Protein AF-A0A813JP33-F1 (afdb_monomer_lite)

Organism: Polarella glacialis (NCBI:txid89957)

Foldseek 3Di:
DVVVVVVVVVVCVVPVPPPDDDDDDDDDDDDDDDDDDDDDDDPPPVVPPPPPDPDDDFPPDPVNVVVLVVQLVPQPDDPVQPLQRSCCVSPVDDSPVCPDPRNVVVVVVSVVSVVVVVCVVVVPDVLCVPVVSVCVVLPPPDDDPDDQPPPPAEEEEEDEAPDDCVLVVVLCVVNVYRYDYCYPVNLVVQADPQAHDRQQSSLVVVLVVLVVCLVPGFKYWQDGNQFDDPPDDSPLSVVVSVVVSVVSVVCNPDPAQQKEAEWAFEQDPNDTDTDFFAWAWDDFALEIETDRDDPDPDDDDPQWHFFLAGASGMMGGSQLSVQQADAHTLCSRVSSSVSSCVPPNGRRYIYHHPDYGHGDGSLVSDARDPRNCVRSVHQWYHSDYPPDGTHGDDPAQELVVQCCCCQVVLFFRHPVLQVQQLVVCQVVLVLLCVVDPQWAKAWAQQLLVCQVFPLGGDRSDSETEIETAGLDDDAVVVCVVVVQVSLVVQQKHKAFDDQPVVVQWTWIWIWHADPSNRIGIYIYIYRHDPCNVVVSVVSVDPQWDWGHHSNHTHTYRVVSSVCCLVPPVSQVVCCVSNVNDRSQDPPDPPPSRHDPPCPPPVVSVPDPPPGGDSVPPVD

Secondary structure (DSSP, 8-state):
-HHHHHHHHHHHHHHTTS------------------PPPP--SSSSSSSSSS------TT-HHHHHHHHHHHHH----TTS-HHHHHHHHH---GGGTSSGGGHHHHHHHHHHHHHHHHHHHTT-HHHHSHHHHHHHHHSS-------------EEEEEESSS-SHHHHHHHHHHT-EEEEE-HHHHHTT--SSS-SHHHHHHHHHHHHHHHTTTS-SEEEE--TTB---TT-HHHHHHHHHHHHHHHHHHHTSSS-SEEE--EEEEETTEEEEE---EEEEEETEEEEEEEPPEEEE-EETTEEEESB--SSEEEEHHHHHHPPP--GGGHHHHHHHHHHHHHGGG-EEE-TT--BSB--SGGG----HHHHHHHTEEEEE-S-TTPPPEE--S--SHHHHHHHHHHH-PPPPHHHHHHHHHHHHHHHHHHHHHSTTEEEEE-HHHHHHHHHHSS--TT-SSEEEEEEESS---HHHHHHHHHHHHHHTTEEEEEEEEETTTTEEEEEEEEE-TT--EEEEEEEEE-GGGHHHHHHHHHSTTEEEEEETTEEEEEEHHHHHHHHH-HHHHHHHHHHTTT--TT--SSTT-TTS---TTS-GGG--SS-----GGGS--

Radius of gyration: 32.67 Å; chains: 1; bounding box: 71×72×101 Å

Sequence (619 aa):
ELASFLLQDWVSLAFGNITSATSAHFLAPESWIPRFRTPPGGLEEALAAEQGLSRSGGCSNATWNARFEFAAADVKLPFAAGPILGLTASWKLPPPRLLTPSCLGLWALACLTWSEKLADELLPSPLLQEPSARDALLLEATPFRHHPVDDGVRVLALICGPVSHEPLLVASERYSWKFRSVSRKEAEAFEDQEDPGMFATCMRAYEAVTRAELSNFDVALLMSPLTSMWDPFPALLEDTFYNIHMRAMQLAMADAPGMTGFPSLASYDGKNKWVWPVRQVRWQYWKLRYGEGPTGYAGTSNGCYLGESTSGTRLVSAAIVAAARPAGGSAFLSALDLAAISVNGRRSVQTCPEHYLFEVDWLPHVRLGSLFAISHQIEAATWLPAPAKPQVRCLVLSPELARRLVAVQGLVTPWCFRRALHAAIEAISGWWQAQMPGNIVVPVAGTLLGVIRGQRPMPWDHDADLVLASQHEFNFRMHIPWISSSLSDLGCKMRKGTYAADLGLFSAEISCRDSEGVEASVDVFFPCGKNEPVMREWAQHQAVFEATFLGATVHVDAMAALSLINGQGYFKKLIRAQGGLSPLQCFEPGHNACLPDCRSNPEICDFDDNFVHVDSWLH

pLDDT: mean 72.62, std 22.39, range [23.81, 97.69]

Structure (mmCIF, N/CA/C/O backbone):
data_AF-A0A813JP33-F1
#
_entry.id   AF-A0A813JP33-F1
#
loop_
_atom_site.group_PDB
_atom_site.id
_atom_site.type_symbol
_atom_site.label_atom_id
_atom_site.label_alt_id
_atom_site.label_comp_id
_atom_site.label_asym_id
_atom_site.label_entity_id
_atom_site.label_seq_id
_atom_site.pdbx_PDB_ins_code
_atom_site.Cartn_x
_atom_site.Cartn_y
_atom_site.Cartn_z
_atom_site.occupancy
_atom_site.B_iso_or_equiv
_atom_site.auth_seq_id
_atom_site.auth_comp_id
_atom_site.auth_asym_id
_atom_site.auth_atom_id
_atom_site.pdbx_PDB_model_num
ATOM 1 N N . GLU A 1 1 ? 1.397 -7.834 -54.436 1.00 34.97 1 GLU A N 1
ATOM 2 C CA . GLU A 1 1 ? 1.612 -6.486 -55.018 1.00 34.97 1 GLU A CA 1
ATOM 3 C C . GLU A 1 1 ? 0.321 -5.703 -55.287 1.00 34.97 1 GLU A C 1
ATOM 5 O O . GLU A 1 1 ? 0.149 -4.665 -54.661 1.00 34.97 1 GLU A O 1
ATOM 10 N N . LEU A 1 2 ? -0.644 -6.193 -56.085 1.00 26.27 2 LEU A N 1
ATOM 11 C CA . LEU A 1 2 ? -1.909 -5.467 -56.355 1.00 26.27 2 LEU A CA 1
ATOM 12 C C . LEU A 1 2 ? -2.752 -5.156 -55.089 1.00 26.27 2 LEU A C 1
ATOM 14 O O . LEU A 1 2 ? -3.422 -4.133 -55.021 1.00 26.27 2 LEU A O 1
ATOM 18 N N . ALA A 1 3 ? -2.688 -6.013 -54.063 1.00 29.95 3 ALA A N 1
ATOM 19 C CA . ALA A 1 3 ? -3.395 -5.822 -52.789 1.00 29.95 3 ALA A CA 1
ATOM 20 C C . ALA A 1 3 ? -2.720 -4.807 -51.843 1.00 29.95 3 ALA A C 1
ATOM 22 O O . ALA A 1 3 ? -3.405 -4.171 -51.050 1.00 29.95 3 ALA A O 1
ATOM 23 N N . SER A 1 4 ? -1.399 -4.623 -51.952 1.00 32.91 4 SER A N 1
ATOM 24 C CA . SER A 1 4 ? -0.654 -3.634 -51.155 1.00 32.91 4 SER A CA 1
ATOM 25 C C . SER A 1 4 ? -0.864 -2.221 -51.714 1.00 32.91 4 SER A C 1
ATOM 27 O O . SER A 1 4 ? -1.109 -1.276 -50.968 1.00 32.91 4 SER A O 1
ATOM 29 N N . PHE A 1 5 ? -0.919 -2.110 -53.048 1.00 32.22 5 PHE A N 1
ATOM 30 C CA . PHE A 1 5 ? -1.206 -0.857 -53.751 1.00 32.22 5 PHE A CA 1
ATOM 31 C C . PHE A 1 5 ? -2.628 -0.332 -53.467 1.00 32.22 5 PHE A C 1
ATOM 33 O O . PHE A 1 5 ? -2.831 0.864 -53.292 1.00 32.22 5 PHE A O 1
ATOM 40 N N . LEU A 1 6 ? -3.618 -1.225 -53.335 1.00 33.75 6 LEU A N 1
ATOM 41 C CA . LEU A 1 6 ? -5.002 -0.841 -53.027 1.00 33.75 6 LEU A CA 1
ATOM 42 C C . LEU A 1 6 ? -5.227 -0.442 -51.557 1.00 33.75 6 LEU A C 1
ATOM 44 O O . LEU A 1 6 ? -6.183 0.280 -51.284 1.00 33.75 6 LEU A O 1
ATOM 48 N N . LEU A 1 7 ? -4.373 -0.874 -50.618 1.00 35.16 7 LEU A N 1
ATOM 49 C CA . LEU A 1 7 ? -4.489 -0.514 -49.197 1.00 35.16 7 LEU A CA 1
ATOM 50 C C . LEU A 1 7 ? -3.836 0.840 -48.867 1.00 35.16 7 LEU A C 1
ATOM 52 O O . LEU A 1 7 ? -4.386 1.588 -48.058 1.00 35.16 7 LEU A O 1
ATOM 56 N N . GLN A 1 8 ? -2.711 1.186 -49.501 1.00 35.69 8 GLN A N 1
ATOM 57 C CA . GLN A 1 8 ? -2.014 2.460 -49.256 1.00 35.69 8 GLN A CA 1
ATOM 58 C C . GLN A 1 8 ? -2.770 3.686 -49.799 1.00 35.69 8 GLN A C 1
ATOM 60 O O . GLN A 1 8 ? -2.832 4.716 -49.120 1.00 35.69 8 GLN A O 1
ATOM 65 N N . ASP A 1 9 ? -3.427 3.567 -50.957 1.00 35.41 9 ASP A N 1
ATOM 66 C CA . ASP A 1 9 ? -4.253 4.655 -51.506 1.00 35.41 9 ASP A CA 1
ATOM 67 C C . ASP A 1 9 ? -5.563 4.850 -50.720 1.00 35.41 9 ASP A C 1
ATOM 69 O O . ASP A 1 9 ? -6.063 5.970 -50.592 1.00 35.41 9 ASP A O 1
ATOM 73 N N . TRP A 1 10 ? -6.103 3.785 -50.116 1.00 36.03 10 TRP A N 1
ATOM 74 C CA . TRP A 1 10 ? -7.354 3.846 -49.350 1.00 36.03 10 TRP A CA 1
ATOM 75 C C . TRP A 1 10 ? -7.206 4.516 -47.980 1.00 36.03 10 TRP A C 1
ATOM 77 O O . TRP A 1 10 ? -8.083 5.284 -47.577 1.00 36.03 10 TRP A O 1
ATOM 87 N N . VAL A 1 11 ? -6.094 4.281 -47.275 1.00 39.31 11 VAL A N 1
ATOM 88 C CA . VAL A 1 11 ? -5.812 4.937 -45.983 1.00 39.31 11 VAL A CA 1
ATOM 89 C C . VAL A 1 11 ? -5.574 6.441 -46.175 1.00 39.31 11 VAL A C 1
ATOM 91 O O . VAL A 1 11 ? -6.034 7.245 -45.366 1.00 39.31 11 VAL A O 1
ATOM 94 N N . SER A 1 12 ? -4.971 6.846 -47.295 1.00 37.19 12 SER A N 1
ATOM 95 C CA . SER A 1 12 ? -4.752 8.263 -47.618 1.00 37.19 12 SER A CA 1
ATOM 96 C C . SER A 1 12 ? -6.054 9.005 -47.978 1.00 37.19 12 SER A C 1
ATOM 98 O O . SER A 1 12 ? -6.231 10.165 -47.606 1.00 37.19 12 SER A O 1
ATOM 100 N N . LEU A 1 13 ? -7.013 8.331 -48.628 1.00 33.28 13 LEU A N 1
ATOM 101 C CA . LEU A 1 13 ? -8.325 8.897 -48.983 1.00 33.28 13 LEU A CA 1
ATOM 102 C C . LEU A 1 13 ? -9.312 8.971 -47.804 1.00 33.28 13 LEU A C 1
ATOM 104 O O . LEU A 1 13 ? -10.137 9.884 -47.759 1.00 33.28 13 LEU A O 1
ATOM 108 N N . ALA A 1 14 ? -9.227 8.048 -46.840 1.00 34.47 14 ALA A N 1
ATOM 109 C CA . ALA A 1 14 ? -10.115 8.025 -45.674 1.00 34.47 14 ALA A CA 1
ATOM 110 C C . ALA A 1 14 ? -9.763 9.088 -44.613 1.00 34.47 14 ALA A C 1
ATOM 112 O O . ALA A 1 14 ? -10.656 9.573 -43.920 1.00 34.47 14 ALA A O 1
ATOM 113 N N . PHE A 1 15 ? -8.489 9.485 -44.510 1.00 39.69 15 PHE A N 1
ATOM 114 C CA . PHE A 1 15 ? -8.018 10.447 -43.503 1.00 39.69 15 PHE A CA 1
ATOM 115 C C . PHE A 1 15 ? -7.718 11.854 -44.054 1.00 39.69 15 PHE A C 1
ATOM 117 O O . PHE A 1 15 ? -7.639 12.803 -43.277 1.00 39.69 15 PHE A O 1
ATOM 124 N N . GLY A 1 16 ? -7.625 12.030 -45.378 1.00 30.77 16 GLY A N 1
ATOM 125 C CA . GLY A 1 16 ? -7.307 13.320 -46.011 1.00 30.77 16 GLY A CA 1
ATOM 126 C C . GLY A 1 16 ? -8.430 14.370 -46.034 1.00 30.77 16 GLY A C 1
ATOM 127 O O . GLY A 1 16 ? -8.165 15.523 -46.355 1.00 30.77 16 GLY A O 1
ATOM 128 N N . ASN A 1 17 ? -9.672 14.017 -45.679 1.00 30.33 17 ASN A N 1
ATOM 129 C CA . ASN A 1 17 ? -10.838 14.913 -45.798 1.00 30.33 17 ASN A CA 1
ATOM 130 C C . ASN A 1 17 ? -11.354 15.506 -44.469 1.00 30.33 17 ASN A C 1
ATOM 132 O O . ASN A 1 17 ? -12.447 16.068 -44.443 1.00 30.33 17 ASN A O 1
ATOM 136 N N . ILE A 1 18 ? -10.594 15.420 -43.368 1.00 33.47 18 ILE A N 1
ATOM 137 C CA . ILE A 1 18 ? -11.004 15.970 -42.052 1.00 33.47 18 ILE A CA 1
ATOM 138 C C . ILE A 1 18 ? -10.214 17.241 -41.662 1.00 33.47 18 ILE A C 1
ATOM 140 O O . ILE A 1 18 ? -10.379 17.787 -40.576 1.00 33.47 18 ILE A O 1
ATOM 144 N N . THR A 1 19 ? -9.409 17.807 -42.563 1.00 31.33 19 THR A N 1
ATOM 145 C CA . THR A 1 19 ? -8.603 19.009 -42.278 1.00 31.33 19 THR A CA 1
ATOM 146 C C . THR A 1 19 ? -8.829 20.138 -43.289 1.00 31.33 19 THR A C 1
ATOM 148 O O . THR A 1 19 ? -7.903 20.577 -43.961 1.00 31.33 19 THR A O 1
ATOM 151 N N . SER A 1 20 ? -10.055 20.671 -43.394 1.00 29.83 20 SER A N 1
ATOM 152 C CA . SER A 1 20 ? -10.271 22.006 -43.995 1.00 29.83 20 SER A CA 1
ATOM 153 C C . SER A 1 20 ? -11.570 22.706 -43.553 1.00 29.83 20 SER A C 1
ATOM 155 O O . SER A 1 20 ? -12.557 22.775 -44.273 1.00 29.83 20 SER A O 1
ATOM 157 N N . ALA A 1 21 ? -11.554 23.275 -42.348 1.00 26.02 21 ALA A N 1
ATOM 158 C CA . ALA A 1 21 ? -12.396 24.391 -41.886 1.00 26.02 21 ALA A CA 1
ATOM 159 C C . ALA A 1 21 ? -11.892 24.698 -40.464 1.00 26.02 21 ALA A C 1
ATOM 161 O O . ALA A 1 21 ? -11.893 23.806 -39.630 1.00 26.02 21 ALA A O 1
ATOM 162 N N . THR A 1 22 ? -11.339 25.840 -40.077 1.00 26.08 22 THR A N 1
ATOM 163 C CA . THR A 1 22 ? -11.530 27.239 -40.466 1.00 26.08 22 THR A CA 1
ATOM 164 C C . THR A 1 22 ? -10.389 28.024 -39.814 1.00 26.08 22 THR A C 1
ATOM 166 O O . THR A 1 22 ? -10.073 27.789 -38.649 1.00 26.08 22 THR A O 1
ATOM 169 N N . SER A 1 23 ? -9.810 28.986 -40.523 1.00 25.11 23 SER A N 1
ATOM 170 C CA . SER A 1 23 ? -8.943 30.022 -39.956 1.00 25.11 23 SER A CA 1
ATOM 171 C C . SER A 1 23 ? -9.463 31.408 -40.354 1.00 25.11 23 SER A C 1
ATOM 173 O O . SER A 1 23 ? -10.119 31.534 -41.387 1.00 25.11 23 SER A O 1
ATOM 175 N N . ALA A 1 24 ? -9.117 32.407 -39.522 1.00 24.66 24 ALA A N 1
ATOM 176 C CA . ALA A 1 24 ? -9.387 33.859 -39.593 1.00 24.66 24 ALA A CA 1
ATOM 177 C C . ALA A 1 24 ? -10.672 34.334 -38.859 1.00 24.66 24 ALA A C 1
ATOM 179 O O . ALA A 1 24 ? -11.735 33.774 -39.075 1.00 24.66 24 ALA A O 1
ATOM 180 N N . HIS A 1 25 ? -10.696 35.370 -37.999 1.00 25.16 25 HIS A N 1
ATOM 181 C CA . HIS A 1 25 ? -9.770 36.494 -37.786 1.00 25.16 25 HIS A CA 1
ATOM 182 C C . HIS A 1 25 ? -10.143 37.339 -36.521 1.00 25.16 25 HIS A C 1
ATOM 184 O O . HIS A 1 25 ? -11.317 37.444 -36.185 1.00 25.16 25 HIS A O 1
ATOM 190 N N . PHE A 1 26 ? -9.141 38.052 -35.971 1.00 23.84 26 PHE A N 1
ATOM 191 C CA . PHE A 1 26 ? -9.153 39.379 -35.297 1.00 23.84 26 PHE A CA 1
ATOM 192 C C . PHE A 1 26 ? -9.461 39.602 -33.789 1.00 23.84 26 PHE A C 1
ATOM 194 O O . PHE A 1 26 ? -10.110 38.829 -33.099 1.00 23.84 26 PHE A O 1
ATOM 201 N N . LEU A 1 27 ? -8.848 40.702 -33.320 1.00 24.59 27 LEU A N 1
ATOM 202 C CA . LEU A 1 27 ? -8.370 41.115 -31.992 1.00 24.59 27 LEU A CA 1
ATOM 203 C C . LEU A 1 27 ? -9.354 41.961 -31.141 1.00 24.59 27 LEU A C 1
ATOM 205 O O . LEU A 1 27 ? -10.005 42.846 -31.684 1.00 24.59 27 LEU A O 1
ATOM 209 N N . ALA A 1 28 ? -9.223 41.805 -29.808 1.00 24.16 28 ALA A N 1
ATOM 210 C CA . ALA A 1 28 ? -9.375 42.790 -28.703 1.00 24.16 28 ALA A CA 1
ATOM 211 C C . ALA A 1 28 ? -10.784 43.375 -28.363 1.00 24.16 28 ALA A C 1
ATOM 213 O O . ALA A 1 28 ? -11.734 43.155 -29.102 1.00 24.16 28 ALA A O 1
ATOM 214 N N . PRO A 1 29 ? -10.939 44.172 -27.274 1.00 31.56 29 PRO A N 1
ATOM 215 C CA . PRO A 1 29 ? -10.873 43.799 -25.850 1.00 31.56 29 PRO A CA 1
ATOM 216 C C . PRO A 1 29 ? -12.120 44.259 -25.035 1.00 31.56 29 PRO A C 1
ATOM 218 O O . PRO A 1 29 ? -12.972 44.976 -25.538 1.00 31.56 29 PRO A O 1
ATOM 221 N N . GLU A 1 30 ? -12.152 43.884 -23.748 1.00 25.95 30 GLU A N 1
ATOM 222 C CA . GLU A 1 30 ? -12.929 44.454 -22.623 1.00 25.95 30 GLU A CA 1
ATOM 223 C C . GLU A 1 30 ? -14.468 44.588 -22.671 1.00 25.95 30 GLU A C 1
ATOM 225 O O . GLU A 1 30 ? -15.068 45.276 -23.487 1.00 25.95 30 GLU A O 1
ATOM 230 N N . SER A 1 31 ? -15.057 44.115 -21.563 1.00 26.30 31 SER A N 1
ATOM 231 C CA . SER A 1 31 ? -16.348 44.502 -20.982 1.00 26.30 31 SER A CA 1
ATOM 232 C C . SER A 1 31 ? -17.612 44.065 -21.736 1.00 26.30 31 SER A C 1
ATOM 234 O O . SER A 1 31 ? -17.839 44.425 -22.880 1.00 26.30 31 SER A O 1
ATOM 236 N N . TRP A 1 32 ? -18.475 43.316 -21.043 1.00 23.81 32 TRP A N 1
ATOM 237 C CA . TRP A 1 32 ? -19.900 43.621 -20.843 1.00 23.81 32 TRP A CA 1
ATOM 238 C C . TRP A 1 32 ? -20.565 42.468 -20.081 1.00 23.81 32 TRP A C 1
ATOM 240 O O . TRP A 1 32 ? -20.624 41.326 -20.527 1.00 23.81 32 TRP A O 1
ATOM 250 N N . ILE A 1 33 ? -21.069 42.797 -18.896 1.00 31.47 33 ILE A N 1
ATOM 251 C CA . ILE A 1 33 ? -21.998 41.982 -18.115 1.00 31.47 33 ILE A CA 1
ATOM 252 C C . ILE A 1 33 ? -23.381 42.119 -18.763 1.00 31.47 33 ILE A C 1
ATOM 254 O O . ILE A 1 33 ? -23.829 43.252 -18.952 1.00 31.47 33 ILE A O 1
ATOM 258 N N . PRO A 1 34 ? -24.134 41.021 -18.939 1.00 26.56 34 PRO A N 1
ATOM 259 C CA . PRO A 1 34 ? -25.569 41.115 -18.744 1.00 26.56 34 PRO A CA 1
ATOM 260 C C . PRO A 1 34 ? -26.045 40.109 -17.697 1.00 26.56 34 PRO A C 1
ATOM 262 O O . PRO A 1 34 ? -25.953 38.892 -17.842 1.00 26.56 34 PRO A O 1
ATOM 265 N N . ARG A 1 35 ? -26.615 40.670 -16.628 1.00 27.78 35 ARG A N 1
ATOM 266 C CA . ARG A 1 35 ? -27.528 39.983 -15.719 1.00 27.78 35 ARG A CA 1
ATOM 267 C C . ARG A 1 35 ? -28.729 39.494 -16.529 1.00 27.78 35 ARG A C 1
ATOM 269 O O . ARG A 1 35 ? -29.445 40.327 -17.079 1.00 27.78 35 ARG A O 1
ATOM 276 N N . PHE A 1 36 ? -29.014 38.197 -16.504 1.00 24.31 36 PHE A N 1
ATOM 277 C CA . PHE A 1 36 ? -30.344 37.695 -16.838 1.00 24.31 36 PHE A CA 1
ATOM 278 C C . PHE A 1 36 ? -31.014 37.129 -15.589 1.00 24.31 36 PHE A C 1
ATOM 280 O O . PHE A 1 36 ? -30.534 36.192 -14.957 1.00 24.31 36 PHE A O 1
ATOM 287 N N . ARG A 1 37 ? -32.124 37.779 -15.221 1.00 26.73 37 ARG A N 1
ATOM 288 C CA . ARG A 1 37 ? -33.129 37.275 -14.287 1.00 26.73 37 ARG A CA 1
ATOM 289 C C . ARG A 1 37 ? -33.842 36.097 -14.948 1.00 26.73 37 ARG A C 1
ATOM 291 O O . ARG A 1 37 ? -34.360 36.249 -16.051 1.00 26.73 37 ARG A O 1
ATOM 298 N N . THR A 1 38 ? -33.918 34.975 -14.254 1.00 29.80 38 THR A N 1
ATOM 299 C CA . THR A 1 38 ? -34.851 33.884 -14.545 1.00 29.80 38 THR A CA 1
ATOM 300 C C . THR A 1 38 ? -36.258 34.255 -14.053 1.00 29.80 38 THR A C 1
ATOM 302 O O . THR A 1 38 ? -36.397 34.694 -12.908 1.00 29.80 38 THR A O 1
ATOM 305 N N . PRO A 1 39 ? -37.318 34.102 -14.868 1.00 28.89 39 PRO A N 1
ATOM 306 C CA . PRO A 1 39 ? -38.679 33.971 -14.368 1.00 28.89 39 PRO A CA 1
ATOM 307 C C . PRO A 1 39 ? -39.029 32.485 -14.130 1.00 28.89 39 PRO A C 1
ATOM 309 O O . PRO A 1 39 ? -38.407 31.604 -14.728 1.00 28.89 39 PRO A O 1
ATOM 312 N N . PRO A 1 40 ? -39.995 32.189 -13.243 1.00 33.28 40 PRO A N 1
ATOM 313 C CA . PRO A 1 40 ? -40.314 30.830 -12.824 1.00 33.28 40 PRO A CA 1
ATOM 314 C C . PRO A 1 40 ? -41.324 30.175 -13.775 1.00 33.28 40 PRO A C 1
ATOM 316 O O . PRO A 1 40 ? -42.325 30.794 -14.130 1.00 33.28 40 PRO A O 1
ATOM 319 N N . GLY A 1 41 ? -41.107 28.905 -14.125 1.00 29.25 41 GLY A N 1
ATOM 320 C CA . GLY A 1 41 ? -42.152 28.060 -14.709 1.00 29.25 41 GLY A CA 1
ATOM 321 C C . GLY A 1 41 ? -41.649 26.939 -15.621 1.00 29.25 41 GLY A C 1
ATOM 322 O O . GLY A 1 41 ? -41.065 27.215 -16.660 1.00 29.25 41 GLY A O 1
ATOM 323 N N . GLY A 1 42 ? -41.960 25.693 -15.245 1.00 30.27 42 GLY A N 1
ATOM 324 C CA . GLY A 1 42 ? -42.269 24.604 -16.183 1.00 30.27 42 GLY A CA 1
ATOM 325 C C . GLY A 1 42 ? -41.121 23.708 -16.655 1.00 30.27 42 GLY A C 1
ATOM 326 O O . GLY A 1 42 ? -40.669 23.836 -17.784 1.00 30.27 42 GLY A O 1
ATOM 327 N N . LEU A 1 43 ? -40.723 22.729 -15.832 1.00 31.94 43 LEU A N 1
ATOM 328 C CA . LEU A 1 43 ? -39.807 21.633 -16.198 1.00 31.94 43 LEU A CA 1
ATOM 329 C C . LEU A 1 43 ? -40.533 20.407 -16.810 1.00 31.94 43 LEU A C 1
ATOM 331 O O . LEU A 1 43 ? -39.924 19.357 -16.981 1.00 31.94 43 LEU A O 1
ATOM 335 N N . GLU A 1 44 ? -41.827 20.504 -17.131 1.00 32.09 44 GLU A N 1
ATOM 336 C CA . GLU A 1 44 ? -42.638 19.343 -17.554 1.00 32.09 44 GLU A CA 1
ATOM 337 C C . GLU A 1 44 ? -42.922 19.263 -19.065 1.00 32.09 44 GLU A C 1
ATOM 339 O O . GLU A 1 44 ? -43.306 18.202 -19.546 1.00 32.09 44 GLU A O 1
ATOM 344 N N . GLU A 1 45 ? -42.637 20.302 -19.858 1.00 31.91 45 GLU A N 1
ATOM 345 C CA . GLU A 1 45 ? -42.807 20.246 -21.327 1.00 31.91 45 GLU A CA 1
ATOM 346 C C . GLU A 1 45 ? -41.516 19.905 -22.096 1.00 31.91 45 GLU A C 1
ATOM 348 O O . GLU A 1 45 ? -41.571 19.562 -23.275 1.00 31.91 45 GLU A O 1
ATOM 353 N N . ALA A 1 46 ? -40.354 19.899 -21.433 1.00 29.77 46 ALA A N 1
ATOM 354 C CA . ALA A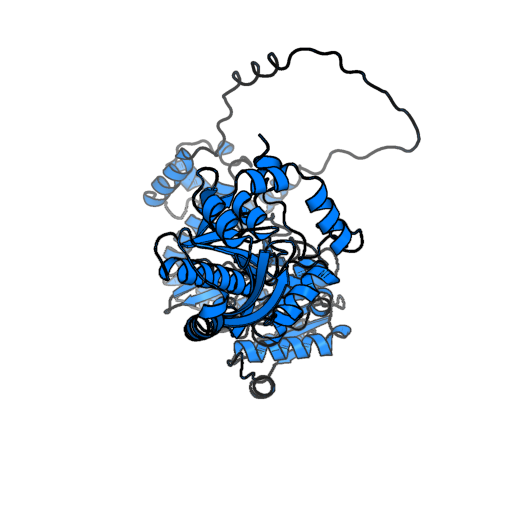 1 46 ? -39.083 19.507 -22.056 1.00 29.77 46 ALA A CA 1
ATOM 355 C C . ALA A 1 46 ? -38.865 17.979 -22.109 1.00 29.77 46 ALA A C 1
ATOM 357 O O . ALA A 1 46 ? -38.030 17.507 -22.874 1.00 29.77 46 ALA A O 1
ATOM 358 N N . LEU A 1 47 ? -39.634 17.197 -21.341 1.00 29.84 47 LEU A N 1
ATOM 359 C CA . LEU A 1 47 ? -39.493 15.734 -21.249 1.00 29.84 47 LEU A CA 1
ATOM 360 C C . LEU A 1 47 ? -40.423 14.949 -22.194 1.00 29.84 47 LEU A C 1
ATOM 362 O O . LEU A 1 47 ? -40.280 13.736 -22.323 1.00 29.84 47 LEU A O 1
ATOM 366 N N . ALA A 1 48 ? -41.334 15.617 -22.909 1.00 29.11 48 ALA A N 1
ATOM 367 C CA . ALA A 1 48 ? -42.264 14.964 -23.838 1.00 29.11 48 ALA A CA 1
ATOM 368 C C . ALA A 1 48 ? -41.788 14.940 -25.309 1.00 29.11 48 ALA A C 1
ATOM 370 O O . ALA A 1 48 ? -42.414 14.289 -26.144 1.00 29.11 48 ALA A O 1
ATOM 371 N N . ALA A 1 49 ? -40.670 15.598 -25.646 1.00 30.81 49 ALA A N 1
ATOM 372 C CA . ALA A 1 49 ? -40.153 15.664 -27.020 1.00 30.81 49 ALA A CA 1
ATOM 373 C C . ALA A 1 49 ? -39.103 14.584 -27.371 1.00 30.81 49 ALA A C 1
ATOM 375 O O . ALA A 1 49 ? -38.704 14.480 -28.529 1.00 30.81 49 ALA A O 1
ATOM 376 N N . GLU A 1 50 ? -38.685 13.739 -26.419 1.00 31.27 50 GLU A N 1
ATOM 377 C CA . GLU A 1 50 ? -37.651 12.708 -26.646 1.00 31.27 50 GLU A CA 1
ATOM 378 C C . GLU A 1 50 ? -38.183 11.306 -27.003 1.00 31.27 50 GLU A C 1
ATOM 380 O O . GLU A 1 50 ? -37.408 10.432 -27.383 1.00 31.27 50 GLU A O 1
ATOM 385 N N . GLN A 1 51 ? -39.498 11.066 -26.977 1.00 30.09 51 GLN A N 1
ATOM 386 C CA . GLN A 1 51 ? -40.063 9.731 -27.262 1.00 30.09 51 GLN A CA 1
ATOM 387 C C . GLN A 1 51 ? -40.497 9.514 -28.724 1.00 30.09 51 GLN A C 1
ATOM 389 O O . GLN A 1 51 ? -41.221 8.569 -29.034 1.00 30.09 51 GLN A O 1
ATOM 394 N N . GLY A 1 52 ? -40.034 10.359 -29.649 1.00 31.72 52 GLY A N 1
ATOM 395 C CA . GLY A 1 52 ? -40.556 10.421 -31.016 1.00 31.72 52 GLY A CA 1
ATOM 396 C C . GLY A 1 52 ? -39.562 10.251 -32.165 1.00 31.72 52 GLY A C 1
ATOM 397 O O . GLY A 1 52 ? -39.920 10.643 -33.265 1.00 31.72 52 GLY A O 1
ATOM 398 N N . LEU A 1 53 ? -38.348 9.710 -31.985 1.00 28.12 53 LEU A N 1
ATOM 399 C CA . LEU A 1 53 ? -37.392 9.505 -33.096 1.00 28.12 53 LEU A CA 1
ATOM 400 C C . LEU A 1 53 ? -36.543 8.224 -32.930 1.00 28.12 53 LEU A C 1
ATOM 402 O O . LEU A 1 53 ? -35.329 8.265 -32.763 1.00 28.12 53 LEU A O 1
ATOM 406 N N . SER A 1 54 ? -37.166 7.044 -33.045 1.00 42.38 54 SER A N 1
ATOM 407 C CA . SER A 1 54 ? -36.438 5.785 -33.281 1.00 42.38 54 SER A CA 1
ATOM 408 C C . SER A 1 54 ? -36.337 5.501 -34.786 1.00 42.38 54 SER A C 1
ATOM 410 O O . SER A 1 54 ? -37.330 5.082 -35.387 1.00 42.38 54 SER A O 1
ATOM 412 N N . ARG A 1 55 ? -35.159 5.694 -35.407 1.00 40.69 55 ARG A N 1
ATOM 413 C CA . ARG A 1 55 ? -34.775 5.002 -36.666 1.00 40.69 55 ARG A CA 1
ATOM 414 C C . ARG A 1 55 ? -33.294 5.090 -37.081 1.00 40.69 55 ARG A C 1
ATOM 416 O O . ARG A 1 55 ? -32.989 4.957 -38.263 1.00 40.69 55 ARG A O 1
ATOM 423 N N . SER A 1 56 ? -32.353 5.200 -36.144 1.00 38.03 56 SER A N 1
ATOM 424 C CA . SER A 1 56 ? -30.928 4.935 -36.412 1.00 38.03 56 SER A CA 1
ATOM 425 C C . SER A 1 56 ? -30.465 3.725 -35.598 1.00 38.03 56 SER A C 1
ATOM 427 O O . SER A 1 56 ? -30.089 3.848 -34.436 1.00 38.03 56 SER A O 1
ATOM 429 N N . GLY A 1 57 ? -30.544 2.530 -36.190 1.00 45.06 57 GLY A N 1
ATOM 430 C CA . GLY A 1 57 ? -30.024 1.305 -35.580 1.00 45.06 57 GLY A CA 1
ATOM 431 C C . GLY A 1 57 ? -28.498 1.349 -35.498 1.00 45.06 57 GLY A C 1
ATOM 432 O O . GLY A 1 57 ? -27.829 1.109 -36.499 1.00 45.06 57 GLY A O 1
ATOM 433 N N . GLY A 1 58 ? -27.968 1.682 -34.321 1.00 46.62 58 GLY A N 1
ATOM 434 C CA . GLY A 1 58 ? -26.546 1.587 -33.995 1.00 46.62 58 GLY A CA 1
ATOM 435 C C . GLY A 1 58 ? -26.132 0.162 -33.611 1.00 46.62 58 GLY A C 1
ATOM 436 O O . GLY A 1 58 ? -26.944 -0.627 -33.127 1.00 46.62 58 GLY A O 1
ATOM 437 N N . CYS A 1 59 ? -24.852 -0.159 -33.808 1.00 52.59 59 CYS A N 1
ATOM 438 C CA . CYS A 1 59 ? -24.212 -1.447 -33.502 1.00 52.59 59 CYS A CA 1
ATOM 439 C C . CYS A 1 59 ? -24.128 -1.791 -31.989 1.00 52.59 59 CYS A C 1
ATOM 441 O O . CYS A 1 59 ? -23.399 -2.702 -31.617 1.00 52.59 59 CYS A O 1
ATOM 443 N N . SER A 1 60 ? -24.854 -1.103 -31.100 1.00 49.34 60 SER A N 1
ATOM 444 C CA . SER A 1 60 ? -24.718 -1.231 -29.636 1.00 49.34 60 SER A CA 1
ATOM 445 C C . SER A 1 60 ? -25.651 -2.256 -28.979 1.00 49.34 60 SER A C 1
ATOM 447 O O . SER A 1 60 ? -25.710 -2.329 -27.754 1.00 49.34 60 SER A O 1
ATOM 449 N N . ASN A 1 61 ? -26.409 -3.041 -29.749 1.00 49.78 61 ASN A N 1
ATOM 450 C CA . ASN A 1 61 ? -27.367 -3.980 -29.167 1.00 49.78 61 ASN A CA 1
ATOM 451 C C . ASN A 1 61 ? -26.700 -5.331 -28.855 1.00 49.78 61 ASN A C 1
ATOM 453 O O . ASN A 1 61 ? -26.071 -5.916 -29.737 1.00 49.78 61 ASN A O 1
ATOM 457 N N . ALA A 1 62 ? -26.897 -5.865 -27.642 1.00 46.53 62 ALA A N 1
ATOM 458 C CA . ALA A 1 62 ? -26.348 -7.150 -27.167 1.00 46.53 62 ALA A CA 1
ATOM 459 C C . ALA A 1 62 ? -26.654 -8.348 -28.097 1.00 46.53 62 ALA A C 1
ATOM 461 O O . ALA A 1 62 ? -25.951 -9.356 -28.109 1.00 46.53 62 ALA A O 1
ATOM 462 N N . THR A 1 63 ? -27.674 -8.210 -28.946 1.00 51.50 63 THR A N 1
ATOM 463 C CA . THR A 1 63 ? -28.048 -9.156 -30.002 1.00 51.50 63 THR A CA 1
ATOM 464 C C . THR A 1 63 ? -26.994 -9.303 -31.109 1.00 51.50 63 THR A C 1
ATOM 466 O O . THR A 1 63 ? -26.970 -10.337 -31.772 1.00 51.50 63 THR A O 1
ATOM 469 N N . TRP A 1 64 ? -26.131 -8.303 -31.332 1.00 54.34 64 TRP A N 1
ATOM 470 C CA . TRP A 1 64 ? -25.085 -8.352 -32.364 1.00 54.34 64 TRP A CA 1
ATOM 471 C C . TRP A 1 64 ? -23.849 -9.129 -31.920 1.00 54.34 64 TRP A C 1
ATOM 473 O O . TRP A 1 64 ? -23.359 -9.931 -32.708 1.00 54.34 64 TRP A O 1
ATOM 483 N N . ASN A 1 65 ? -23.411 -8.987 -30.666 1.00 49.59 65 ASN A N 1
ATOM 484 C CA . ASN A 1 65 ? -22.300 -9.781 -30.125 1.00 49.59 65 ASN A CA 1
ATOM 485 C C . ASN A 1 65 ? -22.651 -11.278 -30.101 1.00 49.59 65 ASN A C 1
ATOM 487 O O . ASN A 1 65 ? -21.882 -12.092 -30.600 1.00 49.59 65 ASN A O 1
ATOM 491 N N . ALA A 1 66 ? -23.868 -11.632 -29.666 1.00 45.53 66 ALA A N 1
ATOM 492 C CA . ALA A 1 66 ? -24.341 -13.020 -29.672 1.00 45.53 66 ALA A CA 1
ATOM 493 C C . ALA A 1 66 ? -24.478 -13.612 -31.093 1.00 45.53 66 ALA A C 1
ATOM 495 O O . ALA A 1 66 ? -24.225 -14.794 -31.308 1.00 45.53 66 ALA A O 1
ATOM 496 N N . ARG A 1 67 ? -24.851 -12.799 -32.095 1.00 51.41 67 ARG A N 1
ATOM 497 C CA . ARG A 1 67 ? -24.871 -13.228 -33.508 1.00 51.41 67 ARG A CA 1
ATOM 498 C C . ARG A 1 67 ? -23.473 -13.324 -34.117 1.00 51.41 67 ARG A C 1
ATOM 500 O O . ARG A 1 67 ? -23.281 -14.122 -35.031 1.00 51.41 67 ARG A O 1
ATOM 507 N N . PHE A 1 68 ? -22.518 -12.536 -33.628 1.00 53.12 68 PHE A N 1
ATOM 508 C CA . PHE A 1 68 ? -21.130 -12.568 -34.074 1.00 53.12 68 PHE A CA 1
ATOM 509 C C . PHE A 1 68 ? -20.417 -13.832 -33.585 1.00 53.12 68 PHE A C 1
ATOM 511 O O . PHE A 1 68 ? -19.835 -14.539 -34.401 1.00 53.12 68 PHE A O 1
ATOM 518 N N . GLU A 1 69 ? -20.554 -14.179 -32.303 1.00 48.19 69 GLU A N 1
ATOM 519 C CA . GLU A 1 69 ? -20.024 -15.435 -31.749 1.00 48.19 69 GLU A CA 1
ATOM 520 C C . GLU A 1 69 ? -20.627 -16.666 -32.444 1.00 48.19 69 GLU A C 1
ATOM 522 O O . GLU A 1 69 ? -19.902 -17.585 -32.823 1.00 48.19 69 GLU A O 1
ATOM 527 N N . PHE A 1 70 ? -21.940 -16.650 -32.711 1.00 43.50 70 PHE A N 1
ATOM 528 C CA . PHE A 1 70 ? -22.624 -17.745 -33.407 1.00 43.50 70 PHE A CA 1
ATOM 529 C C . PHE A 1 70 ? -22.195 -17.877 -34.881 1.00 43.50 70 PHE A C 1
ATOM 531 O O . PHE A 1 70 ? -22.032 -18.984 -35.384 1.00 43.50 70 PHE A O 1
ATOM 538 N N . ALA A 1 71 ? -21.969 -16.762 -35.587 1.00 48.56 71 ALA A N 1
ATOM 539 C CA . ALA A 1 71 ? -21.514 -16.785 -36.978 1.00 48.56 71 ALA A CA 1
ATOM 540 C C . ALA A 1 71 ? -20.016 -17.115 -37.111 1.00 48.56 71 ALA A C 1
ATOM 542 O O . ALA A 1 71 ? -19.624 -17.803 -38.047 1.00 48.56 71 ALA A O 1
ATOM 543 N N . ALA A 1 72 ? -19.165 -16.673 -36.182 1.00 50.72 72 ALA A N 1
ATOM 544 C CA . ALA A 1 72 ? -17.735 -16.988 -36.203 1.00 50.72 72 ALA A CA 1
ATOM 545 C C . ALA A 1 72 ? -17.459 -18.492 -35.999 1.00 50.72 72 ALA A C 1
ATOM 547 O O . ALA A 1 72 ? -16.458 -19.006 -36.511 1.00 50.72 72 ALA A O 1
ATOM 548 N N . ALA A 1 73 ? -18.356 -19.200 -35.306 1.00 48.72 73 ALA A N 1
ATOM 549 C CA . ALA A 1 73 ? -18.265 -20.638 -35.070 1.00 48.72 73 ALA A CA 1
ATOM 550 C C . ALA A 1 73 ? -18.607 -21.501 -36.304 1.00 48.72 73 ALA A C 1
ATOM 552 O O . ALA A 1 73 ? -18.040 -22.579 -36.450 1.00 48.72 73 ALA A O 1
ATOM 553 N N . ASP A 1 74 ? -19.479 -21.031 -37.206 1.00 40.75 74 ASP A N 1
ATOM 554 C CA . ASP A 1 74 ? -20.119 -21.887 -38.231 1.00 40.75 74 ASP A CA 1
ATOM 555 C C . ASP A 1 74 ? -19.692 -21.582 -39.685 1.00 40.75 74 ASP A C 1
ATOM 557 O O . ASP A 1 74 ? -20.162 -22.179 -40.657 1.00 40.75 74 ASP A O 1
ATOM 561 N N . VAL A 1 75 ? -18.787 -20.624 -39.869 1.00 46.50 75 VAL A N 1
ATOM 562 C CA . VAL A 1 75 ? -18.429 -20.103 -41.189 1.00 46.50 75 VAL A CA 1
ATOM 563 C C . VAL A 1 75 ? -17.219 -20.848 -41.780 1.00 46.50 75 VAL A C 1
ATOM 565 O O . VAL A 1 75 ? -16.071 -20.627 -41.393 1.00 46.50 75 VAL A O 1
ATOM 568 N N . LYS A 1 76 ? -17.479 -21.713 -42.775 1.00 45.00 76 LYS A N 1
ATOM 569 C CA . LYS A 1 76 ? -16.468 -22.271 -43.697 1.00 45.00 76 LYS A CA 1
ATOM 570 C C . LYS A 1 76 ? -16.158 -21.249 -44.794 1.00 45.00 76 LYS A C 1
ATOM 572 O O . LYS A 1 76 ? -16.799 -21.258 -45.846 1.00 45.00 76 LYS A O 1
ATOM 577 N N . LEU A 1 77 ? -15.216 -20.342 -44.550 1.00 46.25 77 LEU A N 1
ATOM 578 C CA . LEU A 1 77 ? -14.800 -19.364 -45.559 1.00 46.25 77 LEU A CA 1
ATOM 579 C C . LEU A 1 77 ? -13.692 -19.919 -46.458 1.00 46.25 77 LEU A C 1
ATOM 581 O O . LEU A 1 77 ? -12.684 -20.394 -45.944 1.00 46.25 77 LEU A O 1
ATOM 585 N N . PRO A 1 78 ? -13.820 -19.824 -47.791 1.00 46.19 78 PRO A N 1
ATOM 586 C CA . PRO A 1 78 ? -12.687 -20.039 -48.676 1.00 46.19 78 PRO A CA 1
ATOM 587 C C . PRO A 1 78 ? -11.685 -18.882 -48.527 1.00 46.19 78 PRO A C 1
ATOM 589 O O . PRO A 1 78 ? -12.045 -17.718 -48.703 1.00 46.19 78 PRO A O 1
ATOM 592 N N . PHE A 1 79 ? -10.421 -19.221 -48.258 1.00 46.47 79 PHE A N 1
ATOM 593 C CA . PHE A 1 79 ? -9.278 -18.319 -48.019 1.00 46.47 79 PHE A CA 1
ATOM 594 C C . PHE A 1 79 ? -9.120 -17.143 -48.999 1.00 46.47 79 PHE A C 1
ATOM 596 O O . PHE A 1 79 ? -8.547 -16.118 -48.646 1.00 46.47 79 PHE A O 1
ATOM 603 N N . ALA A 1 80 ? -9.622 -17.270 -50.230 1.00 44.41 80 ALA A N 1
ATOM 604 C CA . ALA A 1 80 ? -9.493 -16.243 -51.263 1.00 44.41 80 ALA A CA 1
ATOM 605 C C . ALA A 1 80 ? -10.403 -15.017 -51.047 1.00 44.41 80 ALA A C 1
ATOM 607 O O . ALA A 1 80 ? -10.188 -13.973 -51.662 1.00 44.41 80 ALA A O 1
ATOM 608 N N . ALA A 1 81 ? -11.425 -15.120 -50.195 1.00 47.44 81 ALA A N 1
ATOM 609 C CA . ALA A 1 81 ? -12.327 -14.018 -49.891 1.00 47.44 81 ALA A CA 1
ATOM 610 C C . ALA A 1 81 ? -11.886 -13.349 -48.583 1.00 47.44 81 ALA A C 1
ATOM 612 O O . ALA A 1 81 ? -12.155 -13.860 -47.500 1.00 47.44 81 ALA A O 1
ATOM 613 N N . GLY A 1 82 ? -11.210 -12.200 -48.674 1.00 51.66 82 GLY A N 1
ATOM 614 C CA . GLY A 1 82 ? -10.836 -11.399 -47.50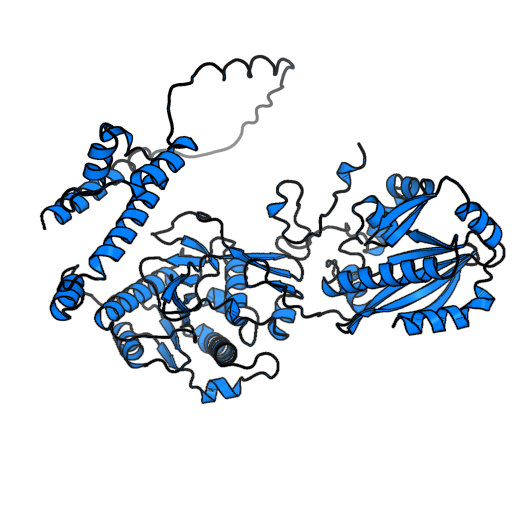2 1.00 51.66 82 GLY A CA 1
ATOM 615 C C . GLY A 1 82 ? -12.028 -11.071 -46.575 1.00 51.66 82 GLY A C 1
ATOM 616 O O . GLY A 1 82 ? -13.191 -11.248 -46.958 1.00 51.66 82 GLY A O 1
ATOM 617 N N . PRO A 1 83 ? -11.773 -10.542 -45.364 1.00 47.81 83 PRO A N 1
ATOM 618 C CA . PRO A 1 83 ? -12.757 -10.457 -44.275 1.00 47.81 83 PRO A CA 1
ATOM 619 C C . PRO A 1 83 ? -14.059 -9.733 -44.660 1.00 47.81 83 PRO A C 1
ATOM 621 O O . PRO A 1 83 ? -15.146 -10.148 -44.260 1.00 47.81 83 PRO A O 1
ATOM 624 N N . ILE A 1 84 ? -13.981 -8.713 -45.523 1.00 50.88 84 ILE A N 1
ATOM 625 C CA . ILE A 1 84 ? -15.146 -7.976 -46.042 1.00 50.88 84 ILE A CA 1
ATOM 626 C C . ILE A 1 84 ? -16.054 -8.871 -46.901 1.00 50.88 84 ILE A C 1
ATOM 628 O O . ILE A 1 84 ? -17.276 -8.860 -46.737 1.00 50.88 84 ILE A O 1
ATOM 632 N N . LEU A 1 85 ? -15.477 -9.653 -47.815 1.00 52.69 85 LEU A N 1
ATOM 633 C CA . LEU A 1 85 ? -16.225 -10.543 -48.709 1.00 52.69 85 LEU A CA 1
ATOM 634 C C . LEU A 1 85 ? -16.805 -11.733 -47.943 1.00 52.69 85 LEU A C 1
ATOM 636 O O . LEU A 1 85 ? -17.932 -12.146 -48.208 1.00 52.69 85 LEU A O 1
ATOM 640 N N . GLY A 1 86 ? -16.076 -12.231 -46.943 1.00 60.19 86 GLY A N 1
ATOM 641 C CA . GLY A 1 86 ? -16.555 -13.321 -46.104 1.00 60.19 86 GLY A CA 1
ATOM 642 C C . GLY A 1 86 ? -17.739 -12.943 -45.213 1.00 60.19 86 GLY A C 1
ATOM 643 O O . GLY A 1 86 ? -18.721 -13.687 -45.118 1.00 60.19 86 GLY A O 1
ATOM 644 N N . LEU A 1 87 ? -17.692 -11.750 -44.615 1.00 55.66 87 LEU A N 1
ATOM 645 C CA . LEU A 1 87 ? -18.774 -11.226 -43.780 1.00 55.66 87 LEU A CA 1
ATOM 646 C C . LEU A 1 87 ? -20.000 -10.821 -44.612 1.00 55.66 87 LEU A C 1
ATOM 648 O O . LEU A 1 87 ? -21.130 -11.128 -44.233 1.00 55.66 87 LEU A O 1
ATOM 652 N N . THR A 1 88 ? -19.806 -10.197 -45.779 1.00 55.09 88 THR A N 1
ATOM 653 C CA . THR A 1 88 ? -20.924 -9.816 -46.668 1.00 55.09 88 THR A CA 1
ATOM 654 C C . THR A 1 88 ? -21.636 -11.028 -47.271 1.00 55.09 88 THR A C 1
ATOM 656 O O . THR A 1 88 ? -22.869 -11.032 -47.335 1.00 55.09 88 THR A O 1
ATOM 659 N N . ALA A 1 89 ? -20.898 -12.084 -47.633 1.00 54.19 89 ALA A N 1
ATOM 660 C CA . ALA A 1 89 ? -21.473 -13.337 -48.120 1.00 54.19 89 ALA A CA 1
ATOM 661 C C . ALA A 1 89 ? -22.297 -14.061 -47.041 1.00 54.19 89 ALA A C 1
ATOM 663 O O . ALA A 1 89 ? -23.381 -14.571 -47.327 1.00 54.19 89 ALA A O 1
ATOM 664 N N . SER A 1 90 ? -21.816 -14.057 -45.796 1.00 53.47 90 SER A N 1
ATOM 665 C CA . SER A 1 90 ? -22.465 -14.767 -44.691 1.00 53.47 90 SER A CA 1
ATOM 666 C C . SER A 1 90 ? -23.700 -14.028 -44.160 1.00 53.47 90 SER A C 1
ATOM 668 O O . SER A 1 90 ? -24.652 -14.661 -43.709 1.00 53.47 90 SER A O 1
ATOM 670 N N . TRP A 1 91 ? -23.703 -12.689 -44.186 1.00 55.53 91 TRP A N 1
ATOM 671 C CA . TRP A 1 91 ? -24.720 -11.882 -43.493 1.00 55.53 91 TRP A CA 1
ATOM 672 C C . TRP A 1 91 ? -25.762 -11.235 -44.419 1.00 55.53 91 TRP A C 1
ATOM 674 O O . TRP A 1 91 ? -26.698 -10.610 -43.923 1.00 55.53 91 TRP A O 1
ATOM 684 N N . LYS A 1 92 ? -25.645 -11.380 -45.752 1.00 50.44 92 LYS A N 1
ATOM 685 C CA . LYS A 1 92 ? -26.544 -10.756 -46.754 1.00 50.44 92 LYS A CA 1
ATOM 686 C C . LYS A 1 92 ? -26.781 -9.252 -46.513 1.00 50.44 92 LYS A C 1
ATOM 688 O O . LYS A 1 92 ? -27.867 -8.736 -46.781 1.00 50.44 92 LYS A O 1
ATOM 693 N N . LEU A 1 93 ? -25.781 -8.537 -45.998 1.00 48.66 93 LEU A N 1
ATOM 694 C CA . LEU A 1 93 ? -25.854 -7.095 -45.745 1.00 48.66 93 LEU A CA 1
ATOM 695 C C . LEU A 1 93 ? -25.044 -6.321 -46.793 1.00 48.66 93 LEU A C 1
ATOM 697 O O . LEU A 1 93 ? -23.946 -6.753 -47.149 1.00 48.66 93 LEU A O 1
ATOM 701 N N . PRO A 1 94 ? -25.545 -5.171 -47.284 1.00 48.12 94 PRO A N 1
ATOM 702 C CA . PRO A 1 94 ? -24.808 -4.364 -48.244 1.00 48.12 94 PRO A CA 1
ATOM 703 C C . PRO A 1 94 ? -23.575 -3.707 -47.577 1.00 48.12 94 PRO A C 1
ATOM 705 O O . PRO A 1 94 ? -23.701 -3.168 -46.471 1.00 48.12 94 PRO A O 1
ATOM 708 N N . PRO A 1 95 ? -22.408 -3.679 -48.256 1.00 48.31 95 PRO A N 1
ATOM 709 C CA . PRO A 1 95 ? -21.131 -3.174 -47.730 1.00 48.31 95 PRO A CA 1
ATOM 710 C C . PRO A 1 95 ? -21.137 -1.792 -47.038 1.00 48.31 95 PRO A C 1
ATOM 712 O O . PRO A 1 95 ? -20.407 -1.635 -46.059 1.00 48.31 95 PRO A O 1
ATOM 715 N N . PRO A 1 96 ? -21.936 -0.781 -47.452 1.00 47.03 96 PRO A N 1
ATOM 716 C CA . PRO A 1 96 ? -21.763 0.581 -46.936 1.00 47.03 96 PRO A CA 1
ATOM 717 C C . PRO A 1 96 ? -22.163 0.771 -45.467 1.00 47.03 96 PRO A C 1
ATOM 719 O O . PRO A 1 96 ? -21.805 1.781 -44.873 1.00 47.03 96 PRO A O 1
ATOM 722 N N . ARG A 1 97 ? -22.920 -0.159 -44.865 1.00 52.44 97 ARG A N 1
ATOM 723 C CA . ARG A 1 97 ? -23.403 -0.008 -43.477 1.00 52.44 97 ARG A CA 1
ATOM 724 C C . ARG A 1 97 ? -22.433 -0.522 -42.415 1.00 52.44 97 ARG A C 1
ATOM 726 O O . ARG A 1 97 ? -22.594 -0.170 -41.256 1.00 52.44 97 ARG A O 1
ATOM 733 N N . LEU A 1 98 ? -21.444 -1.333 -42.794 1.00 52.31 98 LEU A N 1
ATOM 734 C CA . LEU A 1 98 ? -20.465 -1.899 -41.858 1.00 52.31 98 LEU A CA 1
ATOM 735 C C . LEU A 1 98 ? -19.246 -0.990 -41.648 1.00 52.31 98 LEU A C 1
ATOM 737 O O . LEU A 1 98 ? -18.513 -1.185 -40.689 1.00 52.31 98 LEU A O 1
ATOM 741 N N . LEU A 1 99 ? -19.033 0.004 -42.513 1.00 51.69 99 LEU A N 1
ATOM 742 C CA . LEU A 1 99 ? -17.868 0.899 -42.481 1.00 51.69 99 LEU A CA 1
ATOM 743 C C . LEU A 1 99 ? -18.120 2.207 -41.710 1.00 51.69 99 LEU A C 1
ATOM 745 O O . LEU A 1 99 ? -17.329 3.142 -41.798 1.00 51.69 99 LEU A O 1
ATOM 749 N N . THR A 1 100 ? -19.223 2.312 -40.964 1.00 59.47 100 THR A N 1
ATOM 750 C CA . THR A 1 100 ? -19.493 3.503 -40.152 1.00 59.47 100 THR A CA 1
ATOM 751 C C . THR A 1 100 ? -18.634 3.509 -38.878 1.00 59.47 100 THR A C 1
ATOM 753 O O . THR A 1 100 ? -18.459 2.450 -38.267 1.00 59.47 100 THR A O 1
ATOM 756 N N . PRO A 1 101 ? -18.167 4.682 -38.399 1.00 52.44 101 PRO A N 1
ATOM 757 C CA . PRO A 1 101 ? -17.332 4.801 -37.192 1.00 52.44 101 PRO A CA 1
ATOM 758 C C . PRO A 1 101 ? -17.926 4.123 -35.945 1.00 52.44 101 PRO A C 1
ATOM 760 O O . PRO A 1 101 ? -17.208 3.633 -35.080 1.00 52.44 101 PRO A O 1
ATOM 763 N N . SER A 1 102 ? -19.253 4.032 -35.880 1.00 51.28 102 SER A N 1
ATOM 764 C CA . SER A 1 102 ? -20.021 3.390 -34.811 1.00 51.28 102 SER A CA 1
ATOM 765 C C . SER A 1 102 ? -19.860 1.864 -34.700 1.00 51.28 102 SER A C 1
ATOM 767 O O . SER A 1 102 ? -20.401 1.285 -33.761 1.00 51.28 102 SER A O 1
ATOM 769 N N . CYS A 1 103 ? -19.138 1.201 -35.614 1.00 52.66 103 CYS A N 1
ATOM 770 C CA . CYS A 1 103 ? -18.930 -0.256 -35.598 1.00 52.66 103 CYS A CA 1
ATOM 771 C C . CYS A 1 103 ? -17.433 -0.660 -35.588 1.00 52.66 103 CYS A C 1
ATOM 773 O O . CYS A 1 103 ? -17.110 -1.826 -35.810 1.00 52.66 103 CYS A O 1
ATOM 775 N N . LEU A 1 104 ? -16.517 0.274 -35.281 1.00 58.88 104 LEU A N 1
ATOM 776 C CA . LEU A 1 104 ? -15.060 0.043 -35.195 1.00 58.88 104 LEU A CA 1
ATOM 777 C C . LEU A 1 104 ? -14.663 -1.075 -34.209 1.00 58.88 104 LEU A C 1
ATOM 779 O O . LEU A 1 104 ? -13.756 -1.850 -34.498 1.00 58.88 104 LEU A O 1
ATOM 783 N N . GLY A 1 105 ? -15.367 -1.208 -33.078 1.00 61.31 105 GLY A N 1
ATOM 784 C CA . GLY A 1 105 ? -15.099 -2.270 -32.096 1.00 61.31 105 GLY A CA 1
ATOM 785 C C . GLY A 1 105 ? -15.382 -3.683 -32.624 1.00 61.31 105 GLY A C 1
ATOM 786 O O . GLY A 1 105 ? -14.605 -4.600 -32.377 1.00 61.31 105 GLY A O 1
ATOM 787 N N . LEU A 1 106 ? -16.446 -3.849 -33.420 1.00 58.38 106 LEU A N 1
ATOM 788 C CA . LEU A 1 106 ? -16.765 -5.118 -34.090 1.00 58.38 106 LEU A CA 1
ATOM 789 C C . LEU A 1 106 ? -15.735 -5.459 -35.175 1.00 58.38 106 LEU A C 1
ATOM 791 O O . LEU A 1 106 ? -15.426 -6.630 -35.368 1.00 58.38 106 LEU A O 1
ATOM 795 N N . TRP A 1 107 ? -15.164 -4.453 -35.845 1.00 64.56 107 TRP A N 1
ATOM 796 C CA . TRP A 1 107 ? -14.063 -4.650 -36.792 1.00 64.56 107 TRP A CA 1
ATOM 797 C C . TRP A 1 107 ? -12.774 -5.096 -36.114 1.00 64.56 107 TRP A C 1
ATOM 799 O O . TRP A 1 107 ? -12.134 -6.024 -36.600 1.00 64.56 107 TRP A O 1
ATOM 809 N N . ALA A 1 108 ? -12.411 -4.479 -34.988 1.00 57.25 108 ALA A N 1
ATOM 810 C CA . ALA A 1 108 ? -11.244 -4.896 -34.218 1.00 57.25 108 ALA A CA 1
ATOM 811 C C . ALA A 1 108 ? -11.377 -6.359 -33.766 1.00 57.25 108 ALA A C 1
ATOM 813 O O . ALA A 1 108 ? -10.445 -7.137 -33.959 1.00 57.25 108 ALA A O 1
ATOM 814 N N . LEU A 1 109 ? -12.557 -6.754 -33.266 1.00 54.12 109 LEU A N 1
ATOM 815 C CA . LEU A 1 109 ? -12.839 -8.144 -32.900 1.00 54.12 109 LEU A CA 1
ATOM 816 C C . LEU A 1 109 ? -12.789 -9.088 -34.111 1.00 54.12 109 LEU A C 1
ATOM 818 O O . LEU A 1 109 ? -12.152 -10.130 -34.037 1.00 54.12 109 LEU A O 1
ATOM 822 N N . ALA A 1 110 ? -13.410 -8.720 -35.237 1.00 60.03 110 ALA A N 1
ATOM 823 C CA . ALA A 1 110 ? -13.405 -9.534 -36.452 1.00 60.03 110 ALA A CA 1
ATOM 824 C C . ALA A 1 110 ? -11.989 -9.768 -36.993 1.00 60.03 110 ALA A C 1
ATOM 826 O O . ALA A 1 110 ? -11.656 -10.886 -37.381 1.00 60.03 110 ALA A O 1
ATOM 827 N N . CYS A 1 111 ? -11.157 -8.725 -37.003 1.00 58.84 111 CYS A N 1
ATOM 828 C CA . CYS A 1 111 ? -9.763 -8.818 -37.417 1.00 58.84 111 CYS A CA 1
ATOM 829 C C . CYS A 1 111 ? -8.942 -9.669 -36.442 1.00 58.84 111 CYS A C 1
ATOM 831 O O . CYS A 1 111 ? -8.171 -10.499 -36.911 1.00 58.84 111 CYS A O 1
ATOM 833 N N . LEU A 1 112 ? -9.151 -9.526 -35.126 1.00 53.16 112 LEU A N 1
ATOM 834 C CA . LEU A 1 112 ? -8.505 -10.355 -34.100 1.00 53.16 112 LEU A CA 1
ATOM 835 C C . LEU A 1 112 ? -8.862 -11.837 -34.265 1.00 53.16 112 LEU A C 1
ATOM 837 O O . LEU A 1 112 ? -7.967 -12.662 -34.432 1.00 53.16 112 LEU A O 1
ATOM 841 N N . THR A 1 113 ? -10.150 -12.180 -34.338 1.00 59.41 113 THR A N 1
ATOM 842 C CA . THR A 1 113 ? -10.599 -13.571 -34.519 1.00 59.41 113 THR A CA 1
ATOM 843 C C . THR A 1 113 ? -10.144 -14.153 -35.861 1.00 59.41 113 THR A C 1
ATOM 845 O O . THR A 1 113 ? -9.818 -15.336 -35.951 1.00 59.41 113 THR A O 1
ATOM 848 N N . TRP A 1 114 ? -10.098 -13.339 -36.922 1.00 62.81 114 TRP A N 1
ATOM 849 C CA . TRP A 1 114 ? -9.565 -13.770 -38.215 1.00 62.81 114 TRP A CA 1
ATOM 850 C C . TRP A 1 114 ? -8.052 -13.995 -38.152 1.00 62.81 114 TRP A C 1
ATOM 852 O O . TRP A 1 114 ? -7.583 -14.994 -38.682 1.00 62.81 114 TRP A O 1
ATOM 862 N N . SER A 1 115 ? -7.300 -13.132 -37.462 1.00 53.34 115 SER A N 1
ATOM 863 C CA . SER A 1 115 ? -5.858 -13.307 -37.258 1.00 53.34 115 SER A CA 1
ATOM 864 C C . SER A 1 115 ? -5.518 -14.509 -36.376 1.00 53.34 115 SER A C 1
ATOM 866 O O . SER A 1 115 ? -4.550 -15.199 -36.671 1.00 53.34 115 SER A O 1
ATOM 868 N N . GLU A 1 116 ? -6.336 -14.819 -35.364 1.00 52.19 116 GLU A N 1
ATOM 869 C CA . GLU A 1 116 ? -6.191 -16.026 -34.540 1.00 52.19 116 GLU A CA 1
ATOM 870 C C . GLU A 1 116 ? -6.444 -17.292 -35.365 1.00 52.19 116 GLU A C 1
ATOM 872 O O . GLU A 1 116 ? -5.607 -18.187 -35.369 1.00 52.19 116 GLU A O 1
ATOM 877 N N . LYS A 1 117 ? -7.526 -17.342 -36.159 1.00 58.81 117 LYS A N 1
ATOM 878 C CA . LYS A 1 117 ? -7.772 -18.471 -37.077 1.00 58.81 117 LYS A CA 1
ATOM 879 C C . LYS A 1 117 ? -6.692 -18.606 -38.148 1.00 58.81 117 LYS A C 1
ATOM 881 O O . LYS A 1 117 ? -6.294 -19.717 -38.484 1.00 58.81 117 LYS A O 1
ATOM 886 N N . LEU A 1 118 ? -6.222 -17.485 -38.694 1.00 55.88 118 LEU A N 1
ATOM 887 C CA . LEU A 1 118 ? -5.139 -17.480 -39.672 1.00 55.88 118 LEU A CA 1
ATOM 888 C C . LEU A 1 118 ? -3.847 -18.011 -39.040 1.00 55.88 118 LEU A C 1
ATOM 890 O O . LEU A 1 118 ? -3.149 -18.792 -39.674 1.00 55.88 118 LEU A O 1
ATOM 894 N N . ALA A 1 119 ? -3.551 -17.637 -37.794 1.00 53.62 119 ALA A N 1
ATOM 895 C CA . ALA A 1 119 ? -2.425 -18.179 -37.047 1.00 53.62 119 ALA A CA 1
ATOM 896 C C . ALA A 1 119 ? -2.599 -19.685 -36.796 1.00 53.62 119 ALA A C 1
ATOM 898 O O . ALA A 1 119 ? -1.687 -20.442 -37.108 1.00 53.62 119 ALA A O 1
ATOM 899 N N . ASP A 1 120 ? -3.764 -20.140 -36.335 1.00 53.34 120 ASP A N 1
ATOM 900 C CA . ASP A 1 120 ? -4.039 -21.559 -36.065 1.00 53.34 120 ASP A CA 1
ATOM 901 C C . ASP A 1 120 ? -3.960 -22.447 -37.319 1.00 53.34 120 ASP A C 1
ATOM 903 O O . ASP A 1 120 ? -3.576 -23.612 -37.216 1.00 53.34 120 ASP A O 1
ATOM 907 N N . GLU A 1 121 ? -4.286 -21.921 -38.505 1.00 57.47 121 GLU A N 1
ATOM 908 C CA . GLU A 1 121 ? -4.170 -22.658 -39.772 1.00 57.47 121 GLU A CA 1
ATOM 909 C C . GLU A 1 121 ? -2.790 -22.529 -40.436 1.00 57.47 121 GLU A C 1
ATOM 911 O O . GLU A 1 121 ? -2.308 -23.486 -41.048 1.00 57.47 121 GLU A O 1
ATOM 916 N N . LEU A 1 122 ? -2.115 -21.381 -40.306 1.00 50.53 122 LEU A N 1
ATOM 917 C CA . LEU A 1 122 ? -0.779 -21.180 -40.872 1.00 50.53 122 LEU A CA 1
ATOM 918 C C . LEU A 1 122 ? 0.322 -21.818 -40.019 1.00 50.53 122 LEU A C 1
ATOM 920 O O . LEU A 1 122 ? 1.256 -22.374 -40.589 1.00 50.53 122 LEU A O 1
ATOM 924 N N . LEU A 1 123 ? 0.228 -21.792 -38.687 1.00 51.47 123 LEU A N 1
ATOM 925 C CA . LEU A 1 123 ? 1.239 -22.351 -37.776 1.00 51.47 123 LEU A CA 1
ATOM 926 C C . LEU A 1 123 ? 1.532 -23.852 -37.994 1.00 51.47 123 LEU A C 1
ATOM 928 O O . LEU A 1 123 ? 2.702 -24.230 -37.908 1.00 51.47 123 LEU A O 1
ATOM 932 N N . PRO A 1 124 ? 0.552 -24.720 -38.314 1.00 46.91 124 PRO A N 1
ATOM 933 C CA . PRO A 1 124 ? 0.820 -26.106 -38.702 1.00 46.91 124 PRO A CA 1
ATOM 934 C C . PRO A 1 124 ? 1.173 -26.296 -40.192 1.00 46.91 124 PRO A C 1
ATOM 936 O O . PRO A 1 124 ? 1.432 -27.427 -40.607 1.00 46.91 124 PRO A O 1
ATOM 939 N N . SER A 1 125 ? 1.202 -25.235 -41.010 1.00 52.47 125 SER A N 1
ATOM 940 C CA . SER A 1 125 ? 1.512 -25.326 -42.442 1.00 52.47 125 SER A CA 1
ATOM 941 C C . SER A 1 125 ? 2.964 -25.771 -42.692 1.00 52.47 125 SER A C 1
ATOM 943 O O . SER A 1 125 ? 3.890 -25.166 -42.143 1.00 52.47 125 SER A O 1
ATOM 945 N N . PRO A 1 126 ? 3.209 -26.748 -43.590 1.00 50.41 126 PRO A N 1
ATOM 946 C CA . PRO A 1 126 ? 4.558 -27.151 -44.004 1.00 50.41 126 PRO A CA 1
ATOM 947 C C . PRO A 1 126 ? 5.406 -25.992 -44.552 1.00 50.41 126 PRO A C 1
ATOM 949 O O . PRO A 1 126 ? 6.626 -26.026 -44.442 1.00 50.41 126 PRO A O 1
ATOM 952 N N . LEU A 1 127 ? 4.763 -24.944 -45.087 1.00 43.47 127 LEU A N 1
ATOM 953 C CA . LEU A 1 127 ? 5.426 -23.736 -45.595 1.00 43.47 127 LEU A CA 1
ATOM 954 C C . LEU A 1 127 ? 6.063 -22.880 -44.489 1.00 43.47 127 LEU A C 1
ATOM 956 O O . LEU A 1 127 ? 7.029 -22.181 -44.761 1.00 43.47 127 LEU A O 1
ATOM 960 N N . LEU A 1 128 ? 5.561 -22.933 -43.248 1.00 45.53 128 LEU A N 1
ATOM 961 C CA . LEU A 1 128 ? 6.201 -22.272 -42.100 1.00 45.53 128 LEU A CA 1
ATOM 962 C C . LEU A 1 128 ? 7.226 -23.170 -41.389 1.00 45.53 128 LEU A C 1
ATOM 964 O O . LEU A 1 128 ? 7.982 -22.682 -40.549 1.00 45.53 128 LEU A O 1
ATOM 968 N N . GLN A 1 129 ? 7.267 -24.465 -41.727 1.00 49.84 129 GLN A N 1
ATOM 969 C CA . GLN A 1 129 ? 8.309 -25.389 -41.268 1.00 49.84 129 GLN A CA 1
ATOM 970 C C . GLN A 1 129 ? 9.564 -25.354 -42.149 1.00 49.84 129 GLN A C 1
ATOM 972 O O . GLN A 1 129 ? 10.615 -25.815 -41.709 1.00 49.84 129 GLN A O 1
ATOM 977 N N . GLU A 1 130 ? 9.476 -24.804 -43.363 1.00 54.03 130 GLU A N 1
ATOM 978 C CA . GLU A 1 130 ? 10.625 -24.588 -44.239 1.00 54.03 130 GLU A CA 1
ATOM 979 C C . GLU A 1 130 ? 11.302 -23.242 -43.891 1.00 54.03 130 GLU A C 1
ATOM 981 O O . GLU A 1 130 ? 10.705 -22.183 -44.113 1.00 54.03 130 GLU A O 1
ATOM 986 N N . PRO A 1 131 ? 12.534 -23.237 -43.336 1.00 51.16 131 PRO A N 1
ATOM 987 C CA . PRO A 1 131 ? 13.174 -22.014 -42.836 1.00 51.16 131 PRO A CA 1
ATOM 988 C C . PRO A 1 131 ? 13.300 -20.919 -43.902 1.00 51.16 131 PRO A C 1
ATOM 990 O O . PRO A 1 131 ? 13.031 -19.755 -43.633 1.00 51.16 131 PRO A O 1
ATOM 993 N N . SER A 1 132 ? 13.600 -21.306 -45.143 1.00 48.38 132 SER A N 1
ATOM 994 C CA . SER A 1 132 ? 13.745 -20.411 -46.296 1.00 48.38 132 SER A CA 1
ATOM 995 C C . SER A 1 132 ? 12.450 -19.692 -46.686 1.00 48.38 132 SER A C 1
ATOM 997 O O . SER A 1 132 ? 12.491 -18.519 -47.050 1.00 48.38 132 SER A O 1
ATOM 999 N N . ALA A 1 133 ? 11.298 -20.363 -46.608 1.00 49.62 133 ALA A N 1
ATOM 1000 C CA . ALA A 1 133 ? 10.002 -19.762 -46.921 1.00 49.62 133 ALA A CA 1
ATOM 1001 C C . ALA A 1 133 ? 9.530 -18.827 -45.798 1.00 49.62 133 ALA A C 1
ATOM 1003 O O . ALA A 1 133 ? 8.954 -17.774 -46.074 1.00 49.62 133 ALA A O 1
ATOM 1004 N N . ARG A 1 134 ? 9.840 -19.172 -44.540 1.00 52.91 134 ARG A N 1
ATOM 1005 C CA . ARG A 1 134 ? 9.615 -18.309 -43.372 1.00 52.91 134 ARG A CA 1
ATOM 1006 C C . ARG A 1 134 ? 10.448 -17.030 -43.455 1.00 52.91 134 ARG A C 1
ATOM 1008 O O . ARG A 1 134 ? 9.921 -15.945 -43.224 1.00 52.91 134 ARG A O 1
ATOM 1015 N N . ASP A 1 135 ? 11.715 -17.163 -43.831 1.00 46.72 135 ASP A N 1
ATOM 1016 C CA . ASP A 1 135 ? 12.634 -16.037 -43.971 1.00 46.72 135 ASP A CA 1
ATOM 1017 C C . ASP A 1 135 ? 12.239 -15.144 -45.161 1.00 46.72 135 ASP A C 1
ATOM 1019 O O . ASP A 1 135 ? 12.227 -13.925 -45.024 1.00 46.72 135 ASP A O 1
ATOM 1023 N N . ALA A 1 136 ? 11.804 -15.715 -46.292 1.00 44.56 136 ALA A N 1
ATOM 1024 C CA . ALA A 1 136 ? 11.328 -14.949 -47.451 1.00 44.56 136 ALA A CA 1
ATOM 1025 C C . ALA A 1 136 ? 10.034 -14.153 -47.173 1.00 44.56 136 ALA A C 1
ATOM 1027 O O . ALA A 1 136 ? 9.903 -13.013 -47.615 1.00 44.56 136 ALA A O 1
ATOM 1028 N N . LEU A 1 137 ? 9.098 -14.716 -46.399 1.00 46.34 137 LEU A N 1
ATOM 1029 C CA . LEU A 1 137 ? 7.863 -14.030 -45.987 1.00 46.34 137 LEU A CA 1
ATOM 1030 C C . LEU A 1 137 ? 8.110 -12.872 -45.007 1.00 46.34 137 LEU A C 1
ATOM 1032 O O . LEU A 1 137 ? 7.328 -11.923 -44.989 1.00 46.34 137 LEU A O 1
ATOM 1036 N N . LEU A 1 138 ? 9.177 -12.947 -44.204 1.00 45.56 138 LEU A N 1
ATOM 1037 C CA . LEU A 1 138 ? 9.565 -11.905 -43.249 1.00 45.56 138 LEU A CA 1
ATOM 1038 C C . LEU A 1 138 ? 10.471 -10.831 -43.878 1.00 45.56 138 LEU A C 1
ATOM 1040 O O . LEU A 1 138 ? 10.400 -9.677 -43.472 1.00 45.56 138 LEU A O 1
ATOM 1044 N N . LEU A 1 139 ? 11.286 -11.183 -44.879 1.00 42.28 139 LEU A N 1
ATOM 1045 C CA . LEU A 1 139 ? 12.273 -10.282 -45.495 1.00 42.28 139 LEU A CA 1
ATOM 1046 C C . LEU A 1 139 ? 11.724 -9.395 -46.628 1.00 42.28 139 LEU A C 1
ATOM 1048 O O . LEU A 1 139 ? 12.317 -8.357 -46.914 1.00 42.28 139 LEU A O 1
ATOM 1052 N N . GLU A 1 140 ? 10.614 -9.752 -47.288 1.00 40.78 140 GLU A N 1
ATOM 1053 C CA . GLU 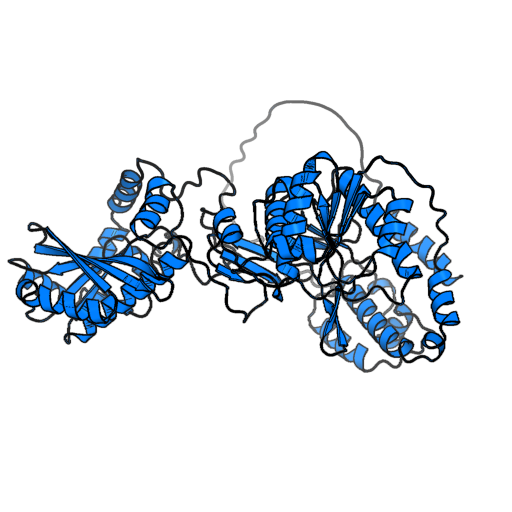A 1 140 ? 10.077 -8.946 -48.407 1.00 40.78 140 GLU A CA 1
ATOM 1054 C C . GLU A 1 140 ? 9.160 -7.779 -47.981 1.00 40.78 140 GLU A C 1
ATOM 1056 O O . GLU A 1 140 ? 8.732 -6.975 -48.815 1.00 40.78 140 GLU A O 1
ATOM 1061 N N . ALA A 1 141 ? 8.903 -7.608 -46.682 1.00 38.41 141 ALA A N 1
ATOM 1062 C CA . ALA A 1 141 ? 8.215 -6.436 -46.150 1.00 38.41 141 ALA A CA 1
ATOM 1063 C C . ALA A 1 141 ? 9.216 -5.294 -45.870 1.00 38.41 141 ALA A C 1
ATOM 1065 O O . ALA A 1 141 ? 9.736 -5.147 -44.773 1.00 38.41 141 ALA A O 1
ATOM 1066 N N . THR A 1 142 ? 9.426 -4.444 -46.882 1.00 38.88 142 THR A N 1
ATOM 1067 C CA . THR A 1 142 ? 10.106 -3.123 -46.870 1.00 38.88 142 THR A CA 1
ATOM 1068 C C . THR A 1 142 ? 11.630 -3.053 -46.642 1.00 38.88 142 THR A C 1
ATOM 1070 O O . THR A 1 142 ? 12.100 -3.163 -45.517 1.00 38.88 142 THR A O 1
ATOM 1073 N N . PRO A 1 143 ? 12.417 -2.646 -47.662 1.00 38.62 143 PRO A N 1
ATOM 1074 C CA . PRO A 1 143 ? 13.763 -2.127 -47.457 1.00 38.62 143 PRO A CA 1
ATOM 1075 C C . PRO A 1 143 ? 13.692 -0.618 -47.165 1.00 38.62 143 PRO A C 1
ATOM 1077 O O . PRO A 1 143 ? 13.771 0.211 -48.077 1.00 38.62 143 PRO A O 1
ATOM 1080 N N . PHE A 1 144 ? 13.550 -0.229 -45.896 1.00 43.38 144 PHE A N 1
ATOM 1081 C CA . PHE A 1 144 ? 13.851 1.148 -45.496 1.00 43.38 144 PHE A CA 1
ATOM 1082 C C . PHE A 1 144 ? 15.373 1.328 -45.486 1.00 43.38 144 PHE A C 1
ATOM 1084 O O . PHE A 1 144 ? 16.089 0.724 -44.693 1.00 43.38 144 PHE A O 1
ATOM 1091 N N . ARG A 1 145 ? 15.904 2.165 -46.386 1.00 44.25 145 ARG A N 1
ATOM 1092 C CA . ARG A 1 145 ? 17.304 2.604 -46.300 1.00 44.25 145 ARG A CA 1
ATOM 1093 C C . ARG A 1 145 ? 17.463 3.475 -45.056 1.00 44.25 145 ARG A C 1
ATOM 1095 O O . ARG A 1 145 ? 17.082 4.642 -45.062 1.00 44.25 145 ARG A O 1
ATOM 1102 N N . HIS A 1 146 ? 18.026 2.890 -44.005 1.00 48.69 146 HIS A N 1
ATOM 1103 C CA . HIS A 1 146 ? 18.390 3.575 -42.773 1.00 48.69 146 HIS A CA 1
ATOM 1104 C C . HIS A 1 146 ? 19.495 4.600 -43.050 1.00 48.69 146 HIS A C 1
ATOM 1106 O O . HIS A 1 146 ? 20.660 4.247 -43.233 1.00 48.69 146 HIS A O 1
ATOM 1112 N N . HIS A 1 147 ? 19.137 5.881 -43.083 1.00 48.12 147 HIS A N 1
ATOM 1113 C CA . HIS A 1 147 ? 20.112 6.933 -42.837 1.00 48.12 147 HIS A CA 1
ATOM 1114 C C . HIS A 1 147 ? 20.245 7.084 -41.316 1.00 48.12 147 HIS A C 1
ATOM 1116 O O . HIS A 1 147 ? 19.222 7.300 -40.666 1.00 48.12 147 HIS A O 1
ATOM 1122 N N . PRO A 1 148 ? 21.449 6.938 -40.731 1.00 52.41 148 PRO A N 1
ATOM 1123 C CA . PRO A 1 148 ? 21.655 7.241 -39.323 1.00 52.41 148 PRO A CA 1
ATOM 1124 C C . PRO A 1 148 ? 21.401 8.736 -39.134 1.00 52.41 148 PRO A C 1
ATOM 1126 O O . PRO A 1 148 ? 22.157 9.570 -39.636 1.00 52.41 148 PRO A O 1
ATOM 1129 N N . VAL A 1 149 ? 20.289 9.071 -38.488 1.00 56.38 149 VAL A N 1
ATOM 1130 C CA . VAL A 1 149 ? 20.025 10.437 -38.052 1.00 56.38 149 VAL A CA 1
ATOM 1131 C C . VAL A 1 149 ? 20.689 10.570 -36.686 1.00 56.38 149 VAL A C 1
ATOM 1133 O O . VAL A 1 149 ? 20.238 9.984 -35.706 1.00 56.38 149 VAL A O 1
ATOM 1136 N N . ASP A 1 150 ? 21.831 11.252 -36.648 1.00 58.09 150 ASP A N 1
ATOM 1137 C CA . ASP A 1 150 ? 22.577 11.520 -35.419 1.00 58.09 150 ASP A CA 1
ATOM 1138 C C . ASP A 1 150 ? 21.910 12.688 -34.672 1.00 58.09 150 ASP A C 1
ATOM 1140 O O . ASP A 1 150 ? 22.364 13.829 -34.722 1.00 58.09 150 ASP A O 1
ATOM 1144 N N . ASP A 1 151 ? 20.764 12.416 -34.044 1.00 65.06 151 ASP A N 1
ATOM 1145 C CA . ASP A 1 151 ? 19.951 13.430 -33.350 1.00 65.06 151 ASP A CA 1
ATOM 1146 C C . ASP A 1 151 ? 20.412 13.694 -31.901 1.00 65.06 151 ASP A C 1
ATOM 1148 O O . ASP A 1 151 ? 19.738 14.386 -31.138 1.00 65.06 151 ASP A O 1
ATOM 1152 N N . GLY A 1 152 ? 21.565 13.152 -31.486 1.00 84.62 152 GLY A N 1
ATOM 1153 C CA . GLY A 1 152 ? 22.183 13.452 -30.187 1.00 84.62 152 GLY A CA 1
ATOM 1154 C C . GLY A 1 152 ? 21.492 12.852 -28.954 1.00 84.62 152 GLY A C 1
ATOM 1155 O O . GLY A 1 152 ? 21.874 13.185 -27.832 1.00 84.62 152 GLY A O 1
ATOM 1156 N N . VAL A 1 153 ? 20.506 11.964 -29.125 1.00 90.50 153 VAL A N 1
ATOM 1157 C CA . VAL A 1 153 ? 19.809 11.293 -28.012 1.00 90.50 153 VAL A CA 1
ATOM 1158 C C . VAL A 1 153 ? 20.710 10.241 -27.368 1.00 90.50 153 VAL A C 1
ATOM 1160 O O . VAL A 1 153 ? 21.123 9.273 -28.005 1.00 90.50 153 VAL A O 1
ATOM 1163 N N . ARG A 1 154 ? 20.974 10.386 -26.069 1.00 93.88 154 ARG A N 1
ATOM 1164 C CA . ARG A 1 154 ? 21.824 9.467 -25.306 1.00 93.88 154 ARG A CA 1
ATOM 1165 C C . ARG A 1 154 ? 20.973 8.373 -24.674 1.00 93.88 154 ARG A C 1
ATOM 1167 O O . ARG A 1 154 ? 20.226 8.624 -23.725 1.00 93.88 154 ARG A O 1
ATOM 1174 N N . VAL A 1 155 ? 21.110 7.148 -25.175 1.00 94.44 155 VAL A N 1
ATOM 1175 C CA . VAL A 1 155 ? 20.402 5.975 -24.641 1.00 94.44 155 VAL A CA 1
ATOM 1176 C C . VAL A 1 155 ? 21.323 5.161 -23.735 1.00 94.44 155 VAL A C 1
ATOM 1178 O O . VAL A 1 155 ? 22.404 4.756 -24.161 1.00 94.44 155 VAL A O 1
ATOM 1181 N N . LEU A 1 156 ? 20.887 4.882 -22.504 1.00 95.75 156 LEU A N 1
ATOM 1182 C CA . LEU A 1 156 ? 21.536 3.932 -21.594 1.00 95.75 156 LEU A CA 1
ATOM 1183 C C . LEU A 1 156 ? 20.790 2.594 -21.624 1.00 95.75 156 LEU A C 1
ATOM 1185 O O . LEU A 1 156 ? 19.704 2.481 -21.061 1.00 95.75 156 LEU A O 1
ATOM 1189 N N . ALA A 1 157 ? 21.367 1.575 -22.254 1.00 94.50 157 ALA A N 1
ATOM 1190 C CA . ALA A 1 157 ? 20.791 0.235 -22.312 1.00 94.50 157 ALA A CA 1
ATOM 1191 C C . ALA A 1 157 ? 21.354 -0.650 -21.195 1.00 94.50 157 ALA A C 1
ATOM 1193 O O . ALA A 1 157 ? 22.560 -0.909 -21.148 1.00 94.50 157 ALA A O 1
ATOM 1194 N N . LEU A 1 158 ? 20.477 -1.113 -20.302 1.00 94.06 158 LEU A N 1
ATOM 1195 C CA . LEU A 1 158 ? 20.818 -1.964 -19.167 1.00 94.06 158 LEU A CA 1
ATOM 1196 C C . LEU A 1 158 ? 20.256 -3.366 -19.346 1.00 94.06 158 LEU A C 1
ATOM 1198 O O . LEU A 1 158 ? 19.056 -3.539 -19.566 1.00 94.06 158 LEU A O 1
ATOM 1202 N N . ILE A 1 159 ? 21.130 -4.357 -19.180 1.00 92.19 159 ILE A N 1
ATOM 1203 C CA . ILE A 1 159 ? 20.756 -5.767 -19.152 1.00 92.19 159 ILE A CA 1
ATOM 1204 C C . ILE A 1 159 ? 21.347 -6.476 -17.940 1.00 92.19 159 ILE A C 1
ATOM 1206 O O . ILE A 1 159 ? 22.445 -6.157 -17.488 1.00 92.19 159 ILE A O 1
ATOM 1210 N N . CYS A 1 160 ? 20.615 -7.451 -17.420 1.00 88.69 160 CYS A N 1
ATOM 1211 C CA . CYS A 1 160 ? 21.026 -8.314 -16.334 1.00 88.69 160 CYS A CA 1
ATOM 1212 C C . CYS A 1 160 ? 20.414 -9.697 -16.554 1.00 88.69 160 CYS A C 1
ATOM 1214 O O . CYS A 1 160 ? 19.206 -9.806 -16.757 1.00 88.69 160 CYS A O 1
ATOM 1216 N N . GLY A 1 161 ? 21.235 -10.746 -16.526 1.00 80.44 161 GLY A N 1
ATOM 1217 C CA . GLY A 1 161 ? 20.781 -12.125 -16.710 1.00 80.44 161 GLY A CA 1
ATOM 1218 C C . GLY A 1 161 ? 21.631 -12.925 -17.704 1.00 80.44 161 GLY A C 1
ATOM 1219 O O . GLY A 1 161 ? 22.673 -12.450 -18.146 1.00 80.44 161 GLY A O 1
ATOM 1220 N N . PRO A 1 162 ? 21.214 -14.160 -18.036 1.00 71.12 162 PRO A N 1
ATOM 1221 C CA . PRO A 1 162 ? 21.977 -15.102 -18.868 1.00 71.12 162 PRO A CA 1
ATOM 1222 C C . PRO A 1 162 ? 21.822 -14.880 -20.383 1.00 71.12 162 PRO A C 1
ATOM 1224 O O . PRO A 1 162 ? 22.253 -15.704 -21.184 1.00 71.12 162 PRO A O 1
ATOM 1227 N N . VAL A 1 163 ? 21.155 -13.803 -20.778 1.00 73.25 163 VAL A N 1
ATOM 1228 C CA . VAL A 1 163 ? 20.892 -13.452 -22.171 1.00 73.25 163 VAL A CA 1
ATOM 1229 C C . VAL A 1 163 ? 22.197 -13.180 -22.936 1.00 73.25 163 VAL A C 1
ATOM 1231 O O . VAL A 1 163 ? 23.099 -12.539 -22.405 1.00 73.25 163 VAL A O 1
ATOM 1234 N N . SER A 1 164 ? 22.274 -13.590 -24.210 1.00 79.25 164 SER A N 1
ATOM 1235 C CA . SER A 1 164 ? 23.372 -13.177 -25.097 1.00 79.25 164 SER A CA 1
ATOM 1236 C C . SER A 1 164 ? 23.406 -11.654 -25.268 1.00 79.25 164 SER A C 1
ATOM 1238 O O . SER A 1 164 ? 22.410 -11.035 -25.635 1.00 79.25 164 SER A O 1
ATOM 1240 N N . HIS A 1 165 ? 24.570 -11.048 -25.031 1.00 82.00 165 HIS A N 1
ATOM 1241 C CA . HIS A 1 165 ? 24.766 -9.603 -25.178 1.00 82.00 165 HIS A CA 1
ATOM 1242 C C . HIS A 1 165 ? 25.048 -9.177 -26.624 1.00 82.00 165 HIS A C 1
ATOM 1244 O O . HIS A 1 165 ? 25.003 -7.988 -26.921 1.00 82.00 165 HIS A O 1
ATOM 1250 N N . GLU A 1 166 ? 25.349 -10.119 -27.519 1.00 84.00 166 GLU A N 1
ATOM 1251 C CA . GLU A 1 166 ? 25.796 -9.827 -28.885 1.00 84.00 166 GLU A CA 1
ATOM 1252 C C . GLU A 1 166 ? 24.797 -8.968 -29.686 1.00 84.00 166 GLU A C 1
ATOM 1254 O O . GLU A 1 166 ? 25.223 -7.937 -30.210 1.00 84.00 166 GLU A O 1
ATOM 1259 N N . PRO A 1 167 ? 23.475 -9.251 -29.700 1.00 81.44 167 PRO A N 1
ATOM 1260 C CA . PRO A 1 167 ? 22.518 -8.398 -30.412 1.00 81.44 167 PRO A CA 1
ATOM 1261 C C . PRO A 1 167 ? 22.471 -6.961 -29.871 1.00 81.44 167 PRO A C 1
ATOM 1263 O O . PRO A 1 167 ? 22.301 -6.008 -30.629 1.00 81.44 167 PRO A O 1
ATOM 1266 N N . LEU A 1 168 ? 22.662 -6.790 -28.559 1.00 78.88 168 LEU A N 1
ATOM 1267 C CA . LEU A 1 168 ? 22.674 -5.476 -27.912 1.00 78.88 168 LEU A CA 1
ATOM 1268 C C . LEU A 1 168 ? 23.957 -4.703 -28.191 1.00 78.88 168 LEU A C 1
ATOM 1270 O O . LEU A 1 168 ? 23.899 -3.483 -28.298 1.00 78.88 168 LEU A O 1
ATOM 1274 N N . LEU A 1 169 ? 25.094 -5.387 -28.323 1.00 83.25 169 LEU A N 1
ATOM 1275 C CA . LEU A 1 169 ? 26.348 -4.763 -28.743 1.00 83.25 169 LEU A CA 1
ATOM 1276 C C . LEU A 1 169 ? 26.235 -4.250 -30.180 1.00 83.25 169 LEU A C 1
ATOM 1278 O O . LEU A 1 169 ? 26.575 -3.099 -30.434 1.00 83.25 169 LEU A O 1
ATOM 1282 N N . VAL A 1 170 ? 25.650 -5.042 -31.085 1.00 85.88 170 VAL A N 1
ATOM 1283 C CA . VAL A 1 170 ? 25.383 -4.610 -32.467 1.00 85.88 170 VAL A CA 1
ATOM 1284 C C . VAL A 1 170 ? 24.442 -3.402 -32.498 1.00 85.88 170 VAL A C 1
ATOM 1286 O O . VAL A 1 170 ? 24.715 -2.425 -33.194 1.00 85.88 170 VAL A O 1
ATOM 1289 N N . ALA A 1 171 ? 23.356 -3.423 -31.718 1.00 83.38 171 ALA A N 1
ATOM 1290 C CA . ALA A 1 171 ? 22.451 -2.279 -31.602 1.00 83.38 171 ALA A CA 1
ATOM 1291 C C . ALA A 1 171 ? 23.149 -1.050 -30.989 1.00 83.38 171 ALA A C 1
ATOM 1293 O O . ALA A 1 171 ? 22.959 0.072 -31.452 1.00 83.38 171 ALA A O 1
ATOM 1294 N N . SER A 1 172 ? 23.991 -1.257 -29.976 1.00 84.75 172 SER A N 1
ATOM 1295 C CA . SER A 1 172 ? 24.765 -0.207 -29.313 1.00 84.75 172 SER A CA 1
ATOM 1296 C C . SER A 1 172 ? 25.741 0.473 -30.264 1.00 84.75 172 SER A C 1
ATOM 1298 O O . SER A 1 172 ? 25.794 1.699 -30.282 1.00 84.75 172 SER A O 1
ATOM 1300 N N . GLU A 1 173 ? 26.439 -0.290 -31.103 1.00 88.00 173 GLU A N 1
ATOM 1301 C CA . GLU A 1 173 ? 27.311 0.250 -32.147 1.00 88.00 173 GLU A CA 1
ATOM 1302 C C . GLU A 1 173 ? 26.513 0.960 -33.247 1.00 88.00 173 GLU A C 1
ATOM 1304 O O . GLU A 1 173 ? 26.892 2.047 -33.680 1.00 88.00 173 GLU A O 1
ATOM 1309 N N . ARG A 1 174 ? 25.387 0.379 -33.680 1.00 89.19 174 ARG A N 1
ATOM 1310 C CA . ARG A 1 174 ? 24.559 0.923 -34.768 1.00 89.19 174 ARG A CA 1
ATOM 1311 C C . ARG A 1 174 ? 23.860 2.231 -34.394 1.00 89.19 174 ARG A C 1
ATOM 1313 O O . ARG A 1 174 ? 23.749 3.113 -35.241 1.00 89.19 174 ARG A O 1
ATOM 1320 N N . TYR A 1 175 ? 23.369 2.341 -33.162 1.00 87.81 175 TYR A N 1
ATOM 1321 C CA . TYR A 1 175 ? 22.555 3.467 -32.692 1.00 87.81 175 TYR A CA 1
ATOM 1322 C C . TYR A 1 175 ? 23.274 4.343 -31.657 1.00 87.81 175 TYR A C 1
ATOM 1324 O O . TYR A 1 175 ? 22.637 5.172 -31.006 1.00 87.81 175 TYR A O 1
ATOM 1332 N N . SER A 1 176 ? 24.582 4.144 -31.465 1.00 90.38 176 SER A N 1
ATOM 1333 C CA . SER A 1 176 ? 25.404 4.873 -30.489 1.00 90.38 176 SER A CA 1
ATOM 1334 C C . SER A 1 176 ? 24.868 4.804 -29.048 1.00 90.38 176 SER A C 1
ATOM 1336 O O . SER A 1 176 ? 25.007 5.752 -28.272 1.00 90.38 176 SER A O 1
ATOM 1338 N N . TRP A 1 177 ? 24.235 3.691 -28.657 1.00 92.00 177 TRP A N 1
ATOM 1339 C CA . TRP A 1 177 ? 23.749 3.519 -27.282 1.00 92.00 177 TRP A CA 1
ATOM 1340 C C . TRP A 1 177 ? 24.907 3.226 -26.336 1.00 92.00 177 TRP A C 1
ATOM 1342 O O . TRP A 1 177 ? 25.819 2.470 -26.667 1.00 92.00 177 TRP A O 1
ATOM 1352 N N . LYS A 1 178 ? 24.834 3.726 -25.102 1.00 92.81 178 LYS A N 1
ATOM 1353 C CA . LYS A 1 178 ? 25.705 3.276 -24.017 1.00 92.81 178 LYS A CA 1
ATOM 1354 C C . LYS A 1 178 ? 25.150 1.972 -23.456 1.00 92.81 178 LYS A C 1
ATOM 1356 O O . LYS A 1 178 ? 24.152 1.972 -22.738 1.00 92.81 178 LYS A O 1
ATOM 1361 N N . PHE A 1 179 ? 25.805 0.861 -23.767 1.00 90.56 179 PHE A N 1
ATOM 1362 C CA . PHE A 1 179 ? 25.443 -0.446 -23.231 1.00 90.56 179 PHE A CA 1
ATOM 1363 C C . PHE A 1 179 ? 26.156 -0.733 -21.907 1.00 90.56 179 PHE A C 1
ATOM 1365 O O . PHE A 1 179 ? 27.365 -0.531 -21.775 1.00 90.56 179 PHE A O 1
ATOM 1372 N N . ARG A 1 180 ? 25.413 -1.245 -20.922 1.00 91.62 180 ARG A N 1
ATOM 1373 C CA . ARG A 1 180 ? 25.976 -1.764 -19.676 1.00 91.62 180 ARG A CA 1
ATOM 1374 C C . ARG A 1 180 ? 25.285 -3.060 -19.268 1.00 91.62 180 ARG A C 1
ATOM 1376 O O . ARG A 1 180 ? 24.125 -3.075 -18.864 1.00 91.62 180 ARG A O 1
ATOM 1383 N N . SER A 1 181 ? 26.056 -4.140 -19.308 1.00 88.69 181 SER A N 1
ATOM 1384 C CA . SER A 1 181 ? 25.692 -5.405 -18.679 1.00 88.69 181 SER A CA 1
ATOM 1385 C C . SER A 1 181 ? 25.954 -5.331 -17.179 1.00 88.69 181 SER A C 1
ATOM 1387 O O . SER A 1 181 ? 27.060 -5.000 -16.758 1.00 88.69 181 SER A O 1
ATOM 1389 N N . VAL A 1 182 ? 24.966 -5.712 -16.381 1.00 84.69 182 VAL A N 1
ATOM 1390 C CA . VAL A 1 182 ? 25.125 -6.018 -14.962 1.00 84.69 182 VAL A CA 1
ATOM 1391 C C . VAL A 1 182 ? 25.489 -7.491 -14.855 1.00 84.69 182 VAL A C 1
ATOM 1393 O O . VAL A 1 182 ? 24.671 -8.372 -15.124 1.00 84.69 182 VAL A O 1
ATOM 1396 N N . SER A 1 183 ? 26.734 -7.776 -14.483 1.00 81.81 183 SER A N 1
ATOM 1397 C CA . SER A 1 183 ? 27.162 -9.156 -14.274 1.00 81.81 183 SER A CA 1
ATOM 1398 C C . SER A 1 183 ? 26.442 -9.775 -13.075 1.00 81.81 183 SER A C 1
ATOM 1400 O O . SER A 1 183 ? 26.100 -9.092 -12.111 1.00 81.81 183 SER A O 1
ATOM 1402 N N . ARG A 1 184 ? 26.283 -11.104 -13.081 1.00 77.81 184 ARG A N 1
ATOM 1403 C CA . ARG A 1 184 ? 25.732 -11.837 -11.932 1.00 77.81 184 ARG A CA 1
ATOM 1404 C C . ARG A 1 184 ? 26.479 -11.529 -10.627 1.00 77.81 184 ARG A C 1
ATOM 1406 O O . ARG A 1 184 ? 25.844 -11.412 -9.592 1.00 77.81 184 ARG A O 1
ATOM 1413 N N . LYS A 1 185 ? 27.801 -11.348 -10.681 1.00 82.00 185 LYS A N 1
ATOM 1414 C CA . LYS A 1 185 ? 28.627 -11.026 -9.508 1.00 82.00 185 LYS A CA 1
ATOM 1415 C C . LYS A 1 185 ? 28.370 -9.612 -8.977 1.00 82.00 185 LYS A C 1
ATOM 1417 O O . LYS A 1 185 ? 28.334 -9.412 -7.769 1.00 82.00 185 LYS A O 1
ATOM 1422 N N . GLU A 1 186 ? 28.218 -8.630 -9.867 1.00 77.19 186 GLU A N 1
ATOM 1423 C CA . GLU A 1 186 ? 27.834 -7.269 -9.467 1.00 77.19 186 GLU A CA 1
ATOM 1424 C C . GLU A 1 186 ? 26.428 -7.255 -8.896 1.00 77.19 186 GLU A C 1
ATOM 1426 O O . GLU A 1 186 ? 26.209 -6.618 -7.877 1.00 77.19 186 GLU A O 1
ATOM 1431 N N . ALA A 1 187 ? 25.510 -7.992 -9.522 1.00 75.81 187 ALA A N 1
ATOM 1432 C CA . ALA A 1 187 ? 24.187 -8.228 -8.988 1.00 75.81 187 ALA A CA 1
ATOM 1433 C C . ALA A 1 187 ? 24.305 -8.812 -7.566 1.00 75.81 187 ALA A C 1
ATOM 1435 O O . ALA A 1 187 ? 23.850 -8.166 -6.633 1.00 75.81 187 ALA A O 1
ATOM 1436 N N . GLU A 1 188 ? 24.963 -9.954 -7.354 1.00 80.19 188 GLU A N 1
ATOM 1437 C CA . GLU A 1 188 ? 25.099 -10.612 -6.038 1.00 80.19 188 GLU A CA 1
ATOM 1438 C C . GLU A 1 188 ? 25.641 -9.686 -4.928 1.00 80.19 188 GLU A C 1
ATOM 1440 O O . GLU A 1 188 ? 25.275 -9.848 -3.768 1.00 80.19 188 GLU A O 1
ATOM 1445 N N . ALA A 1 189 ? 26.424 -8.650 -5.257 1.00 79.69 189 ALA A N 1
ATOM 1446 C CA . ALA A 1 189 ? 26.853 -7.636 -4.286 1.00 79.69 189 ALA A CA 1
ATOM 1447 C C . ALA A 1 189 ? 25.700 -6.785 -3.705 1.00 79.69 189 ALA A C 1
ATOM 1449 O O . ALA A 1 189 ? 25.871 -6.133 -2.676 1.00 79.69 189 ALA A O 1
ATOM 1450 N N . PHE A 1 190 ? 24.538 -6.787 -4.357 1.00 74.81 190 PHE A N 1
ATOM 1451 C CA . PHE A 1 190 ? 23.308 -6.111 -3.947 1.00 74.81 190 PHE A CA 1
ATOM 1452 C C . PHE A 1 190 ? 22.254 -7.063 -3.368 1.00 74.81 190 PHE A C 1
ATOM 1454 O O . PHE A 1 190 ? 21.141 -6.608 -3.090 1.00 74.81 190 PHE A O 1
ATOM 1461 N N . GLU A 1 191 ? 22.556 -8.356 -3.214 1.00 75.75 191 GLU A N 1
ATOM 1462 C CA . GLU A 1 191 ? 21.601 -9.326 -2.678 1.00 75.75 191 GLU A CA 1
ATOM 1463 C C . GLU A 1 191 ? 21.122 -8.902 -1.281 1.00 75.75 191 GLU A C 1
ATOM 1465 O O . GLU A 1 191 ? 21.913 -8.569 -0.397 1.00 75.75 191 GLU A O 1
ATOM 1470 N N . ASP A 1 192 ? 19.802 -8.872 -1.103 1.00 74.12 192 ASP A N 1
ATOM 1471 C CA . ASP A 1 192 ? 19.169 -8.561 0.173 1.00 74.12 192 ASP A CA 1
ATOM 1472 C C . ASP A 1 192 ? 18.683 -9.834 0.831 1.00 74.12 192 ASP A C 1
ATOM 1474 O O . ASP A 1 192 ? 18.158 -10.730 0.170 1.00 74.12 192 ASP A O 1
ATOM 1478 N N . GLN A 1 193 ? 18.762 -9.856 2.153 1.00 79.50 193 GLN A N 1
ATOM 1479 C CA . GLN A 1 193 ? 18.113 -10.884 2.944 1.00 79.50 193 GLN A CA 1
ATOM 1480 C C . GLN A 1 193 ? 16.584 -10.803 2.826 1.00 79.50 193 GLN A C 1
ATOM 1482 O O . GLN A 1 193 ? 15.920 -11.832 2.915 1.00 79.50 193 GLN A O 1
ATOM 1487 N N . GLU A 1 194 ? 16.017 -9.608 2.614 1.00 81.81 194 GLU A N 1
ATOM 1488 C CA . GLU A 1 194 ? 14.561 -9.420 2.539 1.00 81.81 194 GLU A CA 1
ATOM 1489 C C . GLU A 1 194 ? 13.941 -9.828 1.196 1.00 81.81 194 GLU A C 1
ATOM 1491 O O . GLU A 1 194 ? 12.759 -10.170 1.148 1.00 81.81 194 GLU A O 1
ATOM 1496 N N . ASP A 1 195 ? 14.709 -9.779 0.108 1.00 81.56 195 ASP A N 1
ATOM 1497 C CA . ASP A 1 195 ? 14.214 -10.014 -1.253 1.00 81.56 195 ASP A CA 1
ATOM 1498 C C . ASP A 1 195 ? 15.267 -10.763 -2.085 1.00 81.56 195 ASP A C 1
ATOM 1500 O O . ASP A 1 195 ? 15.918 -10.171 -2.955 1.00 81.56 195 ASP A O 1
ATOM 1504 N N . PRO A 1 196 ? 15.502 -12.053 -1.775 1.00 81.38 196 PRO A N 1
ATOM 1505 C CA . PRO A 1 196 ? 16.490 -12.851 -2.475 1.00 81.38 196 PRO A CA 1
ATOM 1506 C C . PRO A 1 196 ? 15.986 -13.223 -3.871 1.00 81.38 196 PRO A C 1
ATOM 1508 O O . PRO A 1 196 ? 14.820 -13.572 -4.074 1.00 81.38 196 PRO A O 1
ATOM 1511 N N . GLY A 1 197 ? 16.898 -13.230 -4.838 1.00 86.81 197 GLY A N 1
ATOM 1512 C CA . GLY A 1 197 ? 16.631 -13.735 -6.179 1.00 86.81 197 GLY A CA 1
ATOM 1513 C C . GLY A 1 197 ? 17.082 -12.797 -7.287 1.00 86.81 197 GLY A C 1
ATOM 1514 O O . GLY A 1 197 ? 17.131 -11.579 -7.143 1.00 86.81 197 GLY A O 1
ATOM 1515 N N . MET A 1 198 ? 17.372 -13.392 -8.444 1.00 86.19 198 MET A N 1
ATOM 1516 C CA . MET A 1 198 ? 17.983 -12.702 -9.582 1.00 86.19 198 MET A CA 1
ATOM 1517 C C . MET A 1 198 ? 17.217 -11.442 -10.007 1.00 86.19 198 MET A C 1
ATOM 1519 O O . MET A 1 198 ? 17.843 -10.428 -10.296 1.00 86.19 198 MET A O 1
ATOM 1523 N N . PHE A 1 199 ? 15.880 -11.475 -10.001 1.00 89.81 199 PHE A N 1
ATOM 1524 C CA . PHE A 1 199 ? 15.063 -10.320 -10.378 1.00 89.81 199 PHE A CA 1
ATOM 1525 C C . PHE A 1 199 ? 15.307 -9.114 -9.459 1.00 89.81 199 PHE A C 1
ATOM 1527 O O . PHE A 1 199 ? 15.657 -8.039 -9.943 1.00 89.81 199 PHE A O 1
ATOM 1534 N N . ALA A 1 200 ? 15.194 -9.301 -8.142 1.00 89.06 200 ALA A N 1
ATOM 1535 C CA . ALA A 1 200 ? 15.410 -8.247 -7.153 1.00 89.06 200 ALA A CA 1
ATOM 1536 C C . ALA A 1 200 ? 16.829 -7.677 -7.220 1.00 89.06 200 ALA A C 1
ATOM 1538 O O . ALA A 1 200 ? 17.039 -6.463 -7.180 1.00 89.06 200 ALA A O 1
ATOM 1539 N N . THR A 1 201 ? 17.800 -8.566 -7.382 1.00 90.38 201 THR A N 1
ATOM 1540 C CA . THR A 1 201 ? 19.210 -8.226 -7.466 1.00 90.38 201 THR A CA 1
ATOM 1541 C C . THR A 1 201 ? 19.535 -7.402 -8.722 1.00 90.38 201 THR A C 1
ATOM 1543 O O . THR A 1 201 ? 20.202 -6.369 -8.645 1.00 90.38 201 THR A O 1
ATOM 1546 N N . CYS A 1 202 ? 19.004 -7.800 -9.880 1.00 92.19 202 CYS A N 1
ATOM 1547 C CA . CYS A 1 202 ? 19.134 -7.040 -11.120 1.00 92.19 202 CYS A CA 1
ATOM 1548 C C . CYS A 1 202 ? 18.451 -5.669 -11.040 1.00 92.19 202 CYS A C 1
ATOM 1550 O O . CYS A 1 202 ? 19.015 -4.673 -11.490 1.00 92.19 202 CYS A O 1
ATOM 1552 N N . MET A 1 203 ? 17.265 -5.594 -10.429 1.00 94.31 203 MET A N 1
ATOM 1553 C CA . MET A 1 203 ? 16.540 -4.333 -10.255 1.00 94.31 203 MET A CA 1
ATOM 1554 C C . MET A 1 203 ? 17.300 -3.331 -9.379 1.00 94.31 203 MET A C 1
ATOM 1556 O O . MET A 1 203 ? 17.342 -2.147 -9.710 1.00 94.31 203 MET A O 1
ATOM 1560 N N . ARG A 1 204 ? 17.991 -3.790 -8.326 1.00 91.62 204 ARG A N 1
ATOM 1561 C CA . ARG A 1 204 ? 18.897 -2.935 -7.531 1.00 91.62 204 ARG A CA 1
ATOM 1562 C C . ARG A 1 204 ? 20.050 -2.394 -8.349 1.00 91.62 204 ARG A C 1
ATOM 1564 O O . ARG A 1 204 ? 20.384 -1.218 -8.234 1.00 91.62 204 ARG A O 1
ATOM 1571 N N . ALA A 1 205 ? 20.659 -3.246 -9.167 1.00 91.38 205 ALA A N 1
ATOM 1572 C CA . ALA A 1 205 ? 21.740 -2.812 -10.029 1.00 91.38 205 ALA A CA 1
ATOM 1573 C C . ALA A 1 205 ? 21.242 -1.779 -11.048 1.00 91.38 205 ALA A C 1
ATOM 1575 O O . ALA A 1 205 ? 21.896 -0.758 -11.236 1.00 91.38 205 ALA A O 1
ATOM 1576 N N . TYR A 1 206 ? 20.062 -1.975 -11.644 1.00 94.75 206 TYR A N 1
ATOM 1577 C CA . TYR A 1 206 ? 19.457 -0.972 -12.524 1.00 94.75 206 TYR A CA 1
ATOM 1578 C C . TYR A 1 206 ? 19.205 0.345 -11.802 1.00 94.75 206 TYR A C 1
ATOM 1580 O O . TYR A 1 206 ? 19.582 1.396 -12.318 1.00 94.75 206 TYR A O 1
ATOM 1588 N N . GLU A 1 207 ? 18.642 0.304 -10.596 1.00 95.12 207 GLU A N 1
ATOM 1589 C CA . GLU A 1 207 ? 18.435 1.498 -9.780 1.00 95.12 207 GLU A CA 1
ATOM 1590 C C . GLU A 1 207 ? 19.757 2.232 -9.501 1.00 95.12 207 GLU A C 1
ATOM 1592 O O . GLU A 1 207 ? 19.865 3.436 -9.732 1.00 95.12 207 GLU A O 1
ATOM 1597 N N . ALA A 1 208 ? 20.792 1.514 -9.061 1.00 93.75 208 ALA A N 1
ATOM 1598 C CA . ALA A 1 208 ? 22.091 2.101 -8.746 1.00 93.75 208 ALA A CA 1
ATOM 1599 C C . ALA A 1 208 ? 22.765 2.715 -9.982 1.00 93.75 208 ALA A C 1
ATOM 1601 O O . ALA A 1 208 ? 23.286 3.831 -9.929 1.00 93.75 208 ALA A O 1
ATOM 1602 N N . VAL A 1 209 ? 22.740 1.998 -11.107 1.00 94.12 209 VAL A N 1
ATOM 1603 C CA . VAL A 1 209 ? 23.375 2.422 -12.357 1.00 94.12 209 VAL A CA 1
ATOM 1604 C C . VAL A 1 209 ? 22.660 3.617 -12.969 1.00 94.12 209 VAL A C 1
ATOM 1606 O O . VAL A 1 209 ? 23.316 4.597 -13.313 1.00 94.12 209 VAL A O 1
ATOM 1609 N N . THR A 1 210 ? 21.333 3.567 -13.085 1.00 94.50 210 THR A N 1
ATOM 1610 C CA . THR A 1 210 ? 20.560 4.678 -13.659 1.00 94.50 210 THR A CA 1
ATOM 1611 C C . THR A 1 210 ? 20.698 5.948 -12.822 1.00 94.50 210 THR A C 1
ATOM 1613 O O . THR A 1 210 ? 20.861 7.027 -13.382 1.00 94.50 210 THR A O 1
ATOM 1616 N N . ARG A 1 211 ? 20.741 5.849 -11.487 1.00 93.62 211 ARG A N 1
ATOM 1617 C CA . ARG A 1 211 ? 21.003 7.014 -10.626 1.00 93.62 211 ARG A CA 1
ATOM 1618 C C . ARG A 1 211 ? 22.422 7.563 -10.779 1.00 93.62 211 ARG A C 1
ATOM 1620 O O . ARG A 1 211 ? 22.590 8.778 -10.824 1.00 93.62 211 ARG A O 1
ATOM 1627 N N . ALA A 1 212 ? 23.433 6.699 -10.872 1.00 94.12 212 ALA A N 1
ATOM 1628 C CA . ALA A 1 212 ? 24.825 7.126 -11.044 1.00 94.12 212 ALA A CA 1
ATOM 1629 C C . ALA A 1 212 ? 25.083 7.786 -12.411 1.00 94.12 212 ALA A C 1
ATOM 1631 O O . ALA A 1 212 ? 25.979 8.614 -12.543 1.00 94.12 212 ALA A O 1
ATOM 1632 N N . GLU A 1 213 ? 24.296 7.420 -13.421 1.00 95.12 213 GLU A N 1
ATOM 1633 C CA . GLU A 1 213 ? 24.442 7.874 -14.804 1.00 95.12 213 GLU A CA 1
ATOM 1634 C C . GLU A 1 213 ? 23.412 8.940 -15.199 1.00 95.12 213 GLU A C 1
ATOM 1636 O O . GLU A 1 213 ? 23.317 9.274 -16.374 1.00 95.12 213 GLU A O 1
ATOM 1641 N N . LEU A 1 214 ? 22.646 9.490 -14.250 1.00 94.00 214 LEU A N 1
ATOM 1642 C CA . LEU A 1 214 ? 21.491 10.355 -14.527 1.00 94.00 214 LEU A CA 1
ATOM 1643 C C . LEU A 1 214 ? 21.809 11.571 -15.420 1.00 94.00 214 LEU A C 1
ATOM 1645 O O . LEU A 1 214 ? 20.959 12.015 -16.182 1.00 94.00 214 LEU A O 1
ATOM 1649 N N . SER A 1 215 ? 23.032 12.106 -15.358 1.00 94.12 215 SER A N 1
ATOM 1650 C CA . SER A 1 215 ? 23.484 13.220 -16.208 1.00 94.12 215 SER A CA 1
ATOM 1651 C C . SER A 1 215 ? 23.927 12.801 -17.616 1.00 94.12 215 SER A C 1
ATOM 1653 O O . SER A 1 215 ? 24.199 13.660 -18.458 1.00 94.12 215 SER A O 1
ATOM 1655 N N . ASN A 1 216 ? 24.049 11.499 -17.871 1.00 94.25 216 ASN A N 1
ATOM 1656 C CA . ASN A 1 216 ? 24.733 10.925 -19.031 1.00 94.25 216 ASN A CA 1
ATOM 1657 C C . ASN A 1 216 ? 23.788 10.228 -20.016 1.00 94.25 216 ASN A C 1
ATOM 1659 O O . ASN A 1 216 ? 24.257 9.738 -21.042 1.00 94.25 216 ASN A O 1
ATOM 1663 N N . PHE A 1 217 ? 22.486 10.188 -19.733 1.00 95.50 217 PHE A N 1
ATOM 1664 C CA . PHE A 1 217 ? 21.474 9.671 -20.648 1.00 95.50 217 PHE A CA 1
ATOM 1665 C C . PHE A 1 217 ? 20.221 10.543 -20.636 1.00 95.50 217 PHE A C 1
ATOM 1667 O O . PHE A 1 217 ? 19.934 11.221 -19.652 1.00 95.50 217 PHE A O 1
ATOM 1674 N N . ASP A 1 218 ? 19.471 10.482 -21.729 1.00 94.44 218 ASP A N 1
ATOM 1675 C CA . ASP A 1 218 ? 18.158 11.111 -21.864 1.00 94.44 218 ASP A CA 1
ATOM 1676 C C . ASP A 1 218 ? 17.055 10.055 -21.686 1.00 94.44 218 ASP A C 1
ATOM 1678 O O . ASP A 1 218 ? 16.037 10.300 -21.033 1.00 94.44 218 ASP A O 1
ATOM 1682 N N . VAL A 1 219 ? 17.305 8.833 -22.180 1.00 95.62 219 VAL A N 1
ATOM 1683 C CA . VAL A 1 219 ? 16.423 7.667 -22.033 1.00 95.62 219 VAL A CA 1
ATOM 1684 C C . VAL A 1 219 ? 17.220 6.439 -21.588 1.00 95.62 219 VAL A C 1
ATOM 1686 O O . VAL A 1 219 ? 18.295 6.154 -22.110 1.00 95.62 219 VAL A O 1
ATOM 1689 N N . ALA A 1 220 ? 16.685 5.688 -20.631 1.00 96.38 220 ALA A N 1
ATOM 1690 C CA . ALA A 1 220 ? 17.196 4.384 -20.236 1.00 96.38 220 ALA A CA 1
ATOM 1691 C C . ALA A 1 220 ? 16.322 3.272 -20.831 1.00 96.38 220 ALA A C 1
ATOM 1693 O O . ALA A 1 220 ? 15.108 3.269 -20.630 1.00 96.38 220 ALA A O 1
ATOM 1694 N N . LEU A 1 221 ? 16.932 2.313 -21.527 1.00 95.88 221 LEU A N 1
ATOM 1695 C CA . LEU A 1 221 ? 16.310 1.035 -21.869 1.00 95.88 221 LEU A CA 1
ATOM 1696 C C . LEU A 1 221 ? 16.606 0.048 -20.740 1.00 95.88 221 LEU A C 1
ATOM 1698 O O . LEU A 1 221 ? 17.744 -0.384 -20.568 1.00 95.88 221 LEU A O 1
ATOM 1702 N N . LEU A 1 222 ? 15.581 -0.310 -19.975 1.00 95.50 222 LEU A N 1
ATOM 1703 C CA . LEU A 1 222 ? 15.665 -1.312 -18.920 1.00 95.50 222 LEU A CA 1
ATOM 1704 C C . LEU A 1 222 ? 15.179 -2.639 -19.484 1.00 95.50 222 LEU A C 1
ATOM 1706 O O . LEU A 1 222 ? 13.994 -2.768 -19.778 1.00 95.50 222 LEU A O 1
ATOM 1710 N N . MET A 1 223 ? 16.068 -3.617 -19.645 1.00 92.69 223 MET A N 1
ATOM 1711 C CA . MET A 1 223 ? 15.685 -4.956 -20.094 1.00 92.69 223 MET A CA 1
ATOM 1712 C C . MET A 1 223 ? 15.289 -5.832 -18.918 1.00 92.69 223 MET A C 1
ATOM 1714 O O . MET A 1 223 ? 16.041 -5.951 -17.953 1.00 92.69 223 MET A O 1
ATOM 1718 N N . SER A 1 224 ? 14.137 -6.489 -18.980 1.00 92.56 224 SER A N 1
ATOM 1719 C CA . SER A 1 224 ? 13.711 -7.343 -17.876 1.00 92.56 224 SER A CA 1
ATOM 1720 C C . SER A 1 224 ? 14.661 -8.528 -17.674 1.00 92.56 224 SER A C 1
ATOM 1722 O O . SER A 1 224 ? 14.951 -9.242 -18.639 1.00 92.56 224 SER A O 1
ATOM 1724 N N . PRO A 1 225 ? 15.081 -8.824 -16.431 1.00 89.50 225 PRO A N 1
ATOM 1725 C CA . PRO A 1 225 ? 15.824 -10.041 -16.096 1.00 89.50 225 PRO A CA 1
ATOM 1726 C C . PRO A 1 225 ? 15.030 -11.326 -16.351 1.00 89.50 225 PRO A C 1
ATOM 1728 O O . PRO A 1 225 ? 15.581 -12.421 -16.290 1.00 89.50 225 PRO A O 1
ATOM 1731 N N . LEU A 1 226 ? 13.725 -11.193 -16.595 1.00 89.69 226 LEU A N 1
ATOM 1732 C CA . LEU A 1 226 ? 12.799 -12.283 -16.881 1.00 89.69 226 LEU A CA 1
ATOM 1733 C C . LEU A 1 226 ? 12.661 -12.561 -18.388 1.00 89.69 226 LEU A C 1
ATOM 1735 O O . LEU A 1 226 ? 11.839 -13.383 -18.799 1.00 89.69 226 LEU A O 1
ATOM 1739 N N . THR A 1 227 ? 13.453 -11.878 -19.217 1.00 87.25 227 THR A N 1
ATOM 1740 C CA . THR A 1 227 ? 13.520 -12.127 -20.659 1.00 87.25 227 THR A CA 1
ATOM 1741 C C . THR A 1 227 ? 14.192 -13.477 -20.902 1.00 87.25 227 THR A C 1
ATOM 1743 O O . THR A 1 227 ? 15.320 -13.702 -20.464 1.00 87.25 227 THR A O 1
ATOM 1746 N N . SER A 1 228 ? 13.492 -14.390 -21.577 1.00 69.06 228 SER A N 1
ATOM 1747 C CA . SER A 1 228 ? 13.870 -15.813 -21.619 1.00 69.06 228 SER A CA 1
ATOM 1748 C C . SER A 1 228 ? 14.542 -16.262 -22.918 1.00 69.06 228 SER A C 1
ATOM 1750 O O . SER A 1 228 ? 15.295 -17.234 -22.892 1.00 69.06 228 SER A O 1
ATOM 1752 N N . MET A 1 229 ? 14.313 -15.581 -24.046 1.00 61.38 229 MET A N 1
ATOM 1753 C CA . MET A 1 229 ? 14.851 -15.990 -25.349 1.00 61.38 229 MET A CA 1
ATOM 1754 C C . MET A 1 229 ? 15.153 -14.796 -26.259 1.00 61.38 229 MET A C 1
ATOM 1756 O O . MET A 1 229 ? 14.398 -13.828 -26.293 1.00 61.38 229 MET A O 1
ATOM 1760 N N . TRP A 1 230 ? 16.236 -14.931 -27.030 1.00 55.88 230 TRP A N 1
ATOM 1761 C CA . TRP A 1 230 ? 16.582 -14.096 -28.196 1.00 55.88 230 TRP A CA 1
ATOM 1762 C C . TRP A 1 230 ? 16.591 -14.900 -29.499 1.00 55.88 230 TRP A C 1
ATOM 1764 O O . TRP A 1 230 ? 16.662 -14.342 -30.589 1.00 55.88 230 TRP A O 1
ATOM 1774 N N . ASP A 1 231 ? 16.525 -16.222 -29.384 1.00 42.47 231 ASP A N 1
ATOM 1775 C CA . ASP A 1 231 ? 16.856 -17.167 -30.442 1.00 42.47 231 ASP A CA 1
ATOM 1776 C C . ASP A 1 231 ? 15.626 -18.052 -30.716 1.00 42.47 231 ASP A C 1
ATOM 1778 O O . ASP A 1 231 ? 15.000 -18.497 -29.747 1.00 42.47 231 ASP A O 1
ATOM 1782 N N . PRO A 1 232 ? 15.229 -18.311 -31.981 1.00 47.38 232 PRO A N 1
ATOM 1783 C CA . PRO A 1 232 ? 15.898 -17.977 -33.238 1.00 47.38 232 PRO A CA 1
ATOM 1784 C C . PRO A 1 232 ? 15.186 -16.847 -33.997 1.00 47.38 232 PRO A C 1
ATOM 1786 O O . PRO A 1 232 ? 14.297 -17.116 -34.810 1.00 47.38 232 PRO A O 1
ATOM 1789 N N . PHE A 1 233 ? 15.551 -15.582 -33.748 1.00 53.75 233 PHE A N 1
ATOM 1790 C CA . PHE A 1 233 ? 14.926 -14.435 -34.434 1.00 53.75 233 PHE A CA 1
ATOM 1791 C C . PHE A 1 233 ? 15.876 -13.262 -34.791 1.00 53.75 233 PHE A C 1
ATOM 1793 O O . PHE A 1 233 ? 15.521 -12.109 -34.558 1.00 53.75 233 PHE A O 1
ATOM 1800 N N . PRO A 1 234 ? 17.053 -13.479 -35.415 1.00 55.69 234 PRO A N 1
ATOM 1801 C CA . PRO A 1 234 ? 17.984 -12.389 -35.742 1.00 55.69 234 PRO A CA 1
ATOM 1802 C C . PRO A 1 234 ? 17.391 -11.274 -36.630 1.00 55.69 234 PRO A C 1
ATOM 1804 O O . PRO A 1 234 ? 17.678 -10.108 -36.384 1.00 55.69 234 PRO A O 1
ATOM 1807 N N . ALA A 1 235 ? 16.514 -11.589 -37.593 1.00 55.06 235 ALA A N 1
ATOM 1808 C CA . ALA A 1 235 ? 15.883 -10.567 -38.444 1.00 55.06 235 ALA A CA 1
ATOM 1809 C C . ALA A 1 235 ? 14.835 -9.723 -37.689 1.00 55.06 235 ALA A C 1
ATOM 1811 O O . ALA A 1 235 ? 14.819 -8.502 -37.795 1.00 55.06 235 ALA A O 1
ATOM 1812 N N . LEU A 1 236 ? 14.014 -10.360 -36.844 1.00 59.00 236 LEU A N 1
ATOM 1813 C CA . LEU A 1 236 ? 13.015 -9.665 -36.022 1.00 59.00 236 LEU A CA 1
ATOM 1814 C C . LEU A 1 236 ? 13.677 -8.730 -34.994 1.00 59.00 236 LEU A C 1
ATOM 1816 O O . LEU A 1 236 ? 13.082 -7.738 -34.576 1.00 59.00 236 LEU A O 1
ATOM 1820 N N . LEU A 1 237 ? 14.904 -9.051 -34.570 1.00 66.94 237 LEU A N 1
ATOM 1821 C CA . LEU A 1 237 ? 15.667 -8.267 -33.603 1.00 66.94 237 LEU A CA 1
ATOM 1822 C C . LEU A 1 237 ? 16.195 -6.956 -34.183 1.00 66.94 237 LEU A C 1
ATOM 1824 O O . LEU A 1 237 ? 16.170 -5.954 -33.471 1.00 66.94 237 LEU A O 1
ATOM 1828 N N . GLU A 1 238 ? 16.635 -6.929 -35.446 1.00 69.44 238 GLU A N 1
ATOM 1829 C CA . GLU A 1 238 ? 17.092 -5.681 -36.074 1.00 69.44 238 GLU A CA 1
ATOM 1830 C C . GLU A 1 238 ? 15.956 -4.656 -36.156 1.00 69.44 238 GLU A C 1
ATOM 1832 O O . GLU A 1 238 ? 16.124 -3.518 -35.708 1.00 69.44 238 GLU A O 1
ATOM 1837 N N . ASP A 1 239 ? 14.778 -5.084 -36.616 1.00 76.12 239 ASP A N 1
ATOM 1838 C CA . ASP A 1 239 ? 13.586 -4.236 -36.646 1.00 76.12 239 ASP A CA 1
ATOM 1839 C C . ASP A 1 239 ? 13.151 -3.839 -35.235 1.00 76.12 239 ASP A C 1
ATOM 1841 O O . ASP A 1 239 ? 12.794 -2.687 -34.987 1.00 76.12 239 ASP A O 1
ATOM 1845 N N . THR A 1 240 ? 13.222 -4.759 -34.271 1.00 81.56 240 THR A N 1
ATOM 1846 C CA . THR A 1 240 ? 12.872 -4.454 -32.878 1.00 81.56 240 THR A CA 1
ATOM 1847 C C . THR A 1 240 ? 13.782 -3.368 -32.306 1.00 81.56 240 THR A C 1
ATOM 1849 O O . THR A 1 240 ? 13.285 -2.406 -31.723 1.00 81.56 240 THR A O 1
ATOM 1852 N N . PHE A 1 241 ? 15.102 -3.453 -32.498 1.00 86.38 241 PHE A N 1
ATOM 1853 C CA . PHE A 1 241 ? 16.022 -2.431 -31.995 1.00 86.38 241 PHE A CA 1
ATOM 1854 C C . PHE A 1 241 ? 15.899 -1.100 -32.727 1.00 86.38 241 PHE A C 1
ATOM 1856 O O . PHE A 1 241 ? 15.956 -0.060 -32.070 1.00 86.38 241 PHE A O 1
ATOM 1863 N N . TYR A 1 242 ? 15.676 -1.114 -34.044 1.00 87.44 242 TYR A N 1
ATOM 1864 C CA . TYR A 1 242 ? 15.379 0.103 -34.794 1.00 87.44 242 TYR A CA 1
ATOM 1865 C C . TYR A 1 242 ? 14.151 0.811 -34.221 1.00 87.44 242 TYR A C 1
ATOM 1867 O O . TYR A 1 242 ? 14.194 2.002 -33.922 1.00 87.44 242 TYR A O 1
ATOM 1875 N N . ASN A 1 243 ? 13.066 0.081 -33.990 1.00 86.00 243 ASN A N 1
ATOM 1876 C CA . ASN A 1 243 ? 11.851 0.683 -33.465 1.00 86.00 243 ASN A CA 1
ATOM 1877 C C . ASN A 1 243 ? 11.994 1.114 -31.999 1.00 86.00 243 ASN A C 1
ATOM 1879 O O . ASN A 1 243 ? 11.542 2.201 -31.641 1.00 86.00 243 ASN A O 1
ATOM 1883 N N . ILE A 1 244 ? 12.697 0.342 -31.160 1.00 89.31 244 ILE A N 1
ATOM 1884 C CA . ILE A 1 244 ? 13.084 0.779 -29.808 1.00 89.31 244 ILE A CA 1
ATOM 1885 C C . ILE A 1 244 ? 13.882 2.087 -29.884 1.00 89.31 244 ILE A C 1
ATOM 1887 O O . ILE A 1 244 ? 13.626 2.996 -29.095 1.00 89.31 244 ILE A O 1
ATOM 1891 N N . HIS A 1 245 ? 14.802 2.220 -30.844 1.00 91.12 245 HIS A N 1
ATOM 1892 C CA . HIS A 1 245 ? 15.558 3.452 -31.058 1.00 91.12 245 HIS A CA 1
ATOM 1893 C C . HIS A 1 245 ? 14.644 4.620 -31.426 1.00 91.12 245 HIS A C 1
ATOM 1895 O O . HIS A 1 245 ? 14.692 5.656 -30.766 1.00 91.12 245 HIS A O 1
ATOM 1901 N N . MET A 1 246 ? 13.755 4.434 -32.404 1.00 90.12 246 MET A N 1
ATOM 1902 C CA . MET A 1 246 ? 12.796 5.463 -32.812 1.00 90.12 246 MET A CA 1
ATOM 1903 C C . MET A 1 246 ? 11.901 5.897 -31.644 1.00 90.12 246 MET A C 1
ATOM 1905 O O . MET A 1 246 ? 11.633 7.087 -31.473 1.00 90.12 246 MET A O 1
ATOM 1909 N N . ARG A 1 247 ? 11.478 4.961 -30.784 1.00 89.94 247 ARG A N 1
ATOM 1910 C CA . ARG A 1 247 ? 10.717 5.278 -29.567 1.00 89.94 247 ARG A CA 1
ATOM 1911 C C . ARG A 1 247 ? 11.566 6.000 -28.522 1.00 89.94 247 ARG A C 1
ATOM 1913 O O . ARG A 1 247 ? 11.069 6.931 -27.894 1.00 89.94 247 ARG A O 1
ATOM 1920 N N . ALA A 1 248 ? 12.838 5.643 -28.359 1.00 91.88 248 ALA A N 1
ATOM 1921 C CA . ALA A 1 248 ? 13.753 6.370 -27.479 1.00 91.88 248 ALA A CA 1
ATOM 1922 C C . ALA A 1 248 ? 13.954 7.822 -27.947 1.00 91.88 248 ALA A C 1
ATOM 1924 O O . ALA A 1 248 ? 13.926 8.736 -27.127 1.00 91.88 248 ALA A O 1
ATOM 1925 N N . MET A 1 249 ? 14.069 8.053 -29.257 1.00 91.06 249 MET A N 1
ATOM 1926 C CA . MET A 1 249 ? 14.144 9.403 -29.821 1.00 91.06 249 MET A CA 1
ATOM 1927 C C . MET A 1 249 ? 12.863 10.198 -29.550 1.00 91.06 249 MET A C 1
ATOM 1929 O O . MET A 1 249 ? 12.925 11.315 -29.044 1.00 91.06 249 MET A O 1
ATOM 1933 N N . GLN A 1 250 ? 11.692 9.598 -29.790 1.00 88.50 250 GLN A N 1
ATOM 1934 C CA . GLN A 1 250 ? 10.402 10.233 -29.490 1.00 88.50 250 GLN A CA 1
ATOM 1935 C C . GLN A 1 250 ? 10.264 10.609 -28.009 1.00 88.50 250 GLN A C 1
ATOM 1937 O O . GLN A 1 250 ? 9.764 11.686 -27.695 1.00 88.50 250 GLN A O 1
ATOM 1942 N N . LEU A 1 251 ? 10.726 9.742 -27.102 1.00 88.44 251 LEU A N 1
ATOM 1943 C CA . LEU A 1 251 ? 10.739 10.011 -25.664 1.00 88.44 251 LEU A CA 1
ATOM 1944 C C . LEU A 1 251 ? 11.653 11.184 -25.288 1.00 88.44 251 LEU A C 1
ATOM 1946 O O . LEU A 1 251 ? 11.315 11.950 -24.388 1.00 88.44 251 LEU A O 1
ATOM 1950 N N . ALA A 1 252 ? 12.791 11.337 -25.966 1.00 88.88 252 ALA A N 1
ATOM 1951 C CA . ALA A 1 252 ? 13.768 12.382 -25.671 1.00 88.88 252 ALA A CA 1
ATOM 1952 C C . ALA A 1 252 ? 13.359 13.782 -26.177 1.00 88.88 252 ALA A C 1
ATOM 1954 O O . ALA A 1 252 ? 13.756 14.779 -25.581 1.00 88.88 252 ALA A O 1
ATOM 1955 N N . MET A 1 253 ? 12.559 13.880 -27.246 1.00 83.00 253 MET A N 1
ATOM 1956 C CA . MET A 1 253 ? 12.268 15.149 -27.944 1.00 83.00 253 MET A CA 1
ATOM 1957 C C . MET A 1 253 ? 11.103 15.988 -27.364 1.00 83.00 253 MET A C 1
ATOM 1959 O O . MET A 1 253 ? 10.794 17.042 -27.907 1.00 83.00 253 MET A O 1
ATOM 1963 N N . ALA A 1 254 ? 10.510 15.570 -26.240 1.00 60.22 254 ALA A N 1
ATOM 1964 C CA . ALA A 1 254 ? 9.558 16.319 -25.399 1.00 60.22 254 ALA A CA 1
ATOM 1965 C C . ALA A 1 254 ? 8.231 16.801 -26.046 1.00 60.22 254 ALA A C 1
ATOM 1967 O O . ALA A 1 254 ? 8.059 17.964 -26.388 1.00 60.22 254 ALA A O 1
ATOM 1968 N N . ASP A 1 255 ? 7.271 15.873 -26.111 1.00 63.19 255 ASP A N 1
ATOM 1969 C CA . ASP A 1 255 ? 5.844 15.996 -25.703 1.00 63.19 255 ASP A CA 1
ATOM 1970 C C . ASP A 1 255 ? 5.259 14.576 -25.447 1.00 63.19 255 ASP A C 1
ATOM 1972 O O . ASP A 1 255 ? 4.054 14.316 -25.480 1.00 63.19 255 ASP A O 1
ATOM 1976 N N . ALA A 1 256 ? 6.154 13.600 -25.248 1.00 63.88 256 ALA A N 1
ATOM 1977 C CA . ALA A 1 256 ? 5.859 12.176 -25.219 1.00 63.88 256 ALA A CA 1
ATOM 1978 C C . ALA A 1 256 ? 5.639 11.682 -23.776 1.00 63.88 256 ALA A C 1
ATOM 1980 O O . ALA A 1 256 ? 6.171 12.271 -22.830 1.00 63.88 256 ALA A O 1
ATOM 1981 N N . PRO A 1 257 ? 4.876 10.590 -23.578 1.00 71.50 257 PRO A N 1
ATOM 1982 C CA . PRO A 1 257 ? 4.742 9.950 -22.267 1.00 71.50 257 PRO A CA 1
ATOM 1983 C C . PRO A 1 257 ? 6.121 9.637 -21.677 1.00 71.50 257 PRO A C 1
ATOM 1985 O O . PRO A 1 257 ? 7.014 9.234 -22.398 1.00 71.50 257 PRO A O 1
ATOM 1988 N N . GLY A 1 258 ? 6.318 9.795 -20.367 1.00 88.19 258 GLY A N 1
ATOM 1989 C CA . GLY A 1 258 ? 7.641 9.643 -19.739 1.00 88.19 258 GLY A CA 1
ATOM 1990 C C . GLY A 1 258 ? 8.217 8.218 -19.746 1.00 88.19 258 GLY A C 1
ATOM 1991 O O . GLY A 1 258 ? 9.386 8.045 -19.380 1.00 88.19 258 GLY A O 1
ATOM 1992 N N . MET A 1 259 ? 7.415 7.215 -20.127 1.00 94.38 259 MET A N 1
ATOM 1993 C CA . MET A 1 259 ? 7.776 5.797 -20.134 1.00 94.38 259 MET A CA 1
ATOM 1994 C C . MET A 1 259 ? 7.039 5.014 -21.235 1.00 94.38 259 MET A C 1
ATOM 1996 O O . MET A 1 259 ? 5.846 5.218 -21.461 1.00 94.38 259 MET A O 1
ATOM 2000 N N . THR A 1 260 ? 7.737 4.089 -21.900 1.00 94.31 260 THR A N 1
ATOM 2001 C CA . THR A 1 260 ? 7.194 3.206 -22.952 1.00 94.31 260 THR A CA 1
ATOM 2002 C C . THR A 1 260 ? 7.578 1.756 -22.697 1.00 94.31 260 THR A C 1
ATOM 2004 O O . THR A 1 260 ? 8.753 1.474 -22.504 1.00 94.31 260 THR A O 1
ATOM 2007 N N . GLY A 1 261 ? 6.626 0.832 -22.743 1.00 93.81 261 GLY A N 1
ATOM 2008 C CA . GLY A 1 261 ? 6.893 -0.606 -22.755 1.00 93.81 261 GLY A CA 1
ATOM 2009 C C . GLY A 1 261 ? 6.257 -1.309 -23.950 1.00 93.81 261 GLY A C 1
ATOM 2010 O O . GLY A 1 261 ? 5.784 -0.673 -24.898 1.00 93.81 261 GLY A O 1
ATOM 2011 N N . PHE A 1 262 ? 6.260 -2.636 -23.895 1.00 92.12 262 PHE A N 1
ATOM 2012 C CA . PHE A 1 262 ? 6.010 -3.518 -25.031 1.00 92.12 262 PHE A CA 1
ATOM 2013 C C . PHE A 1 262 ? 5.177 -4.720 -24.578 1.00 92.12 262 PHE A C 1
ATOM 2015 O O . PHE A 1 262 ? 5.427 -5.251 -23.495 1.00 92.12 262 PHE A O 1
ATOM 2022 N N . PRO A 1 263 ? 4.199 -5.195 -25.365 1.00 90.06 263 PRO A N 1
ATOM 2023 C CA . PRO A 1 263 ? 3.554 -6.476 -25.108 1.00 90.06 263 PRO A CA 1
ATOM 2024 C C . PRO A 1 263 ? 4.560 -7.597 -24.885 1.00 90.06 263 PRO A C 1
ATOM 2026 O O . PRO A 1 263 ? 5.659 -7.592 -25.440 1.00 90.06 263 PRO A O 1
ATOM 2029 N N . SER A 1 264 ? 4.179 -8.582 -24.081 1.00 88.44 264 SER A N 1
ATOM 2030 C CA . SER A 1 264 ? 5.064 -9.703 -23.788 1.00 88.44 264 SER A CA 1
ATOM 2031 C C . SER A 1 264 ? 4.414 -11.023 -24.181 1.00 88.44 264 SER A C 1
ATOM 2033 O O . SER A 1 264 ? 3.208 -11.209 -24.022 1.00 88.44 264 SER A O 1
ATOM 2035 N N . LEU A 1 265 ? 5.212 -11.942 -24.713 1.00 87.50 265 LEU A N 1
ATOM 2036 C CA . LEU A 1 265 ? 4.827 -13.314 -24.998 1.00 87.50 265 LEU A CA 1
ATOM 2037 C C . LEU A 1 265 ? 5.526 -14.222 -23.986 1.00 87.50 265 LEU A C 1
ATOM 2039 O O . LEU A 1 265 ? 6.719 -14.503 -24.086 1.00 87.50 265 LEU A O 1
ATOM 2043 N N . ALA A 1 266 ? 4.768 -14.658 -22.990 1.00 85.56 266 ALA A N 1
ATOM 2044 C CA . ALA A 1 266 ? 5.269 -15.436 -21.872 1.00 85.56 266 ALA A CA 1
ATOM 2045 C C . ALA A 1 266 ? 5.077 -16.932 -22.133 1.00 85.56 266 ALA A C 1
ATOM 2047 O O . ALA A 1 266 ? 3.970 -17.359 -22.456 1.00 85.56 266 ALA A O 1
ATOM 2048 N N . SER A 1 267 ? 6.116 -17.749 -21.958 1.00 80.62 267 SER A N 1
ATOM 2049 C CA . SER A 1 267 ? 5.970 -19.209 -21.999 1.00 80.62 267 SER A CA 1
ATOM 2050 C C . SER A 1 267 ? 5.613 -19.733 -20.608 1.00 80.62 267 SER A C 1
ATOM 2052 O O . SER A 1 267 ? 6.436 -19.694 -19.694 1.00 80.62 267 SER A O 1
ATOM 2054 N N . TYR A 1 268 ? 4.379 -20.210 -20.442 1.00 76.81 268 TYR A N 1
ATOM 2055 C CA . TYR A 1 268 ? 3.903 -20.883 -19.233 1.00 76.81 268 TYR A CA 1
ATOM 2056 C C . TYR A 1 268 ? 3.588 -22.339 -19.570 1.00 76.81 268 TYR A C 1
ATOM 2058 O O . TYR A 1 268 ? 2.789 -22.606 -20.466 1.00 76.81 268 TYR A O 1
ATOM 2066 N N . ASP A 1 269 ? 4.223 -23.286 -18.876 1.00 79.12 269 ASP A N 1
ATOM 2067 C CA . ASP A 1 269 ? 4.025 -24.731 -19.081 1.00 79.12 269 ASP A CA 1
ATOM 2068 C C . ASP A 1 269 ? 4.191 -25.176 -20.550 1.00 79.12 269 ASP A C 1
ATOM 2070 O O . ASP A 1 269 ? 3.452 -26.017 -21.064 1.00 79.12 269 ASP A O 1
ATOM 2074 N N . GLY A 1 270 ? 5.148 -24.565 -21.258 1.00 78.00 270 GLY A N 1
ATOM 2075 C CA . GLY A 1 270 ? 5.403 -24.828 -22.678 1.00 78.00 270 GLY A CA 1
ATOM 2076 C C . GLY A 1 270 ? 4.376 -24.217 -23.639 1.00 78.00 270 GLY A C 1
ATOM 2077 O O . GLY A 1 270 ? 4.440 -24.486 -24.837 1.00 78.00 270 GLY A O 1
ATOM 2078 N N . LYS A 1 271 ? 3.437 -23.396 -23.150 1.00 81.56 271 LYS A N 1
ATOM 2079 C CA . LYS A 1 271 ? 2.482 -22.641 -23.968 1.00 81.56 271 LYS A CA 1
ATOM 2080 C C . LYS A 1 271 ? 2.811 -21.156 -23.941 1.00 81.56 271 LYS A C 1
ATOM 2082 O O . LYS A 1 271 ? 2.901 -20.547 -22.877 1.00 81.56 271 LYS A O 1
ATOM 2087 N N . ASN A 1 272 ? 2.916 -20.563 -25.124 1.00 82.56 272 ASN A N 1
ATOM 2088 C CA . ASN A 1 272 ? 3.067 -19.122 -25.266 1.00 82.56 272 ASN A CA 1
ATOM 2089 C C . ASN A 1 272 ? 1.723 -18.437 -24.986 1.00 82.56 272 ASN A C 1
ATOM 2091 O O . ASN A 1 272 ? 0.723 -18.722 -25.643 1.00 82.56 272 ASN A O 1
ATOM 2095 N N . LYS A 1 273 ? 1.702 -17.536 -24.006 1.00 86.62 273 LYS A N 1
ATOM 2096 C CA . LYS A 1 273 ? 0.550 -16.727 -23.621 1.00 86.62 273 LYS A CA 1
ATOM 2097 C C . LYS A 1 273 ? 0.900 -15.254 -23.772 1.00 86.62 273 LYS A C 1
ATOM 2099 O O . LYS A 1 273 ? 1.896 -14.783 -23.225 1.00 86.62 273 LYS A O 1
ATOM 2104 N N . TRP A 1 274 ? 0.045 -14.525 -24.476 1.00 84.69 274 TRP A N 1
ATOM 2105 C CA . TRP A 1 274 ? 0.129 -13.074 -24.537 1.00 84.69 274 TRP A CA 1
ATOM 2106 C C . TRP A 1 274 ? -0.138 -12.467 -23.161 1.00 84.69 274 TRP A C 1
ATOM 2108 O O . TRP A 1 274 ? -1.145 -12.759 -22.511 1.00 84.69 274 TRP A O 1
ATOM 2118 N N . VAL A 1 275 ? 0.780 -11.615 -22.726 1.00 85.69 275 VAL A N 1
ATOM 2119 C CA . VAL A 1 275 ? 0.657 -10.786 -21.536 1.00 85.69 275 VAL A CA 1
ATOM 2120 C C . VAL A 1 275 ? 0.486 -9.358 -22.015 1.00 85.69 275 VAL A C 1
ATOM 2122 O O . VAL A 1 275 ? 1.389 -8.769 -22.609 1.00 85.69 275 VAL A O 1
ATOM 2125 N N . TRP A 1 276 ? -0.699 -8.809 -21.757 1.00 87.25 276 TRP A N 1
ATOM 2126 C CA . TRP A 1 276 ? -0.974 -7.400 -21.975 1.00 87.25 276 TRP A CA 1
ATOM 2127 C C . TRP A 1 276 ? -0.542 -6.609 -20.736 1.00 87.25 276 TRP A C 1
ATOM 2129 O O . TRP A 1 276 ? -1.163 -6.760 -19.680 1.00 87.25 276 TRP A O 1
ATOM 2139 N N . PRO A 1 277 ? 0.521 -5.791 -20.813 1.00 85.31 277 PRO A N 1
ATOM 2140 C CA . PRO A 1 277 ? 1.134 -5.240 -19.616 1.00 85.31 277 PRO A CA 1
ATOM 2141 C C . PRO A 1 277 ? 0.557 -3.879 -19.216 1.00 85.31 277 PRO A C 1
ATOM 2143 O O . PRO A 1 277 ? 1.019 -3.293 -18.243 1.00 85.31 277 PRO A O 1
ATOM 2146 N N . VAL A 1 278 ? -0.439 -3.355 -19.939 1.00 90.31 278 VAL A N 1
ATOM 2147 C CA . VAL A 1 278 ? -1.111 -2.108 -19.552 1.00 90.31 278 VAL A CA 1
ATOM 2148 C C . VAL A 1 278 ? -1.905 -2.362 -18.276 1.00 90.31 278 VAL A C 1
ATOM 2150 O O . VAL A 1 278 ? -2.921 -3.064 -18.290 1.00 90.31 278 VAL A O 1
ATOM 2153 N N . ARG A 1 279 ? -1.445 -1.786 -17.163 1.00 88.56 279 ARG A N 1
ATOM 2154 C CA . ARG A 1 279 ? -2.120 -1.894 -15.864 1.00 88.56 279 ARG A CA 1
ATOM 2155 C C . ARG A 1 279 ? -2.622 -0.547 -15.372 1.00 88.56 279 ARG A C 1
ATOM 2157 O O . ARG A 1 279 ? -2.072 0.506 -15.709 1.00 88.56 279 ARG A O 1
ATOM 2164 N N . GLN A 1 280 ? -3.646 -0.620 -14.528 1.00 87.19 280 GLN A N 1
ATOM 2165 C CA . GLN A 1 280 ? -4.032 0.478 -13.654 1.00 87.19 280 GLN A CA 1
ATOM 2166 C C . GLN A 1 280 ? -3.251 0.353 -12.341 1.00 87.19 280 GLN A C 1
ATOM 2168 O O . GLN A 1 280 ? -3.252 -0.712 -11.723 1.00 87.19 280 GLN A O 1
ATOM 2173 N N . VAL A 1 281 ? -2.602 1.430 -11.911 1.00 88.75 281 VAL A N 1
ATOM 2174 C CA . VAL A 1 281 ? -1.876 1.532 -10.647 1.00 88.75 281 VAL A CA 1
ATOM 2175 C C . VAL A 1 281 ? -2.636 2.471 -9.729 1.00 88.75 281 VAL A C 1
ATOM 2177 O O . VAL A 1 281 ? -2.637 3.693 -9.867 1.00 88.75 281 VAL A O 1
ATOM 2180 N N . ARG A 1 282 ? -3.269 1.883 -8.723 1.00 84.81 282 ARG A N 1
ATOM 2181 C CA . ARG A 1 282 ? -3.986 2.618 -7.693 1.00 84.81 282 ARG A CA 1
ATOM 2182 C C . ARG A 1 282 ? -3.111 2.713 -6.461 1.00 84.81 282 ARG A C 1
ATOM 2184 O O . ARG A 1 282 ? -2.897 1.736 -5.746 1.00 84.81 282 ARG A O 1
ATOM 2191 N N . TRP A 1 283 ? -2.612 3.915 -6.224 1.00 84.75 283 TRP A N 1
ATOM 2192 C CA . TRP A 1 283 ? -1.890 4.266 -5.013 1.00 84.75 283 TRP A CA 1
ATOM 2193 C C . TRP A 1 283 ? -2.760 5.195 -4.173 1.00 84.75 283 TRP A C 1
ATOM 2195 O O . TRP A 1 283 ? -3.055 6.324 -4.564 1.00 84.75 283 TRP A O 1
ATOM 2205 N N . GLN A 1 284 ? -3.225 4.681 -3.040 1.00 75.31 284 GLN A N 1
ATOM 2206 C CA . GLN A 1 284 ? -4.058 5.403 -2.086 1.00 75.31 284 GLN A CA 1
ATOM 2207 C C . GLN A 1 284 ? -3.621 4.981 -0.691 1.00 75.31 284 GLN A C 1
ATOM 2209 O O . GLN A 1 284 ? -3.745 3.810 -0.358 1.00 75.31 284 GLN A O 1
ATOM 2214 N N . TYR A 1 285 ? -3.142 5.926 0.120 1.00 72.19 285 TYR A N 1
ATOM 2215 C CA . TYR A 1 285 ? -2.967 5.766 1.567 1.00 72.19 285 TYR A CA 1
ATOM 2216 C C . TYR A 1 285 ? -2.411 4.445 2.072 1.00 72.19 285 TYR A C 1
ATOM 2218 O O . TYR A 1 285 ? -3.177 3.522 2.358 1.00 72.19 285 TYR A O 1
ATOM 2226 N N . TRP A 1 286 ? -1.101 4.353 2.279 1.00 82.69 286 TRP A N 1
ATOM 2227 C CA . TRP A 1 286 ? -0.490 3.135 2.820 1.00 82.69 286 TRP A CA 1
ATOM 2228 C C . TRP A 1 286 ? -0.760 1.885 1.966 1.00 82.69 286 TRP A C 1
ATOM 2230 O O . TRP A 1 286 ? -0.364 0.794 2.364 1.00 82.69 286 TRP A O 1
ATOM 2240 N N . LYS A 1 287 ? -1.411 2.007 0.800 1.00 86.88 287 LYS A N 1
ATOM 2241 C CA . LYS A 1 287 ? -1.813 0.886 -0.037 1.00 86.88 287 LYS A CA 1
ATOM 2242 C C . LYS A 1 287 ? -1.480 1.117 -1.504 1.00 86.88 287 LYS A C 1
ATOM 2244 O O . LYS A 1 287 ? -1.665 2.210 -2.041 1.00 86.88 287 LYS A O 1
ATOM 2249 N N . LEU A 1 288 ? -1.034 0.053 -2.157 1.00 90.38 288 LEU A N 1
ATOM 2250 C CA . LEU A 1 288 ? -0.748 -0.003 -3.585 1.00 90.38 288 LEU A CA 1
ATOM 2251 C C . LEU A 1 288 ? -1.487 -1.184 -4.204 1.00 90.38 288 LEU A C 1
ATOM 2253 O O . LEU A 1 288 ? -1.447 -2.294 -3.673 1.00 90.38 288 LEU A O 1
ATOM 2257 N N . ARG A 1 289 ? -2.144 -0.972 -5.338 1.00 90.69 289 ARG A N 1
ATOM 2258 C CA . ARG A 1 289 ? -2.797 -2.041 -6.086 1.00 90.69 289 ARG A CA 1
ATOM 2259 C C . ARG A 1 289 ? -2.554 -1.889 -7.576 1.00 90.69 289 ARG A C 1
ATOM 2261 O O . ARG A 1 289 ? -2.782 -0.824 -8.140 1.00 90.69 289 ARG A O 1
ATOM 2268 N N . TYR A 1 290 ? -2.136 -2.981 -8.196 1.00 91.62 290 TYR A N 1
ATOM 2269 C CA . TYR A 1 290 ? -2.127 -3.156 -9.636 1.00 91.62 290 TYR A CA 1
ATOM 2270 C C . TYR A 1 290 ? -3.403 -3.899 -10.010 1.00 91.62 290 TYR A C 1
ATOM 2272 O O . TYR A 1 290 ? -3.731 -4.942 -9.443 1.00 91.62 290 TYR A O 1
ATOM 2280 N N . GLY A 1 291 ? -4.153 -3.318 -10.933 1.00 86.88 291 GLY A N 1
ATOM 2281 C CA . GLY A 1 291 ? -5.344 -3.913 -11.512 1.00 86.88 291 GLY A CA 1
ATOM 2282 C C . GLY A 1 291 ? -5.154 -4.153 -12.998 1.00 86.88 291 GLY A C 1
ATOM 2283 O O . GLY A 1 291 ? -4.339 -3.500 -13.660 1.00 86.88 291 GLY A O 1
ATOM 2284 N N . GLU A 1 292 ? -5.947 -5.072 -13.540 1.00 81.88 292 GLU A N 1
ATOM 2285 C CA . GLU A 1 292 ? -6.196 -5.068 -14.975 1.00 81.88 292 GLU A CA 1
ATOM 2286 C C . GLU A 1 292 ? -6.805 -3.712 -15.333 1.00 81.88 292 GLU A C 1
ATOM 2288 O O . GLU A 1 292 ? -7.779 -3.275 -14.717 1.00 81.88 292 GLU A O 1
ATOM 2293 N N . GLY A 1 293 ? -6.184 -2.999 -16.273 1.00 65.44 293 GLY A N 1
ATOM 2294 C CA . GLY A 1 293 ? -6.815 -1.806 -16.813 1.00 65.44 293 GLY A CA 1
ATOM 2295 C C . GLY A 1 293 ? -8.075 -2.230 -17.573 1.00 65.44 293 GLY A C 1
ATOM 2296 O O . GLY A 1 293 ? -8.026 -3.251 -18.265 1.00 65.44 293 GLY A O 1
ATOM 2297 N N . PRO A 1 294 ? -9.197 -1.492 -17.493 1.00 60.81 294 PRO A N 1
ATOM 2298 C CA . PRO A 1 294 ? -10.298 -1.717 -18.420 1.00 60.81 294 PRO A CA 1
ATOM 2299 C C . PRO A 1 294 ? -9.736 -1.635 -19.841 1.00 60.81 294 PRO A C 1
ATOM 2301 O O . PRO A 1 294 ? -9.073 -0.655 -20.192 1.00 60.81 294 PRO A O 1
ATOM 2304 N N . THR A 1 295 ? -9.961 -2.676 -20.644 1.00 50.19 295 THR A N 1
ATOM 2305 C CA . THR A 1 295 ? -9.540 -2.739 -22.046 1.00 50.19 295 THR A CA 1
ATOM 2306 C C . THR A 1 295 ? -10.104 -1.516 -22.784 1.00 50.19 295 THR A C 1
ATOM 2308 O O . THR A 1 295 ? -11.279 -1.508 -23.140 1.00 50.19 295 THR A O 1
ATOM 2311 N N . GLY A 1 296 ? -9.316 -0.445 -22.947 1.00 49.94 296 GLY A N 1
ATOM 2312 C CA . GLY A 1 296 ? -9.744 0.789 -23.627 1.00 49.94 296 GLY A CA 1
ATOM 2313 C C . GLY A 1 296 ? -9.538 2.127 -22.894 1.00 49.94 296 GLY A C 1
ATOM 2314 O O . GLY A 1 296 ? -9.646 3.165 -23.548 1.00 49.94 296 GLY A O 1
ATOM 2315 N N . TYR A 1 297 ? -9.189 2.173 -21.601 1.00 49.75 297 TYR A N 1
ATOM 2316 C CA . TYR A 1 297 ? -8.580 3.398 -21.037 1.00 49.75 297 TYR A CA 1
ATOM 2317 C C . TYR A 1 297 ? -7.153 3.493 -21.620 1.00 49.75 297 TYR A C 1
ATOM 2319 O O . TYR A 1 297 ? -6.437 2.508 -21.569 1.00 49.75 297 TYR A O 1
ATOM 2327 N N . ALA A 1 298 ? -6.650 4.561 -22.242 1.00 49.38 298 ALA A N 1
ATOM 2328 C CA . ALA A 1 298 ? -7.063 5.958 -22.272 1.00 49.38 298 ALA A CA 1
ATOM 2329 C C . ALA A 1 298 ? -6.862 6.589 -23.671 1.00 49.38 298 ALA A C 1
ATOM 2331 O O . ALA A 1 298 ? -6.311 7.683 -23.800 1.00 49.38 298 ALA A O 1
ATOM 2332 N N . GLY A 1 299 ? -7.323 5.900 -24.717 1.00 56.44 299 GLY A N 1
ATOM 2333 C CA . GLY A 1 299 ? -7.097 6.297 -26.107 1.00 56.44 299 GLY A CA 1
ATOM 2334 C C . GLY A 1 299 ? -5.776 5.768 -26.663 1.00 56.44 299 GLY A C 1
ATOM 2335 O O . GLY A 1 299 ? -4.869 5.386 -25.924 1.00 56.44 299 GLY A O 1
ATOM 2336 N N . THR A 1 300 ? -5.697 5.711 -27.988 1.00 60.66 300 THR A N 1
ATOM 2337 C CA . THR A 1 300 ? -4.460 5.403 -28.701 1.00 60.66 300 THR A CA 1
ATOM 2338 C C . THR A 1 300 ? -3.721 6.705 -28.975 1.00 60.66 300 THR A C 1
ATOM 2340 O O . THR A 1 300 ? -4.280 7.589 -29.625 1.00 60.66 300 THR A O 1
ATOM 2343 N N . SER A 1 301 ? -2.478 6.825 -28.522 1.00 68.38 301 SER A N 1
ATOM 2344 C CA . SER A 1 301 ? -1.577 7.885 -28.984 1.00 68.38 301 SER A CA 1
ATOM 2345 C C . SER A 1 301 ? -0.542 7.242 -29.888 1.00 68.38 301 SER A C 1
ATOM 2347 O O . SER A 1 301 ? 0.172 6.346 -29.446 1.00 68.38 301 SER A O 1
ATOM 2349 N N . ASN A 1 302 ? -0.496 7.636 -31.163 1.00 77.81 302 ASN A N 1
ATOM 2350 C CA . ASN A 1 302 ? 0.485 7.126 -32.129 1.00 77.81 302 ASN A CA 1
ATOM 2351 C C . ASN A 1 302 ? 0.569 5.584 -32.174 1.00 77.81 302 ASN A C 1
ATOM 2353 O O . ASN A 1 302 ? 1.661 5.016 -32.189 1.00 77.81 302 ASN A O 1
ATOM 2357 N N . GLY A 1 303 ? -0.590 4.913 -32.125 1.00 83.06 303 GLY A N 1
ATOM 2358 C CA . GLY A 1 303 ? -0.689 3.448 -32.139 1.00 83.06 303 GLY A CA 1
ATOM 2359 C C . GLY A 1 303 ? -0.384 2.751 -30.806 1.00 83.06 303 GLY A C 1
ATOM 2360 O O . GLY A 1 303 ? -0.525 1.536 -30.728 1.00 83.06 303 GLY A O 1
ATOM 2361 N N . CYS A 1 304 ? -0.021 3.484 -29.751 1.00 87.25 304 CYS A N 1
ATOM 2362 C CA . CYS A 1 304 ? 0.269 2.936 -28.427 1.00 87.25 304 CYS A CA 1
ATOM 2363 C C . CYS A 1 304 ? -0.913 3.087 -27.466 1.00 87.25 304 CYS A C 1
ATOM 2365 O O . CYS A 1 304 ? -1.717 4.016 -27.574 1.00 87.25 304 CYS A O 1
ATOM 2367 N N . TYR A 1 305 ? -0.986 2.191 -26.487 1.00 88.19 305 TYR A N 1
ATOM 2368 C CA . TYR A 1 305 ? -2.017 2.174 -25.456 1.00 88.19 305 TYR A CA 1
ATOM 2369 C C . TYR A 1 305 ? -1.507 2.823 -24.179 1.00 88.19 305 TYR A C 1
ATOM 2371 O O . TYR A 1 305 ? -0.433 2.480 -23.692 1.00 88.19 305 TYR A O 1
ATOM 2379 N N . LEU A 1 306 ? -2.290 3.743 -23.627 1.00 87.62 306 LEU A N 1
ATOM 2380 C CA . LEU A 1 306 ? -1.934 4.474 -22.416 1.00 87.62 306 LEU A CA 1
ATOM 2381 C C . LEU A 1 306 ? -2.360 3.720 -21.151 1.00 87.62 306 LEU A C 1
ATOM 2383 O O . LEU A 1 306 ? -3.449 3.154 -21.099 1.00 87.62 306 LEU A O 1
ATOM 2387 N N . GLY A 1 307 ? -1.526 3.771 -20.117 1.00 88.81 307 GLY A N 1
ATOM 2388 C CA . GLY A 1 307 ? -1.798 3.212 -18.796 1.00 88.81 307 GLY A CA 1
ATOM 2389 C C . GLY A 1 307 ? -0.983 3.890 -17.699 1.00 88.81 307 GLY A C 1
ATOM 2390 O O . GLY A 1 307 ? -0.453 4.987 -17.879 1.00 88.81 307 GLY A O 1
ATOM 2391 N N . GLU A 1 308 ? -0.889 3.214 -16.556 1.00 90.81 308 GLU A N 1
ATOM 2392 C CA . GLU A 1 308 ? -0.137 3.673 -15.378 1.00 90.81 308 GLU A CA 1
ATOM 2393 C C . GLU A 1 308 ? 1.064 2.760 -15.067 1.00 90.81 308 GLU A C 1
ATOM 2395 O O . GLU A 1 308 ? 1.922 3.114 -14.266 1.00 90.81 308 GLU A O 1
ATOM 2400 N N . SER A 1 309 ? 1.146 1.600 -15.724 1.00 93.50 309 SER A N 1
ATOM 2401 C CA . SER A 1 309 ? 2.291 0.686 -15.708 1.00 93.50 309 SER A CA 1
ATOM 2402 C C . SER A 1 309 ? 2.349 -0.116 -17.014 1.00 93.50 309 SER A C 1
ATOM 2404 O O . SER A 1 309 ? 1.388 -0.127 -17.793 1.00 93.50 309 SER A O 1
ATOM 2406 N N . THR A 1 310 ? 3.497 -0.742 -17.268 1.00 94.12 310 THR A N 1
ATOM 2407 C CA . THR A 1 310 ? 3.811 -1.503 -18.484 1.00 94.12 310 THR A CA 1
ATOM 2408 C C . THR A 1 310 ? 4.734 -2.699 -18.181 1.00 94.12 310 THR A C 1
ATOM 2410 O O . THR A 1 310 ? 4.913 -3.087 -17.023 1.00 94.12 310 THR A O 1
ATOM 2413 N N . SER A 1 311 ? 5.290 -3.330 -19.218 1.00 94.38 311 SER A N 1
ATOM 2414 C CA . SER A 1 311 ? 6.126 -4.538 -19.166 1.00 94.38 311 SER A CA 1
ATOM 2415 C C . SER A 1 311 ? 7.390 -4.341 -18.339 1.00 94.38 311 SER A C 1
ATOM 2417 O O . SER A 1 311 ? 7.781 -3.210 -18.045 1.00 94.38 311 SER A O 1
ATOM 2419 N N . GLY A 1 312 ? 8.063 -5.424 -17.943 1.00 94.44 312 GLY A N 1
ATOM 2420 C CA . GLY A 1 312 ? 9.326 -5.296 -17.219 1.00 94.44 312 GLY A CA 1
ATOM 2421 C C . GLY A 1 312 ? 10.392 -4.645 -18.094 1.00 94.44 312 GLY A C 1
ATOM 2422 O O . GLY A 1 312 ? 11.088 -3.740 -17.637 1.00 94.44 312 GLY A O 1
ATOM 2423 N N . THR A 1 313 ? 10.437 -5.018 -19.375 1.00 94.62 313 THR A N 1
ATOM 2424 C CA . THR A 1 313 ? 11.253 -4.322 -20.369 1.00 94.62 313 THR A CA 1
ATOM 2425 C C . THR A 1 313 ? 10.597 -3.016 -20.794 1.00 94.62 313 THR A C 1
ATOM 2427 O O . THR A 1 313 ? 9.456 -3.023 -21.258 1.00 94.62 313 THR A O 1
ATOM 2430 N N . ARG A 1 314 ? 11.297 -1.888 -20.647 1.00 95.62 314 ARG A N 1
ATOM 2431 C CA . ARG A 1 314 ? 10.736 -0.558 -20.922 1.00 95.62 314 ARG A CA 1
ATOM 2432 C C . ARG A 1 314 ? 11.804 0.506 -21.166 1.00 95.62 314 ARG A C 1
ATOM 2434 O O . ARG A 1 314 ? 12.912 0.428 -20.642 1.00 95.62 314 ARG A O 1
ATOM 2441 N N . LEU A 1 315 ? 11.437 1.525 -21.930 1.00 96.00 315 LEU A N 1
ATOM 2442 C CA . LEU A 1 315 ? 12.153 2.785 -22.078 1.00 96.00 315 LEU A CA 1
ATOM 2443 C C . LEU A 1 315 ? 11.645 3.790 -21.042 1.00 96.00 315 LEU A C 1
ATOM 2445 O O . LEU A 1 315 ? 10.436 3.981 -20.903 1.00 96.00 315 LEU A O 1
ATOM 2449 N N . VAL A 1 316 ? 12.558 4.451 -20.338 1.00 96.12 316 VAL A N 1
ATOM 2450 C CA . VAL A 1 316 ? 12.250 5.369 -19.235 1.00 96.12 316 VAL A CA 1
ATOM 2451 C C . VAL A 1 316 ? 13.064 6.642 -19.401 1.00 96.12 316 VAL A C 1
ATOM 2453 O O . VAL A 1 316 ? 14.285 6.583 -19.520 1.00 96.12 316 VAL A O 1
ATOM 2456 N N . SER A 1 317 ? 12.413 7.803 -19.401 1.00 95.31 317 SER A N 1
ATOM 2457 C CA . SER A 1 317 ? 13.137 9.079 -19.463 1.00 95.31 317 SER A CA 1
ATOM 2458 C C . SER A 1 317 ? 13.947 9.340 -18.187 1.00 95.31 317 SER A C 1
ATOM 2460 O O . SER A 1 317 ? 13.555 8.944 -17.083 1.00 95.31 317 SER A O 1
ATOM 2462 N N . ALA A 1 318 ? 15.055 10.071 -18.319 1.00 94.56 318 ALA A N 1
ATOM 2463 C CA . ALA A 1 318 ? 15.878 10.488 -17.183 1.00 94.56 318 ALA A CA 1
ATOM 2464 C C . ALA A 1 318 ? 15.073 11.275 -16.134 1.00 94.56 318 ALA A C 1
ATOM 2466 O O . ALA A 1 318 ? 15.307 11.121 -14.938 1.00 94.56 318 ALA A O 1
ATOM 2467 N N . ALA A 1 319 ? 14.065 12.047 -16.554 1.00 93.00 319 ALA A N 1
ATOM 2468 C CA . ALA A 1 319 ? 13.172 12.768 -15.648 1.00 93.00 319 ALA A CA 1
ATOM 2469 C C . ALA A 1 319 ? 12.386 11.827 -14.715 1.00 93.00 319 ALA A C 1
ATOM 2471 O O . ALA A 1 319 ? 12.279 12.097 -13.518 1.00 93.00 319 ALA A O 1
ATOM 2472 N N . ILE A 1 320 ? 11.881 10.698 -15.228 1.00 95.25 320 ILE A N 1
ATOM 2473 C CA . ILE A 1 320 ? 11.180 9.704 -14.402 1.00 95.25 320 ILE A CA 1
ATOM 2474 C C . ILE A 1 320 ? 12.149 8.996 -13.455 1.00 95.25 320 ILE A C 1
ATOM 2476 O O . ILE A 1 320 ? 11.833 8.837 -12.278 1.00 95.25 320 ILE A O 1
ATOM 2480 N N . VAL A 1 321 ? 13.348 8.633 -13.922 1.00 95.44 321 VAL A N 1
ATOM 2481 C CA . VAL A 1 321 ? 14.387 8.050 -13.053 1.00 95.44 321 VAL A CA 1
ATOM 2482 C C . VAL A 1 321 ? 14.771 9.021 -11.928 1.00 95.44 321 VAL A C 1
ATOM 2484 O O . VAL A 1 321 ? 14.898 8.607 -10.777 1.00 95.44 321 VAL A O 1
ATOM 2487 N N . ALA A 1 322 ? 14.921 10.312 -12.240 1.00 94.31 322 ALA A N 1
ATOM 2488 C CA . ALA A 1 322 ? 15.233 11.356 -11.266 1.00 94.31 322 ALA A CA 1
ATOM 2489 C C . ALA A 1 322 ? 14.128 11.513 -10.210 1.00 94.31 322 ALA A C 1
ATOM 2491 O O . ALA A 1 322 ? 14.423 11.685 -9.028 1.00 94.31 322 ALA A O 1
ATOM 2492 N N . ALA A 1 323 ? 12.864 11.444 -10.636 1.00 92.25 323 ALA A N 1
ATOM 2493 C CA . ALA A 1 323 ? 11.702 11.562 -9.761 1.00 92.25 323 ALA A CA 1
ATOM 2494 C C . ALA A 1 323 ? 11.426 10.292 -8.938 1.00 92.25 323 ALA A C 1
ATOM 2496 O O . ALA A 1 323 ? 10.789 10.367 -7.884 1.00 92.25 323 ALA A O 1
ATOM 2497 N N . ALA A 1 324 ? 11.899 9.128 -9.391 1.00 94.75 324 ALA A N 1
ATOM 2498 C CA . ALA A 1 324 ? 11.713 7.873 -8.682 1.00 94.75 324 ALA A CA 1
ATOM 2499 C C . ALA A 1 324 ? 12.442 7.882 -7.341 1.00 94.75 324 ALA A C 1
ATOM 2501 O O . ALA A 1 324 ? 13.659 8.082 -7.253 1.00 94.75 324 ALA A O 1
ATOM 2502 N N . ARG A 1 325 ? 11.691 7.620 -6.270 1.00 91.56 325 ARG A N 1
ATOM 2503 C CA . ARG A 1 325 ? 12.252 7.456 -4.928 1.00 91.56 325 ARG A CA 1
ATOM 2504 C C . ARG A 1 325 ? 12.950 6.101 -4.802 1.00 91.56 325 ARG A C 1
ATOM 2506 O O . ARG A 1 325 ? 12.623 5.188 -5.561 1.00 91.56 325 ARG A O 1
ATOM 2513 N N . PRO A 1 326 ? 13.893 5.958 -3.855 1.00 92.00 326 PRO A N 1
ATOM 2514 C CA . PRO A 1 326 ? 14.548 4.686 -3.606 1.00 92.00 326 PRO A CA 1
ATOM 2515 C C . PRO A 1 326 ? 13.542 3.560 -3.366 1.00 92.00 326 PRO A C 1
ATOM 2517 O O . PRO A 1 326 ? 12.660 3.683 -2.515 1.00 92.00 326 PRO A O 1
ATOM 2520 N N . ALA A 1 327 ? 13.662 2.473 -4.121 1.00 89.12 327 ALA A N 1
ATOM 2521 C CA . ALA A 1 327 ? 12.791 1.312 -3.970 1.00 89.12 327 ALA A CA 1
ATOM 2522 C C . ALA A 1 327 ? 13.517 0.174 -3.262 1.00 89.12 327 ALA A C 1
ATOM 2524 O O . ALA A 1 327 ? 13.004 -0.395 -2.299 1.00 89.12 327 ALA A O 1
ATOM 2525 N N . GLY A 1 328 ? 14.728 -0.136 -3.726 1.00 84.19 328 GLY A N 1
ATOM 2526 C CA . GLY A 1 328 ? 15.409 -1.365 -3.360 1.00 84.19 328 GLY A CA 1
ATOM 2527 C C . GLY A 1 328 ? 14.697 -2.608 -3.908 1.00 84.19 328 GLY A C 1
ATOM 2528 O O . GLY A 1 328 ? 13.475 -2.677 -4.038 1.00 84.19 328 GLY A O 1
ATOM 2529 N N . GLY A 1 329 ? 15.492 -3.629 -4.214 1.00 88.88 329 GLY A N 1
ATOM 2530 C CA . GLY A 1 329 ? 15.005 -4.944 -4.634 1.00 88.88 329 GLY A CA 1
ATOM 2531 C C . GLY A 1 329 ? 14.120 -4.916 -5.875 1.00 88.88 329 GLY A C 1
ATOM 2532 O O . GLY A 1 329 ? 14.279 -4.095 -6.775 1.00 88.88 329 GLY A O 1
ATOM 2533 N N . SER A 1 330 ? 13.176 -5.848 -5.902 1.00 92.75 330 SER A N 1
ATOM 2534 C CA . SER A 1 330 ? 12.248 -6.097 -7.008 1.00 92.75 330 SER A CA 1
ATOM 2535 C C . SER A 1 330 ? 11.223 -4.979 -7.248 1.00 92.75 330 SER A C 1
ATOM 2537 O O . SER A 1 330 ? 10.594 -4.949 -8.305 1.00 92.75 330 SER A O 1
ATOM 2539 N N . ALA A 1 331 ? 11.058 -4.038 -6.312 1.00 95.44 331 ALA A N 1
ATOM 2540 C CA . ALA A 1 331 ? 10.060 -2.970 -6.393 1.00 95.44 331 ALA A CA 1
ATOM 2541 C C . ALA A 1 331 ? 10.506 -1.742 -7.210 1.00 95.44 331 ALA A C 1
ATOM 2543 O O . ALA A 1 331 ? 9.740 -0.785 -7.338 1.00 95.44 331 ALA A O 1
ATOM 2544 N N . PHE A 1 332 ? 11.716 -1.745 -7.786 1.00 96.31 332 PHE A N 1
ATOM 2545 C CA . PHE A 1 332 ? 12.225 -0.616 -8.575 1.00 96.31 332 PHE A CA 1
ATOM 2546 C C . PHE A 1 332 ? 11.299 -0.232 -9.736 1.00 96.31 332 PHE A C 1
ATOM 2548 O O . PHE A 1 332 ? 10.980 0.943 -9.899 1.00 96.31 332 PHE A O 1
ATOM 2555 N N . LEU A 1 333 ? 10.782 -1.210 -10.485 1.00 96.75 333 LEU A N 1
ATOM 2556 C CA . LEU A 1 333 ? 9.839 -0.939 -11.575 1.00 96.75 333 LEU A CA 1
ATOM 2557 C C . LEU A 1 333 ? 8.539 -0.295 -11.073 1.00 96.75 333 LEU A C 1
ATOM 2559 O O . LEU A 1 333 ? 8.037 0.632 -11.701 1.00 96.75 333 LEU A O 1
ATOM 2563 N N . SER A 1 334 ? 8.048 -0.703 -9.898 1.00 96.50 334 SER A N 1
ATOM 2564 C CA . SER A 1 334 ? 6.902 -0.046 -9.264 1.00 96.50 334 SER A CA 1
ATOM 2565 C C . SER A 1 334 ? 7.203 1.394 -8.848 1.00 96.50 334 SER A C 1
ATOM 2567 O O . SER A 1 334 ? 6.317 2.240 -8.923 1.00 96.50 334 SER A O 1
ATOM 2569 N N . ALA A 1 335 ? 8.431 1.706 -8.428 1.00 96.62 335 ALA A N 1
ATOM 2570 C CA . ALA A 1 335 ? 8.814 3.083 -8.116 1.00 96.62 335 ALA A CA 1
ATOM 2571 C C . ALA A 1 335 ? 8.875 3.964 -9.369 1.00 96.62 335 ALA A C 1
ATOM 2573 O O . ALA A 1 335 ? 8.492 5.131 -9.306 1.00 96.62 335 ALA A O 1
ATOM 2574 N N . LEU A 1 336 ? 9.292 3.407 -10.510 1.00 96.62 336 LEU A N 1
ATOM 2575 C CA . LEU A 1 336 ? 9.231 4.099 -11.800 1.00 96.62 336 LEU A CA 1
ATOM 2576 C C . LEU A 1 336 ? 7.784 4.362 -12.231 1.00 96.62 336 LEU A C 1
ATOM 2578 O O . LEU A 1 336 ? 7.486 5.463 -12.687 1.00 96.62 336 LEU A O 1
ATOM 2582 N N . ASP A 1 337 ? 6.879 3.398 -12.033 1.00 95.50 337 ASP A N 1
ATOM 2583 C CA . ASP A 1 337 ? 5.445 3.576 -12.302 1.00 95.50 337 ASP A CA 1
ATOM 2584 C C . ASP A 1 337 ? 4.860 4.723 -11.453 1.00 95.50 337 ASP A C 1
ATOM 2586 O O . ASP A 1 337 ? 4.226 5.639 -11.980 1.00 95.50 337 ASP A O 1
ATOM 2590 N N . LEU A 1 338 ? 5.144 4.749 -10.143 1.00 93.00 338 LEU A N 1
ATOM 2591 C CA . LEU A 1 338 ? 4.692 5.828 -9.253 1.00 93.00 338 LEU A CA 1
ATOM 2592 C C . LEU A 1 338 ? 5.308 7.190 -9.610 1.00 93.00 338 LEU A C 1
ATOM 2594 O O . LEU A 1 338 ? 4.620 8.213 -9.557 1.00 93.00 338 LEU A O 1
ATOM 2598 N N . ALA A 1 339 ? 6.578 7.215 -10.017 1.00 93.25 339 ALA A N 1
ATOM 2599 C CA . ALA A 1 339 ? 7.241 8.427 -10.489 1.00 93.25 339 ALA A CA 1
ATOM 2600 C C . ALA A 1 339 ? 6.613 8.953 -11.784 1.00 93.25 339 ALA A C 1
ATOM 2602 O O . ALA A 1 339 ? 6.349 10.150 -11.896 1.00 93.25 339 ALA A O 1
ATOM 2603 N N . ALA A 1 340 ? 6.305 8.068 -12.736 1.00 91.94 340 ALA A N 1
ATOM 2604 C CA . ALA A 1 340 ? 5.636 8.427 -13.981 1.00 91.94 340 ALA A CA 1
ATOM 2605 C C . ALA A 1 340 ? 4.270 9.073 -13.722 1.00 91.94 340 ALA A C 1
ATOM 2607 O O . ALA A 1 340 ? 3.954 10.109 -14.316 1.00 91.94 340 ALA A O 1
ATOM 2608 N N . ILE A 1 341 ? 3.480 8.515 -12.800 1.00 88.31 341 ILE A N 1
ATOM 2609 C CA . ILE A 1 341 ? 2.191 9.089 -12.389 1.00 88.31 341 ILE A CA 1
ATOM 2610 C C . ILE A 1 341 ? 2.385 10.471 -11.751 1.00 88.31 341 ILE A C 1
ATOM 2612 O O . ILE A 1 341 ? 1.620 11.390 -12.040 1.00 88.31 341 ILE A O 1
ATOM 2616 N N . SER A 1 342 ? 3.409 10.636 -10.909 1.00 86.56 342 SER A N 1
ATOM 2617 C CA . SER A 1 342 ? 3.674 11.900 -10.211 1.00 86.56 342 SER A CA 1
ATOM 2618 C C . SER A 1 342 ? 4.143 13.022 -11.138 1.00 86.56 342 SER A C 1
ATOM 2620 O O . SER A 1 342 ? 3.774 14.170 -10.915 1.00 86.56 342 SER A O 1
ATOM 2622 N N . VAL A 1 343 ? 4.980 12.720 -12.134 1.00 86.94 343 VAL A N 1
ATOM 2623 C CA . VAL A 1 343 ? 5.581 13.741 -13.011 1.00 86.94 343 VAL A CA 1
ATOM 2624 C C . VAL A 1 343 ? 4.601 14.193 -14.094 1.00 86.94 343 VAL A C 1
ATOM 2626 O O . VAL A 1 343 ? 4.494 15.382 -14.370 1.00 86.94 343 VAL A O 1
ATOM 2629 N N . ASN A 1 344 ? 3.866 13.252 -14.689 1.00 82.00 344 ASN A N 1
ATOM 2630 C CA . ASN A 1 344 ? 3.124 13.467 -15.937 1.00 82.00 344 ASN A CA 1
ATOM 2631 C C . ASN A 1 344 ? 1.619 13.141 -15.813 1.00 82.00 344 ASN A C 1
ATOM 2633 O O . ASN A 1 344 ? 0.886 13.148 -16.804 1.00 82.00 344 ASN A O 1
ATOM 2637 N N . GLY A 1 345 ? 1.136 12.822 -14.609 1.00 78.06 345 GLY A N 1
ATOM 2638 C CA . GLY A 1 345 ? -0.240 12.384 -14.375 1.00 78.06 345 GLY A CA 1
ATOM 2639 C C . GLY A 1 345 ? -0.528 10.965 -14.888 1.00 78.06 345 GLY A C 1
ATOM 2640 O O . GLY A 1 345 ? 0.365 10.208 -15.260 1.00 78.06 345 GLY A O 1
ATOM 2641 N N . ARG A 1 346 ? -1.813 10.585 -14.928 1.00 66.81 346 ARG A N 1
ATOM 2642 C CA . ARG A 1 346 ? -2.287 9.207 -15.209 1.00 66.81 346 ARG A CA 1
ATOM 2643 C C . ARG A 1 346 ? -2.174 8.732 -16.673 1.00 66.81 346 ARG A C 1
ATOM 2645 O O . ARG A 1 346 ? -2.760 7.718 -17.030 1.00 66.81 346 ARG A O 1
ATOM 2652 N N . ARG A 1 347 ? -1.495 9.474 -17.554 1.00 68.06 347 ARG A N 1
ATOM 2653 C CA . ARG A 1 347 ? -1.344 9.144 -18.994 1.00 68.06 347 ARG A CA 1
ATOM 2654 C C . ARG A 1 347 ? 0.117 9.097 -19.439 1.00 68.06 347 ARG A C 1
ATOM 2656 O O . ARG A 1 347 ? 0.433 9.296 -20.606 1.00 68.06 347 ARG A O 1
ATOM 2663 N N . SER A 1 348 ? 1.009 8.881 -18.485 1.00 79.19 348 SER A N 1
ATOM 2664 C CA . SER A 1 348 ? 2.451 9.012 -18.652 1.00 79.19 348 SER A CA 1
ATOM 2665 C C . SER A 1 348 ? 3.158 7.737 -19.088 1.00 79.19 348 SER A C 1
ATOM 2667 O O . SER A 1 348 ? 4.346 7.790 -19.408 1.00 79.19 348 SER A O 1
ATOM 2669 N N . VAL A 1 349 ? 2.446 6.611 -19.104 1.00 91.00 349 VAL A N 1
ATOM 2670 C CA . VAL A 1 349 ? 2.978 5.308 -19.490 1.00 91.00 349 VAL A CA 1
ATOM 2671 C C . VAL A 1 349 ? 2.253 4.832 -20.733 1.00 91.00 349 VAL A C 1
ATOM 2673 O O . VAL A 1 349 ? 1.023 4.826 -20.772 1.00 91.00 349 VAL A O 1
ATOM 2676 N N . GLN A 1 350 ? 3.008 4.414 -21.743 1.00 91.56 350 GLN A N 1
ATOM 2677 C CA . GLN A 1 350 ? 2.453 3.808 -22.947 1.00 91.56 350 GLN A CA 1
ATOM 2678 C C . GLN A 1 350 ? 2.980 2.391 -23.166 1.00 91.56 350 GLN A C 1
ATOM 2680 O O . GLN A 1 350 ? 4.094 2.058 -22.776 1.00 91.56 350 GLN A O 1
ATOM 2685 N N . THR A 1 351 ? 2.174 1.557 -23.811 1.00 92.00 351 THR A N 1
ATOM 2686 C CA . THR A 1 351 ? 2.546 0.225 -24.289 1.00 92.00 351 THR A CA 1
ATOM 2687 C C . THR A 1 351 ? 2.279 0.168 -25.785 1.00 92.00 351 THR A C 1
ATOM 2689 O O . THR A 1 351 ? 1.131 0.306 -26.212 1.00 92.00 351 THR A O 1
ATOM 2692 N N . CYS A 1 352 ? 3.328 0.006 -26.585 1.00 90.62 352 CYS A N 1
ATOM 2693 C CA . CYS A 1 352 ? 3.232 0.054 -28.043 1.00 90.62 352 CYS A CA 1
ATOM 2694 C C . CYS A 1 352 ? 3.204 -1.373 -28.618 1.00 90.62 352 CYS A C 1
ATOM 2696 O O . CYS A 1 352 ? 4.136 -2.132 -28.360 1.00 90.62 352 CYS A O 1
ATOM 2698 N N . PRO A 1 353 ? 2.166 -1.760 -29.386 1.00 86.94 353 PRO A N 1
ATOM 2699 C CA . PRO A 1 353 ? 1.983 -3.128 -29.874 1.00 86.94 353 PRO A CA 1
ATOM 2700 C C . PRO A 1 353 ? 2.857 -3.488 -31.079 1.00 86.94 353 PRO A C 1
ATOM 2702 O O . PRO A 1 353 ? 2.787 -4.611 -31.564 1.00 86.94 353 PRO A O 1
ATOM 2705 N N . GLU A 1 354 ? 3.655 -2.542 -31.571 1.00 81.62 354 GLU A N 1
ATOM 2706 C CA . GLU A 1 354 ? 4.519 -2.709 -32.745 1.00 81.62 354 GLU A CA 1
ATOM 2707 C C . GLU A 1 354 ? 5.523 -3.852 -32.554 1.00 81.62 354 GLU A C 1
ATOM 2709 O O . GLU A 1 354 ? 5.885 -4.523 -33.518 1.00 81.62 354 GLU A O 1
ATOM 2714 N N . HIS A 1 355 ? 5.914 -4.115 -31.302 1.00 80.31 355 HIS A N 1
ATOM 2715 C CA . HIS A 1 355 ? 6.856 -5.167 -30.938 1.00 80.31 355 HIS A CA 1
ATOM 2716 C C . HIS A 1 355 ? 6.372 -5.908 -29.714 1.00 80.31 355 HIS A C 1
ATOM 2718 O O . HIS A 1 355 ? 5.825 -5.309 -28.793 1.00 80.31 355 HIS A O 1
ATOM 2724 N N . TYR A 1 356 ? 6.642 -7.204 -29.680 1.00 84.06 356 TYR A N 1
ATOM 2725 C CA . TYR A 1 356 ? 6.457 -8.005 -28.488 1.00 84.06 356 TYR A CA 1
ATOM 2726 C C . TYR A 1 356 ? 7.785 -8.605 -28.048 1.00 84.06 356 TYR A C 1
ATOM 2728 O O . TYR A 1 356 ? 8.675 -8.850 -28.860 1.00 84.06 356 TYR A O 1
ATOM 2736 N N . LEU A 1 357 ? 7.916 -8.839 -26.748 1.00 85.69 357 LEU A N 1
ATOM 2737 C CA . LEU A 1 357 ? 9.126 -9.381 -26.140 1.00 85.69 357 LEU A CA 1
ATOM 2738 C C . LEU A 1 357 ? 8.840 -10.730 -25.490 1.00 85.69 357 LEU A C 1
ATOM 2740 O O . LEU A 1 357 ? 7.782 -10.930 -24.902 1.00 85.69 357 LEU A O 1
ATOM 2744 N N . PHE A 1 358 ? 9.790 -11.660 -25.557 1.00 86.88 358 PHE A N 1
ATOM 2745 C CA . PHE A 1 358 ? 9.676 -12.955 -24.882 1.00 86.88 358 PHE A CA 1
ATOM 2746 C C . PHE A 1 358 ? 10.021 -12.827 -23.394 1.00 86.88 358 PHE A C 1
ATOM 2748 O O . PHE A 1 358 ? 11.117 -13.172 -22.941 1.00 86.88 358 PHE A O 1
ATOM 2755 N N . GLU A 1 359 ? 9.063 -12.309 -22.636 1.00 88.94 359 GLU A N 1
ATOM 2756 C CA . GLU A 1 359 ? 9.180 -11.977 -21.220 1.00 88.94 359 GLU A CA 1
ATOM 2757 C C . GLU A 1 359 ? 7.940 -12.477 -20.463 1.00 88.94 359 GLU A C 1
ATOM 2759 O O . GLU A 1 359 ? 6.819 -12.408 -20.971 1.00 88.94 359 GLU A O 1
ATOM 2764 N N . VAL A 1 360 ? 8.129 -12.991 -19.245 1.00 90.81 360 VAL A N 1
ATOM 2765 C CA . VAL A 1 360 ? 7.011 -13.278 -18.329 1.00 90.81 360 VAL A CA 1
ATOM 2766 C C . VAL A 1 360 ? 6.566 -12.005 -17.598 1.00 90.81 360 VAL A C 1
ATOM 2768 O O . VAL A 1 360 ? 7.341 -11.061 -17.469 1.00 90.81 360 VAL A O 1
ATOM 2771 N N . ASP A 1 361 ? 5.325 -11.967 -17.097 1.00 90.56 361 ASP A N 1
ATOM 2772 C CA . ASP A 1 361 ? 4.857 -10.832 -16.285 1.00 90.56 361 ASP A CA 1
ATOM 2773 C C . ASP A 1 361 ? 5.781 -10.636 -15.068 1.00 90.56 361 ASP A C 1
ATOM 2775 O O . ASP A 1 361 ? 6.102 -11.600 -14.373 1.00 90.56 361 ASP A O 1
ATOM 2779 N N . TRP A 1 362 ? 6.207 -9.397 -14.809 1.00 93.88 362 TRP A N 1
ATOM 2780 C CA . TRP A 1 362 ? 7.128 -9.055 -13.724 1.00 93.88 362 TRP A CA 1
ATOM 2781 C C . TRP A 1 362 ? 6.419 -8.881 -12.376 1.00 93.88 362 TRP A C 1
ATOM 2783 O O . TRP A 1 362 ? 7.037 -9.079 -11.331 1.00 93.88 362 TRP A O 1
ATOM 2793 N N . LEU A 1 363 ? 5.117 -8.578 -12.373 1.00 94.00 363 LEU A N 1
ATOM 2794 C CA . LEU A 1 363 ? 4.323 -8.337 -11.161 1.00 94.00 363 LEU A CA 1
ATOM 2795 C C . LEU A 1 363 ? 4.335 -9.495 -10.137 1.00 94.00 363 LEU A C 1
ATOM 2797 O O . LEU A 1 363 ? 4.462 -9.213 -8.942 1.00 94.00 363 LEU A O 1
ATOM 2801 N N . PRO A 1 364 ? 4.279 -10.789 -10.531 1.00 92.94 364 PRO A N 1
ATOM 2802 C CA . PRO A 1 364 ? 4.431 -11.913 -9.598 1.00 92.94 364 PRO A CA 1
ATOM 2803 C C . PRO A 1 364 ? 5.775 -11.936 -8.846 1.00 92.94 364 PRO A C 1
ATOM 2805 O O . PRO A 1 364 ? 5.890 -12.537 -7.769 1.00 92.94 364 PRO A O 1
ATOM 2808 N N . HIS A 1 365 ? 6.801 -11.298 -9.408 1.00 93.69 365 HIS A N 1
ATOM 2809 C CA . HIS A 1 365 ? 8.168 -11.306 -8.890 1.00 93.69 365 HIS A CA 1
ATOM 2810 C C . HIS A 1 365 ? 8.468 -10.123 -7.967 1.00 93.69 365 HIS A C 1
ATOM 2812 O O . HIS A 1 365 ? 9.555 -10.066 -7.398 1.00 93.69 365 HIS A O 1
ATOM 2818 N N . VAL A 1 366 ? 7.515 -9.207 -7.777 1.00 95.12 366 VAL A N 1
ATOM 2819 C CA . VAL A 1 366 ? 7.694 -8.031 -6.920 1.00 95.12 366 VAL A CA 1
ATOM 2820 C C . VAL A 1 366 ? 7.443 -8.369 -5.456 1.00 95.12 366 VAL A C 1
ATOM 2822 O O . VAL A 1 366 ? 6.550 -9.159 -5.115 1.00 95.12 366 VAL A O 1
ATOM 2825 N N . ARG A 1 367 ? 8.227 -7.751 -4.573 1.00 95.12 367 ARG A N 1
ATOM 2826 C CA . ARG A 1 367 ? 8.095 -7.824 -3.121 1.00 95.12 367 ARG A CA 1
ATOM 2827 C C . ARG 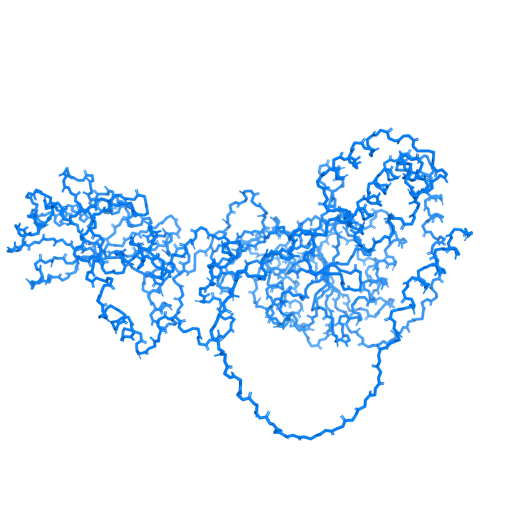A 1 367 ? 7.962 -6.441 -2.494 1.00 95.12 367 ARG A C 1
ATOM 2829 O O . ARG A 1 367 ? 8.602 -5.484 -2.927 1.00 95.12 367 ARG A O 1
ATOM 2836 N N . LEU A 1 368 ? 7.157 -6.347 -1.433 1.00 95.12 368 LEU A N 1
ATOM 2837 C CA . LEU A 1 368 ? 7.064 -5.149 -0.593 1.00 95.12 368 LEU A CA 1
ATOM 2838 C C . LEU A 1 368 ? 8.287 -5.050 0.327 1.00 95.12 368 LEU A C 1
ATOM 2840 O O . LEU A 1 368 ? 8.211 -5.366 1.512 1.00 95.12 368 LEU A O 1
ATOM 2844 N N . GLY A 1 369 ? 9.425 -4.635 -0.232 1.00 93.31 369 GLY A N 1
ATOM 2845 C CA . GLY A 1 369 ? 10.652 -4.401 0.531 1.00 93.31 369 GLY A CA 1
ATOM 2846 C C . GLY A 1 369 ? 10.546 -3.190 1.464 1.00 93.31 369 GLY A C 1
ATOM 2847 O O . GLY A 1 369 ? 9.783 -2.254 1.205 1.00 93.31 369 GLY A O 1
ATOM 2848 N N . SER A 1 370 ? 11.343 -3.176 2.537 1.00 91.06 370 SER A N 1
ATOM 2849 C CA . SER A 1 370 ? 11.298 -2.110 3.551 1.00 91.06 370 SER A CA 1
ATOM 2850 C C . SER A 1 370 ? 11.612 -0.726 2.981 1.00 91.06 370 SER A C 1
ATOM 2852 O O . SER A 1 370 ? 10.936 0.246 3.311 1.00 91.06 370 SER A O 1
ATOM 2854 N N . LEU A 1 371 ? 12.603 -0.623 2.088 1.00 91.19 371 LEU A N 1
ATOM 2855 C CA . LEU A 1 371 ? 12.994 0.658 1.496 1.00 91.19 371 LEU A CA 1
ATOM 2856 C C . LEU A 1 371 ? 11.872 1.257 0.634 1.00 91.19 371 LEU A C 1
ATOM 2858 O O . LEU A 1 371 ? 11.562 2.440 0.780 1.00 91.19 371 LEU A O 1
ATOM 2862 N N . PHE A 1 372 ? 11.225 0.440 -0.201 1.00 94.12 372 PHE A N 1
ATOM 2863 C CA . PHE A 1 372 ? 10.076 0.845 -1.009 1.00 94.12 372 PHE A CA 1
ATOM 2864 C C . PHE A 1 372 ? 8.895 1.256 -0.128 1.00 94.12 372 PHE A C 1
ATOM 2866 O O . PHE A 1 372 ? 8.332 2.332 -0.337 1.00 94.12 372 PHE A O 1
ATOM 2873 N N . ALA A 1 373 ? 8.570 0.435 0.878 1.00 91.88 373 ALA A N 1
ATOM 2874 C CA . ALA A 1 373 ? 7.509 0.699 1.844 1.00 91.88 373 ALA A CA 1
ATOM 2875 C C . ALA A 1 373 ? 7.709 2.053 2.544 1.00 91.88 373 ALA A C 1
ATOM 2877 O O . ALA A 1 373 ? 6.801 2.880 2.545 1.00 91.88 373 ALA A O 1
ATOM 2878 N N . ILE A 1 374 ? 8.913 2.331 3.056 1.00 86.50 374 ILE A N 1
ATOM 2879 C CA . ILE A 1 374 ? 9.243 3.594 3.736 1.00 86.50 374 ILE A CA 1
ATOM 2880 C C . ILE A 1 374 ? 9.184 4.775 2.761 1.00 86.50 374 ILE A C 1
ATOM 2882 O O . ILE A 1 374 ? 8.548 5.791 3.042 1.00 86.50 374 ILE A O 1
ATOM 2886 N N . SER A 1 375 ? 9.828 4.640 1.601 1.00 86.44 375 SER A N 1
ATOM 2887 C CA . SER A 1 375 ? 10.014 5.741 0.651 1.00 86.44 375 SER A CA 1
ATOM 2888 C C . SER A 1 375 ? 8.707 6.173 -0.017 1.00 86.44 375 SER A C 1
ATOM 2890 O O . SER A 1 375 ? 8.539 7.350 -0.349 1.00 86.44 375 SER A O 1
ATOM 2892 N N . HIS A 1 376 ? 7.760 5.249 -0.175 1.00 86.88 376 HIS A N 1
ATOM 2893 C CA . HIS A 1 376 ? 6.445 5.509 -0.765 1.00 86.88 376 HIS A CA 1
ATOM 2894 C C . HIS A 1 376 ? 5.309 5.492 0.262 1.00 86.88 376 HIS A C 1
ATOM 2896 O O . HIS A 1 376 ? 4.158 5.686 -0.121 1.00 86.88 376 HIS A O 1
ATOM 2902 N N . GLN A 1 377 ? 5.616 5.296 1.550 1.00 87.19 377 GLN A N 1
ATOM 2903 C CA . GLN A 1 377 ? 4.625 5.181 2.621 1.00 87.19 377 GLN A CA 1
ATOM 2904 C C . GLN A 1 377 ? 3.541 4.151 2.265 1.00 87.19 377 GLN A C 1
ATOM 2906 O O . GLN A 1 377 ? 2.357 4.474 2.211 1.00 87.19 377 GLN A O 1
ATOM 2911 N N . ILE A 1 378 ? 3.956 2.920 1.953 1.00 90.19 378 ILE A N 1
ATOM 2912 C CA . ILE A 1 378 ? 3.081 1.799 1.580 1.00 90.19 378 ILE A CA 1
ATOM 2913 C C . ILE A 1 378 ? 3.251 0.683 2.607 1.00 90.19 378 ILE A C 1
ATOM 2915 O O . ILE A 1 378 ? 4.340 0.144 2.757 1.00 90.19 378 ILE A O 1
ATOM 2919 N N . GLU A 1 379 ? 2.162 0.309 3.271 1.00 93.06 379 GLU A N 1
ATOM 2920 C CA . GLU A 1 379 ? 2.100 -0.809 4.212 1.00 93.06 379 GLU A CA 1
ATOM 2921 C C . GLU A 1 379 ? 1.418 -2.054 3.639 1.00 93.06 379 GLU A C 1
ATOM 2923 O O . GLU A 1 379 ? 1.623 -3.145 4.160 1.00 93.06 379 GLU A O 1
ATOM 2928 N N . ALA A 1 380 ? 0.615 -1.926 2.580 1.00 93.31 380 ALA A N 1
ATOM 2929 C CA . ALA A 1 380 ? -0.010 -3.060 1.909 1.00 93.31 380 ALA A CA 1
ATOM 2930 C C . ALA A 1 380 ? 0.058 -2.920 0.387 1.00 93.31 380 ALA A C 1
ATOM 2932 O O . ALA A 1 380 ? -0.326 -1.898 -0.171 1.00 93.31 380 ALA A O 1
ATOM 2933 N N . ALA A 1 381 ? 0.504 -3.955 -0.314 1.00 93.94 381 ALA A N 1
ATOM 2934 C CA . ALA A 1 381 ? 0.649 -3.915 -1.762 1.00 93.94 381 ALA A CA 1
ATOM 2935 C C . ALA A 1 381 ? 0.098 -5.177 -2.432 1.00 93.94 381 ALA A C 1
ATOM 2937 O O . ALA A 1 381 ? 0.365 -6.298 -2.006 1.00 93.94 381 ALA A O 1
ATOM 2938 N N . THR A 1 382 ? -0.680 -4.989 -3.495 1.00 93.62 382 THR A N 1
ATOM 2939 C CA . THR A 1 382 ? -1.283 -6.057 -4.302 1.00 93.62 382 THR A CA 1
ATOM 2940 C C . THR A 1 382 ? -0.842 -5.884 -5.752 1.00 93.62 382 THR A C 1
ATOM 2942 O O . THR A 1 382 ? -1.353 -5.012 -6.445 1.00 93.62 382 THR A O 1
ATOM 2945 N N . TRP A 1 383 ? 0.125 -6.679 -6.215 1.00 92.31 383 TRP A N 1
ATOM 2946 C CA . TRP A 1 383 ? 0.627 -6.608 -7.599 1.00 92.31 383 TRP A CA 1
ATOM 2947 C C . TRP A 1 383 ? -0.136 -7.497 -8.582 1.00 92.31 383 TRP A C 1
ATOM 2949 O O . TRP A 1 383 ? -0.116 -7.244 -9.781 1.00 92.31 383 TRP A O 1
ATOM 2959 N N . LEU A 1 384 ? -0.806 -8.536 -8.087 1.00 86.56 384 LEU A N 1
ATOM 2960 C CA . LEU A 1 384 ? -1.554 -9.481 -8.911 1.00 86.56 384 LEU A CA 1
ATOM 2961 C C . LEU A 1 384 ? -3.058 -9.228 -8.796 1.00 86.56 384 LEU A C 1
ATOM 2963 O O . LEU A 1 384 ? -3.521 -8.860 -7.713 1.00 86.56 384 LEU A O 1
ATOM 2967 N N . PRO A 1 385 ? -3.837 -9.455 -9.870 1.00 75.00 385 PRO A N 1
ATOM 2968 C CA . PRO A 1 385 ? -5.288 -9.378 -9.792 1.00 75.00 385 PRO A CA 1
ATOM 2969 C C . PRO A 1 385 ? -5.846 -10.357 -8.744 1.00 75.00 385 PRO A C 1
ATOM 2971 O O . PRO A 1 385 ? -5.234 -11.373 -8.399 1.00 75.00 385 PRO A O 1
ATOM 2974 N N . ALA A 1 386 ? -7.014 -10.015 -8.198 1.00 68.75 386 ALA A N 1
ATOM 2975 C CA . ALA A 1 386 ? -7.690 -10.807 -7.176 1.00 68.75 386 ALA A CA 1
ATOM 2976 C C . ALA A 1 386 ? -7.905 -12.264 -7.649 1.00 68.75 386 ALA A C 1
ATOM 2978 O O . ALA A 1 386 ? -8.180 -12.478 -8.831 1.00 68.75 386 ALA A O 1
ATOM 2979 N N . PRO A 1 387 ? -7.805 -13.269 -6.753 1.00 69.94 387 PRO A N 1
ATOM 2980 C CA . PRO A 1 387 ? -7.811 -13.164 -5.288 1.00 69.94 387 PRO A CA 1
ATOM 2981 C C . PRO A 1 387 ? -6.415 -13.201 -4.623 1.00 69.94 387 PRO A C 1
ATOM 2983 O O . PRO A 1 387 ? -6.233 -13.864 -3.600 1.00 69.94 387 PRO A O 1
ATOM 2986 N N . ALA A 1 388 ? -5.405 -12.512 -5.164 1.00 82.62 388 ALA A N 1
ATOM 2987 C CA . ALA A 1 388 ? -4.109 -12.405 -4.491 1.00 82.62 388 ALA A CA 1
ATOM 2988 C C . ALA A 1 388 ? -4.216 -11.666 -3.139 1.00 82.62 388 ALA A C 1
ATOM 2990 O O . ALA A 1 388 ? -4.778 -10.573 -3.057 1.00 82.62 388 ALA A O 1
ATOM 2991 N N . LYS A 1 389 ? -3.654 -12.253 -2.071 1.00 87.06 389 LYS A N 1
ATOM 2992 C CA . LYS A 1 389 ? -3.536 -11.576 -0.769 1.00 87.06 389 LYS A CA 1
ATOM 2993 C C . LYS A 1 389 ? -2.541 -10.411 -0.877 1.00 87.06 389 LYS A C 1
ATOM 2995 O O . LYS A 1 389 ? -1.501 -10.583 -1.519 1.00 87.06 389 LYS A O 1
ATOM 3000 N N . PRO A 1 390 ? -2.806 -9.263 -0.227 1.00 91.62 390 PRO A N 1
ATOM 3001 C CA . PRO A 1 390 ? -1.842 -8.174 -0.183 1.00 91.62 390 PRO A CA 1
ATOM 3002 C C . PRO A 1 390 ? -0.580 -8.619 0.560 1.00 91.62 390 PRO A C 1
ATOM 3004 O O . PRO A 1 390 ? -0.659 -9.280 1.598 1.00 91.62 390 PRO A O 1
ATOM 3007 N N . GLN A 1 391 ? 0.583 -8.223 0.054 1.00 94.06 391 GLN A N 1
ATOM 3008 C CA . GLN A 1 391 ? 1.815 -8.252 0.835 1.00 94.06 391 GLN A CA 1
ATOM 3009 C C . GLN A 1 391 ? 1.770 -7.100 1.834 1.00 94.06 391 GLN A C 1
ATOM 3011 O O . GLN A 1 391 ? 1.393 -5.990 1.461 1.00 94.06 391 GLN A O 1
ATOM 3016 N N . VAL A 1 392 ? 2.135 -7.363 3.086 1.00 94.12 392 VAL A N 1
ATOM 3017 C CA . VAL A 1 392 ? 2.010 -6.406 4.188 1.00 94.12 392 VAL A CA 1
ATOM 3018 C C . VAL A 1 392 ? 3.377 -6.121 4.794 1.00 94.12 392 VAL A C 1
ATOM 3020 O O . VAL A 1 392 ? 4.168 -7.034 5.022 1.00 94.12 392 VAL A O 1
ATOM 3023 N N . ARG A 1 393 ? 3.647 -4.846 5.067 1.00 94.50 393 ARG A N 1
ATOM 3024 C CA . ARG A 1 393 ? 4.835 -4.375 5.774 1.00 94.50 393 ARG A CA 1
ATOM 3025 C C . ARG A 1 393 ? 4.471 -3.171 6.634 1.00 94.50 393 ARG A C 1
ATOM 3027 O O . ARG A 1 393 ? 4.380 -2.052 6.145 1.00 94.50 393 ARG A O 1
ATOM 3034 N N . CYS A 1 394 ? 4.268 -3.406 7.922 1.00 94.69 394 CYS A N 1
ATOM 3035 C CA . CYS A 1 394 ? 3.868 -2.356 8.847 1.00 94.69 394 CYS A CA 1
ATOM 3036 C C . CYS A 1 394 ? 5.032 -1.403 9.139 1.00 94.69 394 CYS A C 1
ATOM 3038 O O . CYS A 1 394 ? 6.113 -1.832 9.539 1.00 94.69 394 CYS A O 1
ATOM 3040 N N . LEU A 1 395 ? 4.809 -0.108 8.923 1.00 90.25 395 LEU A N 1
ATOM 3041 C CA . LEU A 1 395 ? 5.800 0.951 9.128 1.00 90.25 395 LEU A CA 1
ATOM 3042 C C . LEU A 1 395 ? 5.661 1.576 10.516 1.00 90.25 395 LEU A C 1
ATOM 3044 O O . LEU A 1 395 ? 6.641 2.038 11.100 1.00 90.25 395 LEU A O 1
ATOM 3048 N N . VAL A 1 396 ? 4.438 1.590 11.049 1.00 89.62 396 VAL A N 1
ATOM 3049 C CA . VAL A 1 396 ? 4.116 2.211 12.333 1.00 89.62 396 VAL A CA 1
ATOM 3050 C C . VAL A 1 396 ? 3.656 1.152 13.315 1.00 89.62 396 VAL A C 1
ATOM 3052 O O . VAL A 1 396 ? 2.559 0.612 13.208 1.00 89.62 396 VAL A O 1
ATOM 3055 N N . LEU A 1 397 ? 4.523 0.869 14.285 1.00 91.69 397 LEU A N 1
ATOM 3056 C CA . LEU A 1 397 ? 4.339 -0.231 15.231 1.00 91.69 397 LEU A CA 1
ATOM 3057 C C . LEU A 1 397 ? 3.857 0.220 16.617 1.00 91.69 397 LEU A C 1
ATOM 3059 O O . LEU A 1 397 ? 3.661 -0.630 17.480 1.00 91.69 397 LEU A O 1
ATOM 3063 N N . SER A 1 398 ? 3.713 1.528 16.871 1.00 94.06 398 SER A N 1
ATOM 3064 C CA . SER A 1 398 ? 3.350 2.040 18.198 1.00 94.06 398 SER A CA 1
ATOM 3065 C C . SER A 1 398 ? 2.273 3.132 18.166 1.00 94.06 398 SER A C 1
ATOM 3067 O O . SER A 1 398 ? 2.248 3.936 17.223 1.00 94.06 398 SER A O 1
ATOM 3069 N N . PRO A 1 399 ? 1.441 3.238 19.225 1.00 91.50 399 PRO A N 1
ATOM 3070 C CA . PRO A 1 399 ? 0.386 4.252 19.304 1.00 91.50 399 PRO A CA 1
ATOM 3071 C C . PRO A 1 399 ? 0.923 5.679 19.320 1.00 91.50 399 PRO A C 1
ATOM 3073 O O . PRO A 1 399 ? 0.356 6.572 18.702 1.00 91.50 399 PRO A O 1
ATOM 3076 N N . GLU A 1 400 ? 2.062 5.903 19.975 1.00 91.12 400 GLU A N 1
ATOM 3077 C CA . GLU A 1 400 ? 2.677 7.229 20.055 1.00 91.12 400 GLU A CA 1
ATOM 3078 C C . GLU A 1 400 ? 3.148 7.730 18.682 1.00 91.12 400 GLU A C 1
ATOM 3080 O O . GLU A 1 400 ? 3.012 8.914 18.371 1.00 91.12 400 GLU A O 1
ATOM 3085 N N . LEU A 1 401 ? 3.679 6.844 17.832 1.00 88.75 401 LEU A N 1
ATOM 3086 C CA . LEU A 1 401 ? 4.068 7.230 16.478 1.00 88.75 401 LEU A CA 1
ATOM 3087 C C . LEU A 1 401 ? 2.833 7.493 15.608 1.00 88.75 401 LEU A C 1
ATOM 3089 O O . LEU A 1 401 ? 2.803 8.507 14.912 1.00 88.75 401 LEU A O 1
ATOM 3093 N N . ALA A 1 402 ? 1.800 6.647 15.697 1.00 88.44 402 ALA A N 1
ATOM 3094 C CA . ALA A 1 402 ? 0.529 6.869 15.004 1.00 88.44 402 ALA A CA 1
ATOM 3095 C C . ALA A 1 402 ? -0.096 8.218 15.401 1.00 88.44 402 ALA A C 1
ATOM 3097 O O . ALA A 1 402 ? -0.405 9.034 14.532 1.00 88.44 402 ALA A O 1
ATOM 3098 N N . ARG A 1 403 ? -0.159 8.509 16.707 1.00 86.81 403 ARG A N 1
ATOM 3099 C CA . ARG A 1 403 ? -0.608 9.795 17.256 1.00 86.81 403 ARG A CA 1
ATOM 3100 C C . ARG A 1 403 ? 0.160 10.969 16.671 1.00 86.81 403 ARG A C 1
ATOM 3102 O O . ARG A 1 403 ? -0.452 11.960 16.293 1.00 86.81 403 ARG A O 1
ATOM 3109 N N . ARG A 1 404 ? 1.491 10.890 16.579 1.00 83.81 404 ARG A N 1
ATOM 3110 C CA . ARG A 1 404 ? 2.303 11.979 16.008 1.00 83.81 404 ARG A CA 1
ATOM 3111 C C . ARG A 1 404 ? 2.005 12.206 14.531 1.00 83.81 404 ARG A C 1
ATOM 3113 O O . ARG A 1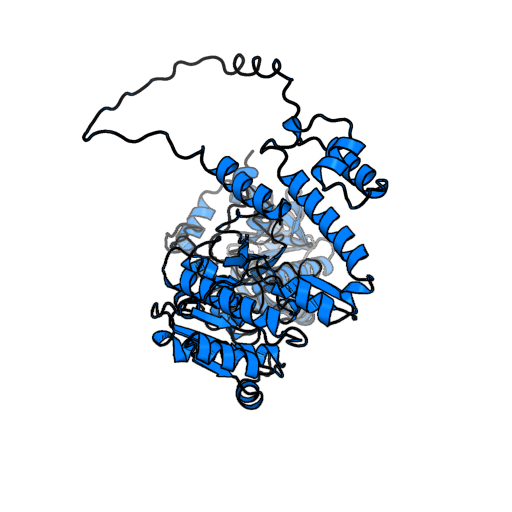 404 ? 1.842 13.353 14.129 1.00 83.81 404 ARG A O 1
ATOM 3120 N N . LEU A 1 405 ? 1.913 11.146 13.732 1.00 79.56 405 LEU A N 1
ATOM 3121 C CA . LEU A 1 405 ? 1.596 11.269 12.306 1.00 79.56 405 LEU A CA 1
ATOM 3122 C C . LEU A 1 405 ? 0.220 11.914 12.101 1.00 79.56 405 LEU A C 1
ATOM 3124 O O . LEU A 1 405 ? 0.076 12.832 11.300 1.00 79.56 405 LEU A O 1
ATOM 3128 N N . VAL A 1 406 ? -0.774 11.497 12.880 1.00 81.00 406 VAL A N 1
ATOM 3129 C CA . VAL A 1 406 ? -2.126 12.049 12.781 1.00 81.00 406 VAL A CA 1
ATOM 3130 C C . VAL A 1 406 ? -2.196 13.469 13.340 1.00 81.00 406 VAL A C 1
ATOM 3132 O O . VAL A 1 406 ? -2.553 14.405 12.630 1.00 81.00 406 VAL A O 1
ATOM 3135 N N . ALA A 1 407 ? -1.872 13.653 14.620 1.00 76.38 407 ALA A N 1
ATOM 3136 C CA . ALA A 1 407 ? -2.134 14.900 15.333 1.00 76.38 407 ALA A CA 1
ATOM 3137 C C . ALA A 1 407 ? -1.175 16.028 14.938 1.00 76.38 407 ALA A C 1
ATOM 3139 O O . ALA A 1 407 ? -1.565 17.192 14.969 1.00 76.38 407 ALA A O 1
ATOM 3140 N N . VAL A 1 408 ? 0.073 15.698 14.584 1.00 73.44 408 VAL A N 1
ATOM 3141 C CA . VAL A 1 408 ? 1.100 16.700 14.255 1.00 73.44 408 VAL A CA 1
ATOM 3142 C C . VAL A 1 408 ? 1.217 16.905 12.750 1.00 73.44 408 VAL A C 1
ATOM 3144 O O . VAL A 1 408 ? 1.368 18.042 12.314 1.00 73.44 408 VAL A O 1
ATOM 3147 N N . GLN A 1 409 ? 1.157 15.833 11.954 1.00 70.06 409 GLN A N 1
ATOM 3148 C CA . GLN A 1 409 ? 1.351 15.923 10.500 1.00 70.06 409 GLN A CA 1
ATOM 3149 C C . GLN A 1 409 ? 0.036 15.941 9.710 1.00 70.06 409 GLN A C 1
ATOM 3151 O O . GLN A 1 409 ? 0.066 16.138 8.499 1.00 70.06 409 GLN A O 1
ATOM 3156 N N . GLY A 1 410 ? -1.116 15.757 10.368 1.00 69.25 410 GLY A N 1
ATOM 3157 C CA . GLY A 1 410 ? -2.420 15.745 9.702 1.00 69.25 410 GLY A CA 1
ATOM 3158 C C . GLY A 1 410 ? -2.616 14.541 8.778 1.00 69.25 410 GLY A C 1
ATOM 3159 O O . GLY A 1 410 ? -3.423 14.605 7.852 1.00 69.25 410 GLY A O 1
ATOM 3160 N N . LEU A 1 411 ? -1.858 13.460 8.987 1.00 73.50 411 LEU A N 1
ATOM 3161 C CA . LEU A 1 411 ? -1.933 12.265 8.154 1.00 73.50 411 LEU A CA 1
ATOM 3162 C C . LEU A 1 411 ? -3.072 11.346 8.599 1.00 73.50 411 LEU A C 1
ATOM 3164 O O . LEU A 1 411 ? -3.493 11.333 9.752 1.00 73.50 411 LEU A O 1
ATOM 3168 N N . VAL A 1 412 ? -3.536 10.514 7.673 1.00 80.06 412 VAL A N 1
ATOM 3169 C CA . VAL A 1 412 ? -4.415 9.383 7.989 1.00 80.06 412 VAL A CA 1
ATOM 3170 C C . VAL A 1 412 ? -3.622 8.302 8.715 1.00 80.06 412 VAL A C 1
ATOM 3172 O O . VAL A 1 412 ? -2.497 7.982 8.324 1.00 80.06 412 VAL A O 1
ATOM 3175 N N . THR A 1 413 ? -4.237 7.696 9.727 1.00 86.50 413 THR A N 1
ATOM 3176 C CA . THR A 1 413 ? -3.674 6.606 10.520 1.00 86.50 413 THR A CA 1
ATOM 3177 C C . THR A 1 413 ? -3.180 5.472 9.612 1.00 86.50 413 THR A C 1
ATOM 3179 O O . THR A 1 413 ? -3.922 5.058 8.715 1.00 86.50 413 THR A O 1
ATOM 3182 N N . PRO A 1 414 ? -1.962 4.943 9.828 1.00 88.62 414 PRO A N 1
ATOM 3183 C CA . PRO A 1 414 ? -1.394 3.829 9.065 1.00 88.62 414 PRO A CA 1
ATOM 3184 C C . PRO A 1 414 ? -2.329 2.620 8.978 1.00 88.62 414 PRO A C 1
ATOM 3186 O O . PRO A 1 414 ? -3.050 2.304 9.925 1.00 88.62 414 PRO A O 1
ATOM 3189 N N . TRP A 1 415 ? -2.341 1.936 7.835 1.00 89.06 415 TRP A N 1
ATOM 3190 C CA . TRP A 1 415 ? -3.265 0.830 7.584 1.00 89.06 415 TRP A CA 1
ATOM 3191 C C . TRP A 1 415 ? -3.077 -0.341 8.551 1.00 89.06 415 TRP A C 1
ATOM 3193 O O . TRP A 1 415 ? -4.064 -0.862 9.077 1.00 89.06 415 TRP A O 1
ATOM 3203 N N . CYS A 1 416 ? -1.830 -0.737 8.804 1.00 92.69 416 CYS A N 1
ATOM 3204 C CA . CYS A 1 416 ? -1.510 -1.773 9.777 1.00 92.69 416 CYS A CA 1
ATOM 3205 C C . CYS A 1 416 ? -1.998 -1.387 11.173 1.00 92.69 416 CYS A C 1
ATOM 3207 O O . CYS A 1 416 ? -2.633 -2.190 11.851 1.00 92.69 416 CYS A O 1
ATOM 3209 N N . PHE A 1 417 ? -1.776 -0.131 11.564 1.00 93.44 417 PHE A N 1
ATOM 3210 C CA . PHE A 1 417 ? -2.234 0.377 12.851 1.00 93.44 417 PHE A CA 1
ATOM 3211 C C . PHE A 1 417 ? -3.758 0.326 12.979 1.00 93.44 417 PHE A C 1
ATOM 3213 O O . PHE A 1 417 ? -4.263 -0.141 13.994 1.00 93.44 417 PHE A O 1
ATOM 3220 N N . ARG A 1 418 ? -4.508 0.721 11.940 1.00 91.12 418 ARG A N 1
ATOM 3221 C CA . ARG A 1 418 ? -5.976 0.597 11.948 1.00 91.12 418 ARG A CA 1
ATOM 3222 C C . ARG A 1 418 ? -6.412 -0.855 12.136 1.00 91.12 418 ARG A C 1
ATOM 3224 O O . ARG A 1 418 ? -7.277 -1.121 12.958 1.00 91.12 418 ARG A O 1
ATOM 3231 N N . ARG A 1 419 ? -5.790 -1.811 11.436 1.00 92.31 419 ARG A N 1
ATOM 3232 C CA . ARG A 1 419 ? -6.088 -3.244 11.624 1.00 92.31 419 ARG A CA 1
ATOM 3233 C C . ARG A 1 419 ? -5.810 -3.721 13.048 1.00 92.31 419 ARG A C 1
ATOM 3235 O O . ARG A 1 419 ? -6.652 -4.417 13.609 1.00 92.31 419 ARG A O 1
ATOM 3242 N N . ALA A 1 420 ? -4.676 -3.331 13.625 1.00 94.44 420 ALA A N 1
ATOM 3243 C CA . ALA A 1 420 ? -4.331 -3.664 15.003 1.00 94.44 420 ALA A CA 1
ATOM 3244 C C . ALA A 1 420 ? -5.319 -3.038 15.999 1.00 94.44 420 ALA A C 1
ATOM 3246 O O . ALA A 1 420 ? -5.779 -3.716 16.914 1.00 94.44 420 ALA A O 1
ATOM 3247 N N . LEU A 1 421 ? -5.720 -1.781 15.780 1.00 94.56 421 LEU A N 1
ATOM 3248 C CA . LEU A 1 421 ? -6.737 -1.101 16.580 1.00 94.56 421 LEU A CA 1
ATOM 3249 C C . LEU A 1 421 ? -8.089 -1.813 16.484 1.00 94.56 421 LEU A C 1
ATOM 3251 O O . LEU A 1 421 ? -8.748 -2.006 17.501 1.00 94.56 421 LEU A O 1
ATOM 3255 N N . HIS A 1 422 ? -8.481 -2.265 15.289 1.00 93.38 422 HIS A N 1
ATOM 3256 C CA . HIS A 1 422 ? -9.719 -3.018 15.119 1.00 93.38 422 HIS A CA 1
ATOM 3257 C C . HIS A 1 422 ? -9.693 -4.322 15.923 1.00 93.38 422 HIS A C 1
ATOM 3259 O O . HIS A 1 422 ? -10.621 -4.593 16.681 1.00 93.38 422 HIS A O 1
ATOM 3265 N N . ALA A 1 423 ? -8.607 -5.090 15.795 1.00 94.06 423 ALA A N 1
ATOM 3266 C CA . ALA A 1 423 ? -8.423 -6.337 16.529 1.00 94.06 423 ALA A CA 1
ATOM 3267 C C . ALA A 1 423 ? -8.387 -6.109 18.050 1.00 94.06 423 ALA A C 1
ATOM 3269 O O . ALA A 1 423 ? -8.949 -6.901 18.800 1.00 94.06 423 ALA A O 1
ATOM 3270 N N . ALA A 1 424 ? -7.775 -5.014 18.513 1.00 95.81 424 ALA A N 1
ATOM 3271 C CA . ALA A 1 424 ? -7.753 -4.644 19.925 1.00 95.81 424 ALA A CA 1
ATOM 3272 C C . ALA A 1 424 ? -9.162 -4.336 20.457 1.00 95.81 424 ALA A C 1
ATOM 3274 O O . ALA A 1 424 ? -9.541 -4.844 21.511 1.00 95.81 424 ALA A O 1
ATOM 3275 N N . ILE A 1 425 ? -9.958 -3.554 19.718 1.00 95.56 425 ILE A N 1
ATOM 3276 C CA . ILE A 1 425 ? -11.349 -3.241 20.080 1.00 95.56 425 ILE A CA 1
ATOM 3277 C C . ILE A 1 425 ? -12.182 -4.522 20.158 1.00 95.56 425 ILE A C 1
ATOM 3279 O O . ILE A 1 425 ? -12.895 -4.723 21.141 1.00 95.56 425 ILE A O 1
ATOM 3283 N N . GLU A 1 426 ? -12.079 -5.392 19.152 1.00 94.94 426 GLU A N 1
ATOM 3284 C CA . GLU A 1 426 ? -12.794 -6.669 19.109 1.00 94.94 426 GLU A CA 1
ATOM 3285 C C . GLU A 1 426 ? -12.399 -7.568 20.291 1.00 94.94 426 GLU A C 1
ATOM 3287 O O . GLU A 1 426 ? -13.269 -8.042 21.024 1.00 94.94 426 GLU A O 1
ATOM 3292 N N . ALA A 1 427 ? -11.095 -7.728 20.539 1.00 95.50 427 ALA A N 1
ATOM 3293 C CA . ALA A 1 427 ? -10.571 -8.551 21.624 1.00 95.50 427 ALA A CA 1
ATOM 3294 C C . ALA A 1 427 ? -11.004 -8.041 23.005 1.00 95.50 427 ALA A C 1
ATOM 3296 O O . ALA A 1 427 ? -11.478 -8.827 23.823 1.00 95.50 427 ALA A O 1
ATOM 3297 N N . ILE A 1 428 ? -10.890 -6.734 23.269 1.00 96.88 428 ILE A N 1
ATOM 3298 C CA . ILE A 1 428 ? -11.281 -6.129 24.553 1.00 96.88 428 ILE A CA 1
ATOM 3299 C C . ILE A 1 428 ? -12.794 -6.228 24.757 1.00 96.88 428 ILE A C 1
ATOM 3301 O O . ILE A 1 428 ? -13.247 -6.561 25.855 1.00 96.88 428 ILE A O 1
ATOM 3305 N N . SER A 1 429 ? -13.578 -5.972 23.708 1.00 96.69 429 SER A N 1
ATOM 3306 C CA . SER A 1 429 ? -15.040 -6.025 23.782 1.00 96.69 429 SER A CA 1
ATOM 3307 C C . SER A 1 429 ? -15.530 -7.447 24.048 1.00 96.69 429 SER A C 1
ATOM 3309 O O . SER A 1 429 ? -16.288 -7.674 24.993 1.00 96.69 429 SER A O 1
ATOM 3311 N N . GLY A 1 430 ? -15.035 -8.414 23.268 1.00 96.19 430 GLY A N 1
ATOM 3312 C CA . GLY A 1 430 ? -15.358 -9.828 23.435 1.00 96.19 430 GLY A CA 1
ATOM 3313 C C . GLY A 1 430 ? -14.892 -10.370 24.785 1.00 96.19 430 GLY A C 1
ATOM 3314 O O . GLY A 1 430 ? -15.642 -11.076 25.458 1.00 96.19 430 GLY A O 1
ATOM 3315 N N . TRP A 1 431 ? -13.695 -9.976 25.235 1.00 96.69 431 TRP A N 1
ATOM 3316 C CA . TRP A 1 431 ? -13.195 -10.309 26.567 1.00 96.69 431 TRP A CA 1
ATOM 3317 C C . TRP A 1 431 ? -14.140 -9.818 27.658 1.00 96.69 431 TRP A C 1
ATOM 3319 O O . TRP A 1 431 ? -14.536 -10.620 28.503 1.00 96.69 431 TRP A O 1
ATOM 3329 N N . TRP A 1 432 ? -14.525 -8.537 27.640 1.00 97.06 432 TRP A N 1
ATOM 3330 C CA . TRP A 1 432 ? -15.365 -7.946 28.682 1.00 97.06 432 TRP A CA 1
ATOM 3331 C C . TRP A 1 432 ? -16.736 -8.619 28.759 1.00 97.06 432 TRP A C 1
ATOM 3333 O O . TRP A 1 432 ? -17.193 -8.979 29.846 1.00 97.06 432 TRP A O 1
ATOM 3343 N N . GLN A 1 433 ? -17.363 -8.847 27.606 1.00 95.75 433 GLN A N 1
ATOM 3344 C CA . GLN A 1 433 ? -18.676 -9.489 27.509 1.00 95.75 433 GLN A CA 1
ATOM 3345 C C . GLN A 1 433 ? -18.654 -10.956 27.947 1.00 95.75 433 GLN A C 1
ATOM 3347 O O . GLN A 1 433 ? -19.631 -11.440 28.514 1.00 95.75 433 GLN A O 1
ATOM 3352 N N . ALA A 1 434 ? -17.534 -11.655 27.753 1.00 95.88 434 ALA A N 1
ATOM 3353 C CA . ALA A 1 434 ? -17.378 -13.036 28.196 1.00 95.88 434 ALA A CA 1
ATOM 3354 C C . ALA A 1 434 ? -17.220 -13.181 29.721 1.00 95.88 434 ALA A C 1
ATOM 3356 O O . ALA A 1 434 ? -17.454 -14.268 30.249 1.00 95.88 434 ALA A O 1
ATOM 3357 N N . GLN A 1 435 ? -16.831 -12.119 30.442 1.00 94.69 435 GLN A N 1
ATOM 3358 C CA . GLN A 1 435 ? -16.573 -12.215 31.886 1.00 94.69 435 GLN A CA 1
ATOM 3359 C C . GLN A 1 435 ? -17.844 -12.417 32.711 1.00 94.69 435 GLN A C 1
ATOM 3361 O O . GLN A 1 435 ? -17.818 -13.115 33.725 1.00 94.69 435 GLN A O 1
ATOM 3366 N N . MET A 1 436 ? -18.946 -11.779 32.317 1.00 94.06 436 MET A N 1
ATOM 3367 C CA . MET A 1 436 ? -20.201 -11.849 33.054 1.00 94.06 436 MET A CA 1
ATOM 3368 C C . MET A 1 436 ? -21.386 -11.554 32.129 1.00 94.06 436 MET A C 1
ATOM 3370 O O . MET A 1 436 ? -21.322 -10.592 31.359 1.00 94.06 436 MET A O 1
ATOM 3374 N N . PRO A 1 437 ? -22.493 -12.317 32.226 1.00 93.06 437 PRO A N 1
ATOM 3375 C CA . PRO A 1 437 ? -23.750 -11.928 31.595 1.00 93.06 437 PRO A CA 1
ATOM 3376 C C . PRO A 1 437 ? -24.131 -10.496 31.995 1.00 93.06 437 PRO A C 1
ATOM 3378 O O . PRO A 1 437 ? -23.931 -10.108 33.139 1.00 93.06 437 PRO A O 1
ATOM 3381 N N . GLY A 1 438 ? -24.642 -9.693 31.063 1.00 91.81 438 GLY A N 1
ATOM 3382 C CA . GLY A 1 438 ? -24.997 -8.295 31.339 1.00 91.81 438 GLY A CA 1
ATOM 3383 C C . GLY A 1 438 ? -23.815 -7.315 31.364 1.00 91.81 438 GLY A C 1
ATOM 3384 O O . GLY A 1 438 ? -24.012 -6.133 31.646 1.00 91.81 438 GLY A O 1
ATOM 3385 N N . ASN A 1 439 ? -22.591 -7.754 31.056 1.00 94.69 439 ASN A N 1
ATOM 3386 C CA . ASN A 1 439 ? -21.514 -6.830 30.712 1.00 94.69 439 ASN A CA 1
ATOM 3387 C C . ASN A 1 439 ? -21.770 -6.204 29.339 1.00 94.69 439 ASN A C 1
ATOM 3389 O O . ASN A 1 439 ? -22.020 -6.903 28.357 1.00 94.69 439 ASN A O 1
ATOM 3393 N N . ILE A 1 440 ? -21.666 -4.879 29.271 1.00 94.94 440 ILE A N 1
ATOM 3394 C CA . ILE A 1 440 ? -21.880 -4.097 28.056 1.00 94.94 440 ILE A CA 1
ATOM 3395 C C . ILE A 1 440 ? -20.646 -3.257 27.727 1.00 94.94 440 ILE A C 1
ATOM 3397 O O . ILE A 1 440 ? -19.888 -2.847 28.611 1.00 94.94 440 ILE A O 1
ATOM 3401 N N . VAL A 1 441 ? -20.457 -2.997 26.435 1.00 95.94 441 VAL A N 1
ATOM 3402 C CA . VAL A 1 441 ? -19.373 -2.170 25.894 1.00 95.94 441 VAL A CA 1
ATOM 3403 C C . VAL A 1 441 ? -20.004 -0.972 25.216 1.00 95.94 441 VAL A C 1
ATOM 3405 O O . VAL A 1 441 ? -20.734 -1.148 24.243 1.00 95.94 441 VAL A O 1
ATOM 3408 N N . VAL A 1 442 ? -19.728 0.229 25.713 1.00 94.38 442 VAL A N 1
ATOM 3409 C CA . VAL A 1 442 ? -20.316 1.463 25.184 1.00 94.38 442 VAL A CA 1
ATOM 3410 C C . VAL A 1 442 ? -19.213 2.309 24.550 1.00 94.38 442 VAL A C 1
ATOM 3412 O O . VAL A 1 442 ? -18.346 2.805 25.269 1.00 94.38 442 VAL A O 1
ATOM 3415 N N . PRO A 1 443 ? -19.204 2.488 23.220 1.00 93.81 443 PRO A N 1
ATOM 3416 C CA . PRO A 1 443 ? -18.234 3.342 22.559 1.00 93.81 443 PRO A CA 1
ATOM 3417 C C . PRO A 1 443 ? -18.535 4.801 22.903 1.00 93.81 443 PRO A C 1
ATOM 3419 O O . PRO A 1 443 ? -19.698 5.207 22.961 1.00 93.81 443 PRO A O 1
ATOM 3422 N N . VAL A 1 444 ? -17.496 5.604 23.117 1.00 90.44 444 VAL A N 1
ATOM 3423 C CA . VAL A 1 444 ? -17.639 7.040 23.398 1.00 90.44 444 VAL A CA 1
ATOM 3424 C C . VAL A 1 444 ? -16.782 7.871 22.441 1.00 90.44 444 VAL A C 1
ATOM 3426 O O . VAL A 1 444 ? -16.029 7.334 21.633 1.00 90.44 444 VAL A O 1
ATOM 3429 N N . ALA A 1 445 ? -16.970 9.193 22.463 1.00 87.25 445 ALA A N 1
ATOM 3430 C CA . ALA A 1 445 ? -16.193 10.157 21.680 1.00 87.25 445 ALA A CA 1
ATOM 3431 C C . ALA A 1 445 ? -16.025 9.780 20.186 1.00 87.25 445 ALA A C 1
ATOM 3433 O O . ALA A 1 445 ? -17.023 9.677 19.469 1.00 87.25 445 ALA A O 1
ATOM 3434 N N . GLY A 1 446 ? -14.783 9.638 19.700 1.00 85.25 446 GLY A N 1
ATOM 3435 C CA . GLY A 1 446 ? -14.490 9.324 18.293 1.00 85.25 446 GLY A CA 1
ATOM 3436 C C . GLY A 1 446 ? -14.945 7.927 17.886 1.00 85.25 446 GLY A C 1
ATOM 3437 O O . GLY A 1 446 ? -15.509 7.745 16.808 1.00 85.25 446 GLY A O 1
ATOM 3438 N N . THR A 1 447 ? -14.838 6.957 18.792 1.00 91.19 447 THR A N 1
ATOM 3439 C CA . THR A 1 447 ? -15.292 5.586 18.543 1.00 91.19 447 THR A CA 1
ATOM 3440 C C . THR A 1 447 ? -16.803 5.517 18.361 1.00 91.19 447 THR A C 1
ATOM 3442 O O . THR A 1 447 ? -17.277 4.855 17.438 1.00 91.19 447 THR A O 1
ATOM 3445 N N . LEU A 1 448 ? -17.570 6.263 19.167 1.00 89.69 448 LEU A N 1
ATOM 3446 C CA . LEU A 1 448 ? -19.019 6.387 18.978 1.00 89.69 448 LEU A CA 1
ATOM 3447 C C . LEU A 1 448 ? -19.357 6.973 17.602 1.00 89.69 448 LEU A C 1
ATOM 3449 O O . LEU A 1 448 ? -20.264 6.486 16.929 1.00 89.69 448 LEU A O 1
ATOM 3453 N N . LEU A 1 449 ? -18.606 7.984 17.156 1.00 83.69 449 LEU A N 1
ATOM 3454 C CA . LEU A 1 449 ? -18.781 8.547 15.819 1.00 83.69 449 LEU A CA 1
ATOM 3455 C C . LEU A 1 449 ? -18.537 7.497 14.725 1.00 83.69 449 LEU A C 1
ATOM 3457 O O . LEU A 1 449 ? -19.298 7.441 13.761 1.00 83.69 449 LEU A O 1
ATOM 3461 N N . GLY A 1 450 ? -17.516 6.652 14.883 1.00 84.50 450 GLY A N 1
ATOM 3462 C CA . GLY A 1 450 ? -17.239 5.537 13.975 1.00 84.50 450 GLY A CA 1
ATOM 3463 C C . GLY A 1 450 ? -18.378 4.514 13.912 1.00 84.50 450 GLY A C 1
ATOM 3464 O O . GLY A 1 450 ? -18.746 4.051 12.828 1.00 84.50 450 GLY A O 1
ATOM 3465 N N . VAL A 1 451 ? -18.998 4.213 15.059 1.00 86.81 451 VAL A N 1
ATOM 3466 C CA . VAL A 1 451 ? -20.160 3.311 15.153 1.00 86.81 451 VAL A CA 1
ATOM 3467 C C . VAL A 1 451 ? -21.352 3.887 14.395 1.00 86.81 451 VAL A C 1
ATOM 3469 O O . VAL A 1 451 ? -21.922 3.194 13.556 1.00 86.81 451 VAL A O 1
ATOM 3472 N N . ILE A 1 452 ? -21.680 5.161 14.637 1.00 82.69 452 ILE A N 1
ATOM 3473 C CA . ILE A 1 452 ? -22.791 5.862 13.974 1.00 82.69 452 ILE A CA 1
ATOM 3474 C C . ILE A 1 452 ? -22.562 5.938 12.459 1.00 82.69 452 ILE A C 1
ATOM 3476 O O . ILE A 1 452 ? -23.507 5.823 11.685 1.00 82.69 452 ILE A O 1
ATOM 3480 N N . ARG A 1 453 ? -21.313 6.135 12.020 1.00 73.62 453 ARG A N 1
ATOM 3481 C CA . ARG A 1 453 ? -21.010 6.365 10.605 1.00 73.62 453 ARG A CA 1
ATOM 3482 C C . ARG A 1 453 ? -20.919 5.088 9.790 1.00 73.62 453 ARG A C 1
ATOM 3484 O O . ARG A 1 453 ? -21.416 5.092 8.681 1.00 73.62 453 ARG A O 1
ATOM 3491 N N . GLY A 1 454 ? -20.288 4.016 10.252 1.00 67.94 454 GLY A N 1
ATOM 3492 C CA . GLY A 1 454 ? -20.024 2.902 9.330 1.00 67.94 454 GLY A CA 1
ATOM 3493 C C . GLY A 1 454 ? -19.344 1.690 9.935 1.00 67.94 454 GLY A C 1
ATOM 3494 O O . GLY A 1 454 ? -18.601 1.002 9.240 1.00 67.94 454 GLY A O 1
ATOM 3495 N N . GLN A 1 455 ? -19.573 1.444 11.226 1.00 75.75 455 GLN A N 1
ATOM 3496 C CA . GLN A 1 455 ? -19.034 0.302 11.970 1.00 75.75 455 GLN A CA 1
ATOM 3497 C C . GLN A 1 455 ? -17.495 0.183 11.976 1.00 75.75 455 GLN A C 1
ATOM 3499 O O . GLN A 1 455 ? -16.966 -0.903 12.224 1.00 75.75 455 GLN A O 1
ATOM 3504 N N . ARG A 1 456 ? -16.768 1.277 11.705 1.00 80.81 456 ARG A N 1
ATOM 3505 C CA . ARG A 1 456 ? -15.298 1.324 11.702 1.00 80.81 456 ARG A CA 1
ATOM 3506 C C . ARG A 1 456 ? -14.781 2.610 12.360 1.00 80.81 456 ARG A C 1
ATOM 3508 O O . ARG A 1 456 ? -15.454 3.635 12.251 1.00 80.81 456 ARG A O 1
ATOM 3515 N N . PRO A 1 457 ? -13.607 2.577 13.014 1.00 83.44 457 PRO A N 1
ATOM 3516 C CA . PRO A 1 457 ? -12.881 3.769 13.438 1.00 83.44 457 PRO A CA 1
ATOM 3517 C C . PRO A 1 457 ? -12.680 4.754 12.290 1.00 83.44 457 PRO A C 1
ATOM 3519 O O . PRO A 1 457 ? -12.563 4.364 11.122 1.00 83.44 457 PRO A O 1
ATOM 3522 N N . MET A 1 458 ? -12.615 6.039 12.624 1.00 82.38 458 MET A N 1
ATOM 3523 C CA . MET A 1 458 ? -12.299 7.060 11.638 1.00 82.38 458 MET A CA 1
ATOM 3524 C C . MET A 1 458 ? -10.876 6.837 11.106 1.00 82.38 458 MET A C 1
ATOM 3526 O O . MET A 1 458 ? -9.997 6.374 11.831 1.00 82.38 458 MET A O 1
ATOM 3530 N N . PRO A 1 459 ? -10.586 7.188 9.842 1.00 77.19 459 PRO A N 1
ATOM 3531 C CA . PRO A 1 459 ? -9.263 6.961 9.263 1.00 77.19 459 PRO A CA 1
ATOM 3532 C C . PRO A 1 459 ? -8.147 7.751 9.956 1.00 77.19 459 PRO A C 1
ATOM 3534 O O . PRO A 1 459 ? -6.987 7.418 9.765 1.00 77.19 459 PRO A O 1
ATOM 3537 N N . TRP A 1 460 ? -8.476 8.778 10.738 1.00 82.12 460 TRP A N 1
ATOM 3538 C CA . TRP A 1 460 ? -7.544 9.541 11.572 1.00 82.12 460 TRP A CA 1
ATOM 3539 C C . TRP A 1 460 ? -7.612 9.153 13.058 1.00 82.12 460 TRP A C 1
ATOM 3541 O O . TRP A 1 460 ? -6.931 9.766 13.874 1.00 82.12 460 TRP A O 1
ATOM 3551 N N . ASP A 1 461 ? -8.425 8.170 13.445 1.00 86.75 461 ASP A N 1
ATOM 3552 C CA . ASP A 1 461 ? -8.394 7.667 14.818 1.00 86.75 461 ASP A CA 1
ATOM 3553 C C . ASP A 1 461 ? -7.100 6.869 15.004 1.00 86.75 461 ASP A C 1
ATOM 3555 O O . ASP A 1 461 ? -6.743 6.025 14.177 1.00 86.75 461 ASP A O 1
ATOM 3559 N N . HIS A 1 462 ? -6.362 7.177 16.065 1.00 89.88 462 HIS A N 1
ATOM 3560 C CA . HIS A 1 462 ? -5.125 6.490 16.453 1.00 89.88 462 HIS A CA 1
ATOM 3561 C C . HIS A 1 462 ? -5.268 5.798 17.819 1.00 89.88 462 HIS A C 1
ATOM 3563 O O . HIS A 1 462 ? -4.309 5.236 18.342 1.00 89.88 462 HIS A O 1
ATOM 3569 N N . ASP A 1 463 ? -6.470 5.842 18.374 1.00 92.88 463 ASP A N 1
ATOM 3570 C CA . ASP A 1 463 ? -6.928 5.239 19.610 1.00 92.88 463 ASP A CA 1
ATOM 3571 C C . ASP A 1 463 ? -8.434 4.953 19.492 1.00 92.88 463 ASP A C 1
ATOM 3573 O O . ASP A 1 463 ? -9.074 5.231 18.473 1.00 92.88 463 ASP A O 1
ATOM 3577 N N . ALA A 1 464 ? -8.991 4.327 20.521 1.00 94.75 464 ALA A N 1
ATOM 3578 C CA . ALA A 1 464 ? -10.425 4.156 20.664 1.00 94.75 464 ALA A CA 1
ATOM 3579 C C . ALA A 1 464 ? -10.826 4.345 22.123 1.00 94.75 464 ALA A C 1
ATOM 3581 O O . ALA A 1 464 ? -10.071 3.973 23.014 1.00 94.75 464 ALA A O 1
ATOM 3582 N N . ASP A 1 465 ? -12.027 4.865 22.346 1.00 94.69 465 ASP A N 1
ATOM 3583 C CA . ASP A 1 465 ? -12.577 5.141 23.664 1.00 94.69 465 ASP A CA 1
ATOM 3584 C C . ASP A 1 465 ? -13.781 4.230 23.943 1.00 94.69 465 ASP A C 1
ATOM 3586 O O . ASP A 1 465 ? -14.811 4.307 23.260 1.00 94.69 465 ASP A O 1
ATOM 3590 N N . LEU A 1 466 ? -13.688 3.394 24.980 1.00 95.44 466 LEU A N 1
ATOM 3591 C CA . LEU A 1 466 ? -14.750 2.465 25.383 1.00 95.44 466 LEU A CA 1
ATOM 3592 C C . LEU A 1 466 ? -15.092 2.609 26.868 1.00 95.44 466 LEU A C 1
ATOM 3594 O O . LEU A 1 466 ? -14.220 2.611 27.729 1.00 95.44 466 LEU A O 1
ATOM 3598 N N . VAL A 1 467 ? -16.374 2.625 27.209 1.00 94.44 467 VAL A N 1
ATOM 3599 C CA . VAL A 1 467 ? -16.844 2.408 28.581 1.00 94.44 467 VAL A CA 1
ATOM 3600 C C . VAL A 1 467 ? -17.175 0.928 28.747 1.00 94.44 467 VAL A C 1
ATOM 3602 O O . VAL A 1 467 ? -17.996 0.378 28.011 1.00 94.44 467 VAL A O 1
ATOM 3605 N N . LEU A 1 468 ? -16.549 0.288 29.732 1.00 95.06 468 LEU A N 1
ATOM 3606 C CA . LEU A 1 468 ? -16.792 -1.106 30.095 1.00 95.06 468 LEU A CA 1
ATOM 3607 C C . LEU A 1 468 ? -17.676 -1.131 31.343 1.00 95.06 468 LEU A C 1
ATOM 3609 O O . LEU A 1 468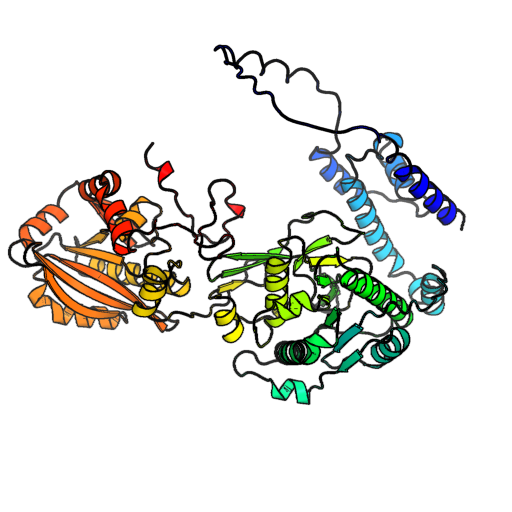 ? -17.205 -0.907 32.460 1.00 95.06 468 LEU A O 1
ATOM 3613 N N . ALA A 1 469 ? -18.976 -1.349 31.144 1.00 93.12 469 ALA A N 1
ATOM 3614 C CA . ALA A 1 469 ? -19.975 -1.328 32.209 1.00 93.12 469 ALA A CA 1
ATOM 3615 C C . ALA A 1 469 ? -20.562 -2.722 32.454 1.00 93.12 469 ALA A C 1
ATOM 3617 O O . ALA A 1 469 ? -20.576 -3.575 31.567 1.00 93.12 469 ALA A O 1
ATOM 3618 N N . SER A 1 470 ? -21.050 -2.947 33.673 1.00 92.69 470 SER A N 1
ATOM 3619 C CA . SER A 1 470 ? -21.761 -4.166 34.057 1.00 92.69 470 SER A CA 1
ATOM 3620 C C . SER A 1 470 ? -23.157 -3.812 34.545 1.00 92.69 470 SER A C 1
ATOM 3622 O O . SER A 1 470 ? -23.327 -2.856 35.304 1.00 92.69 470 SER A O 1
ATOM 3624 N N . GLN A 1 471 ? -24.153 -4.598 34.142 1.00 91.69 471 GLN A N 1
ATOM 3625 C CA . GLN A 1 471 ? -25.505 -4.543 34.705 1.00 91.69 471 GLN A CA 1
ATOM 3626 C C . GLN A 1 471 ? -25.574 -5.149 36.113 1.00 91.69 471 GLN A C 1
ATOM 3628 O O . GLN A 1 471 ? -26.580 -4.989 36.809 1.00 91.69 471 GLN A O 1
ATOM 3633 N N . HIS A 1 472 ? -24.519 -5.828 36.558 1.00 91.81 472 HIS A N 1
ATOM 3634 C CA . HIS A 1 472 ? -24.423 -6.432 37.878 1.00 91.81 472 HIS A CA 1
ATOM 3635 C C . HIS A 1 472 ? -23.465 -5.664 38.788 1.00 91.81 472 HIS A C 1
ATOM 3637 O O . HIS A 1 472 ? -22.807 -4.700 38.394 1.00 91.81 472 HIS A O 1
ATOM 3643 N N . GLU A 1 473 ? -23.429 -6.066 40.057 1.00 87.81 473 GLU A N 1
ATOM 3644 C CA . GLU A 1 473 ? -22.460 -5.520 40.995 1.00 87.81 473 GLU A CA 1
ATOM 3645 C C . GLU A 1 473 ? -21.049 -5.966 40.630 1.00 87.81 473 GLU A C 1
ATOM 3647 O O . GLU A 1 473 ? -20.734 -7.154 40.656 1.00 87.81 473 GLU A O 1
ATOM 3652 N N . PHE A 1 474 ? -20.206 -4.995 40.277 1.00 84.81 474 PHE A N 1
ATOM 3653 C CA . PHE A 1 474 ? -18.845 -5.237 39.832 1.00 84.81 474 PHE A CA 1
ATOM 3654 C C . PHE A 1 474 ? -17.899 -4.219 40.464 1.00 84.81 474 PHE A C 1
ATOM 3656 O O . PHE A 1 474 ? -17.716 -3.104 39.975 1.00 84.81 474 PHE A O 1
ATOM 3663 N N . ASN A 1 475 ? -17.242 -4.621 41.553 1.00 85.38 475 ASN A N 1
ATOM 3664 C CA . ASN A 1 475 ? -16.286 -3.755 42.231 1.00 85.38 475 ASN A CA 1
ATOM 3665 C C . ASN A 1 475 ? -14.946 -3.744 41.488 1.00 85.38 475 ASN A C 1
ATOM 3667 O O . ASN A 1 475 ? -14.008 -4.472 41.831 1.00 85.38 475 ASN A O 1
ATOM 3671 N N . PHE A 1 476 ? -14.844 -2.874 40.484 1.00 85.81 476 PHE A N 1
ATOM 3672 C CA . PHE A 1 476 ? -13.668 -2.768 39.624 1.00 85.81 476 PHE A CA 1
ATOM 3673 C C . PHE A 1 476 ? -12.351 -2.691 40.414 1.00 85.81 476 PHE A C 1
ATOM 3675 O O . PHE A 1 476 ? -11.387 -3.370 40.069 1.00 85.81 476 PHE A O 1
ATOM 3682 N N . ARG A 1 477 ? -12.306 -1.936 41.524 1.00 84.56 477 ARG A N 1
ATOM 3683 C CA . ARG A 1 477 ? -11.077 -1.733 42.316 1.00 84.56 477 ARG A CA 1
ATOM 3684 C C . ARG A 1 477 ? -10.510 -3.029 42.885 1.00 84.56 477 ARG A C 1
ATOM 3686 O O . ARG A 1 477 ? -9.290 -3.181 42.920 1.00 84.56 477 ARG A O 1
ATOM 3693 N N . MET A 1 478 ? -11.374 -3.947 43.314 1.00 88.81 478 MET A N 1
ATOM 3694 C CA . MET A 1 478 ? -10.947 -5.257 43.814 1.00 88.81 478 MET A CA 1
ATOM 3695 C C . MET A 1 478 ? -10.481 -6.176 42.679 1.00 88.81 478 MET A C 1
ATOM 3697 O O . MET A 1 478 ? -9.630 -7.036 42.891 1.00 88.81 478 MET A O 1
ATOM 3701 N N . HIS A 1 479 ? -10.989 -5.954 41.467 1.00 91.94 479 HIS A N 1
ATOM 3702 C CA . HIS A 1 479 ? -10.732 -6.790 40.300 1.00 91.94 479 HIS A CA 1
ATOM 3703 C C . HIS A 1 479 ? -9.570 -6.317 39.416 1.00 91.94 479 HIS A C 1
ATOM 3705 O O . HIS A 1 479 ? -9.163 -7.069 38.538 1.00 91.94 479 HIS A O 1
ATOM 3711 N N . ILE A 1 480 ? -8.965 -5.145 39.663 1.00 92.38 480 ILE A N 1
ATOM 3712 C CA . ILE A 1 480 ? -7.840 -4.622 38.857 1.00 92.38 480 ILE A CA 1
ATOM 3713 C C . ILE A 1 480 ? -6.718 -5.656 38.628 1.00 92.38 480 ILE A C 1
ATOM 3715 O O . ILE A 1 480 ? -6.295 -5.796 37.478 1.00 92.38 480 ILE A O 1
ATOM 3719 N N . PRO A 1 481 ? -6.195 -6.373 39.651 1.00 94.81 481 PRO A N 1
ATOM 3720 C CA . PRO A 1 481 ? -5.127 -7.351 39.426 1.00 94.81 481 PRO A CA 1
ATOM 3721 C C . PRO A 1 481 ? -5.563 -8.494 38.503 1.00 94.81 481 PRO A C 1
ATOM 3723 O O . PRO A 1 481 ? -4.803 -8.899 37.629 1.00 94.81 481 PRO A O 1
ATOM 3726 N N . TRP A 1 482 ? -6.800 -8.967 38.665 1.00 95.19 482 TRP A N 1
ATOM 3727 C CA . TRP A 1 482 ? -7.370 -10.028 37.840 1.00 95.19 482 TRP A CA 1
ATOM 3728 C C . TRP A 1 482 ? -7.625 -9.561 36.401 1.00 95.19 482 TRP A C 1
ATOM 3730 O O . TRP A 1 482 ? -7.198 -10.245 35.478 1.00 95.19 482 TRP A O 1
ATOM 3740 N N . ILE A 1 483 ? -8.208 -8.372 36.201 1.00 94.81 483 ILE A N 1
ATOM 3741 C CA . ILE A 1 483 ? -8.400 -7.761 34.873 1.00 94.81 483 ILE A CA 1
ATOM 3742 C C . ILE A 1 483 ? -7.058 -7.642 34.151 1.00 94.81 483 ILE A C 1
ATOM 3744 O O . ILE A 1 483 ? -6.922 -8.071 33.010 1.00 94.81 483 ILE A O 1
ATOM 3748 N N . SER A 1 484 ? -6.046 -7.102 34.838 1.00 95.88 484 SER A N 1
ATOM 3749 C CA . SER A 1 484 ? -4.705 -6.948 34.275 1.00 95.88 484 SER A CA 1
ATOM 3750 C C . SER A 1 484 ? -4.095 -8.285 33.857 1.00 95.88 484 SER A C 1
ATOM 3752 O O . SER A 1 484 ? -3.447 -8.346 32.818 1.00 95.88 484 SER A O 1
ATOM 3754 N N . SER A 1 485 ? -4.266 -9.329 34.675 1.00 96.69 485 SER A N 1
ATOM 3755 C CA . SER A 1 485 ? -3.761 -10.672 34.376 1.00 96.69 485 SER A CA 1
ATOM 3756 C C . SER A 1 485 ? -4.502 -11.283 33.189 1.00 96.69 485 SER A C 1
ATOM 3758 O O . SER A 1 485 ? -3.866 -11.745 32.254 1.00 96.69 485 SER A O 1
ATOM 3760 N N . SER A 1 486 ? -5.835 -11.219 33.188 1.00 96.56 486 SER A N 1
ATOM 3761 C CA . SER A 1 486 ? -6.667 -11.818 32.143 1.00 96.56 486 SER A CA 1
ATOM 3762 C C . SER A 1 486 ? -6.484 -11.140 30.780 1.00 96.56 486 SER A C 1
ATOM 3764 O O . SER A 1 486 ? -6.460 -11.820 29.761 1.00 96.56 486 SER A O 1
ATOM 3766 N N . LEU A 1 487 ? -6.288 -9.818 30.744 1.00 96.38 487 LEU A N 1
ATOM 3767 C CA . LEU A 1 487 ? -5.924 -9.109 29.513 1.00 96.38 487 LEU A CA 1
ATOM 3768 C C . LEU A 1 487 ? -4.515 -9.484 29.029 1.00 96.38 487 LEU A C 1
ATOM 3770 O O . LEU A 1 487 ? -4.288 -9.570 27.824 1.00 96.38 487 LEU A O 1
ATOM 3774 N N . SER A 1 488 ? -3.580 -9.749 29.947 1.00 96.50 488 SER A N 1
ATOM 3775 C CA . SER A 1 488 ? -2.237 -10.220 29.588 1.00 96.50 488 SER A CA 1
ATOM 3776 C C . SER A 1 488 ? -2.271 -11.577 28.893 1.00 96.50 488 SER A C 1
ATOM 3778 O O . SER A 1 488 ? -1.469 -11.798 27.987 1.00 96.50 488 SER A O 1
ATOM 3780 N N . ASP A 1 489 ? -3.210 -12.450 29.263 1.00 95.44 489 ASP A N 1
ATOM 3781 C CA . ASP A 1 489 ? -3.412 -13.745 28.602 1.00 95.44 489 ASP A CA 1
ATOM 3782 C C . ASP A 1 489 ? -3.885 -13.585 27.141 1.00 95.44 489 ASP A C 1
ATOM 3784 O O . ASP A 1 489 ? -3.669 -14.474 26.320 1.00 95.44 489 ASP A O 1
ATOM 3788 N N . LEU A 1 490 ? -4.463 -12.427 26.789 1.00 94.50 490 LEU A N 1
ATOM 3789 C CA . LEU A 1 490 ? -4.841 -12.046 25.420 1.00 94.50 490 LEU A CA 1
ATOM 3790 C C . LEU A 1 490 ? -3.728 -11.307 24.659 1.00 94.50 490 LEU A C 1
ATOM 3792 O O . LEU A 1 490 ? -3.951 -10.836 23.546 1.00 94.50 490 LEU A O 1
ATOM 3796 N N . GLY A 1 491 ? -2.538 -11.160 25.248 1.00 95.81 491 GLY A N 1
ATOM 3797 C CA . GLY A 1 491 ? -1.459 -10.357 24.667 1.00 95.81 491 GLY A CA 1
ATOM 3798 C C . GLY A 1 491 ? -1.667 -8.844 24.808 1.00 95.81 491 GLY A C 1
ATOM 3799 O O . GLY A 1 491 ? -1.013 -8.066 24.110 1.00 95.81 491 GLY A O 1
ATOM 3800 N N . CYS A 1 492 ? -2.553 -8.415 25.713 1.00 97.69 492 CYS A N 1
ATOM 3801 C CA . CYS A 1 492 ? -2.819 -7.009 25.996 1.00 97.69 492 CYS A CA 1
ATOM 3802 C C . CYS A 1 492 ? -2.197 -6.569 27.328 1.00 97.69 492 CYS A C 1
ATOM 3804 O O . CYS A 1 492 ? -2.164 -7.296 28.317 1.00 97.69 492 CYS A O 1
ATOM 3806 N N . LYS A 1 493 ? -1.733 -5.325 27.393 1.00 97.19 493 LYS A N 1
ATOM 3807 C CA . LYS A 1 493 ? -1.148 -4.711 28.581 1.00 97.19 493 LYS A CA 1
ATOM 3808 C C . LYS A 1 493 ? -2.033 -3.574 29.060 1.00 97.19 493 LYS A C 1
ATOM 3810 O O . LYS A 1 493 ? -2.213 -2.588 28.356 1.00 97.19 493 LYS A O 1
ATOM 3815 N N . MET A 1 494 ? -2.518 -3.675 30.293 1.00 96.94 494 MET A N 1
ATOM 3816 C CA . MET A 1 494 ? -3.268 -2.595 30.929 1.00 96.94 494 MET A CA 1
ATOM 3817 C C . MET A 1 494 ? -2.327 -1.652 31.687 1.00 96.94 494 MET A C 1
ATOM 3819 O O . MET A 1 494 ? -1.652 -2.044 32.644 1.00 96.94 494 MET A O 1
ATOM 3823 N N . ARG A 1 495 ? -2.319 -0.379 31.302 1.00 95.50 495 ARG A N 1
ATOM 3824 C CA . ARG A 1 495 ? -1.703 0.714 32.048 1.00 95.50 495 ARG A CA 1
ATOM 3825 C C . ARG A 1 495 ? -2.786 1.446 32.832 1.00 95.50 495 ARG A C 1
ATOM 3827 O O . ARG A 1 495 ? -3.739 1.982 32.278 1.00 95.50 495 ARG A O 1
ATOM 3834 N N . LYS A 1 496 ? -2.628 1.475 34.155 1.00 91.38 496 LYS A N 1
ATOM 3835 C CA . LYS A 1 496 ? -3.553 2.181 35.049 1.00 91.38 496 LYS A CA 1
ATOM 3836 C C . LYS A 1 496 ? -3.497 3.681 34.758 1.00 91.38 496 LYS A C 1
ATOM 3838 O O . LYS A 1 496 ? -2.414 4.265 34.815 1.00 91.38 496 LYS A O 1
ATOM 3843 N N . GLY A 1 497 ? -4.651 4.263 34.456 1.00 87.06 497 GLY A N 1
ATOM 3844 C CA . GLY A 1 497 ? -4.814 5.693 34.256 1.00 87.06 497 GLY A CA 1
ATOM 3845 C C . GLY A 1 497 ? -5.164 6.408 35.557 1.00 87.06 497 GLY A C 1
ATOM 3846 O O . GLY A 1 497 ? -4.769 6.003 36.657 1.00 87.06 497 GLY A O 1
ATOM 3847 N N . THR A 1 498 ? -5.891 7.509 35.419 1.00 86.06 498 THR A N 1
ATOM 3848 C CA . THR A 1 498 ? -6.310 8.362 36.527 1.00 86.06 498 THR A CA 1
ATOM 3849 C C . THR A 1 498 ? -7.761 8.088 36.899 1.00 86.06 498 THR A C 1
ATOM 3851 O O . THR A 1 498 ? -8.599 7.694 36.092 1.00 86.06 498 THR A O 1
ATOM 3854 N N . TYR A 1 499 ? -8.078 8.297 38.174 1.00 82.19 499 TYR A N 1
ATOM 3855 C CA . TYR A 1 499 ? -9.464 8.299 38.615 1.00 82.19 499 TYR A CA 1
ATOM 3856 C C . TYR A 1 499 ? -10.074 9.666 38.283 1.00 82.19 499 TYR A C 1
ATOM 3858 O O . TYR A 1 499 ? -9.712 10.668 38.904 1.00 82.19 499 TYR A O 1
ATOM 3866 N N . ALA A 1 500 ? -10.988 9.704 37.313 1.00 78.62 500 ALA A N 1
ATOM 3867 C CA . ALA A 1 500 ? -11.811 10.870 37.012 1.00 78.62 500 ALA A CA 1
ATOM 3868 C C . ALA A 1 500 ? -12.941 10.932 38.047 1.00 78.62 500 ALA A C 1
ATOM 3870 O O . ALA A 1 500 ? -14.053 10.445 37.832 1.00 78.62 500 ALA A O 1
ATOM 3871 N N . ALA A 1 501 ? -12.605 11.435 39.238 1.00 71.44 501 ALA A N 1
ATOM 3872 C CA . ALA A 1 501 ? -13.473 11.398 40.414 1.00 71.44 501 ALA A CA 1
ATOM 3873 C C . ALA A 1 501 ? -14.816 12.109 40.213 1.00 71.44 501 ALA A C 1
ATOM 3875 O O . ALA A 1 501 ? -15.814 11.705 40.804 1.00 71.44 501 ALA A O 1
ATOM 3876 N N . ASP A 1 502 ? -14.811 13.150 39.390 1.00 73.12 502 ASP A N 1
ATOM 3877 C CA . ASP A 1 502 ? -15.959 13.944 38.967 1.00 73.12 502 ASP A CA 1
ATOM 3878 C C . ASP A 1 502 ? -16.920 13.158 38.068 1.00 73.12 502 ASP A C 1
ATOM 3880 O O . ASP A 1 502 ? -18.133 13.306 38.193 1.00 73.12 502 ASP A O 1
ATOM 3884 N N . LEU A 1 503 ? -16.391 12.270 37.227 1.00 75.00 503 LEU A N 1
ATOM 3885 C CA . LEU A 1 503 ? -17.188 11.396 36.364 1.00 75.00 503 LEU A CA 1
ATOM 3886 C C . LEU A 1 503 ? -17.517 10.054 37.034 1.00 75.00 503 LEU A C 1
ATOM 3888 O O . LEU A 1 503 ? -18.415 9.341 36.598 1.00 75.00 503 LEU A O 1
ATOM 3892 N N . GLY A 1 504 ? -16.823 9.705 38.122 1.00 83.25 504 GLY A N 1
ATOM 3893 C CA . GLY A 1 504 ? -16.926 8.386 38.751 1.00 83.25 504 GLY A CA 1
ATOM 3894 C C . GLY A 1 504 ? -16.449 7.261 37.832 1.00 83.25 504 GLY A C 1
ATOM 3895 O O . GLY A 1 504 ? -16.960 6.142 37.885 1.00 83.25 504 GLY A O 1
ATOM 3896 N N . LEU A 1 505 ? -15.474 7.581 36.980 1.00 88.00 505 LEU A N 1
ATOM 3897 C CA . LEU A 1 505 ? -14.847 6.658 36.048 1.00 88.00 505 LEU A CA 1
ATOM 3898 C C . LEU A 1 505 ? -13.380 6.472 36.434 1.00 88.00 505 LEU A C 1
ATOM 3900 O O . LEU A 1 505 ? -12.675 7.419 36.788 1.00 88.00 505 LEU A O 1
ATOM 3904 N N . PHE A 1 506 ? -12.904 5.238 36.350 1.00 91.00 506 PHE A N 1
ATOM 3905 C CA . PHE A 1 506 ? -11.483 4.932 36.342 1.00 91.00 506 PHE A CA 1
ATOM 3906 C C . PHE A 1 506 ? -11.045 4.757 34.896 1.00 91.00 506 PHE A C 1
ATOM 3908 O O . PHE A 1 506 ? -11.596 3.898 34.208 1.00 91.00 506 PHE A O 1
ATOM 3915 N N . SER A 1 507 ? -10.072 5.548 34.446 1.00 93.44 507 SER A N 1
ATOM 3916 C CA . SER A 1 507 ? -9.476 5.344 33.130 1.00 93.44 507 SER A CA 1
ATOM 3917 C C . SER A 1 507 ? -8.328 4.342 33.202 1.00 93.44 507 SER A C 1
ATOM 3919 O O . SER A 1 507 ? -7.549 4.306 34.162 1.00 93.44 507 SER A O 1
ATOM 3921 N N . ALA A 1 508 ? -8.209 3.521 32.170 1.00 94.56 508 ALA A N 1
ATOM 3922 C CA . ALA A 1 508 ? -7.029 2.724 31.892 1.00 94.56 508 ALA A CA 1
ATOM 3923 C C . ALA A 1 508 ? -6.759 2.742 30.391 1.00 94.56 508 ALA A C 1
ATOM 3925 O O . ALA A 1 508 ? -7.686 2.794 29.597 1.00 94.56 508 ALA A O 1
ATOM 3926 N N . GLU A 1 509 ? -5.493 2.655 30.018 1.00 96.25 509 GLU A N 1
ATOM 3927 C CA . GLU A 1 509 ? -5.077 2.457 28.633 1.00 96.25 509 GLU A CA 1
ATOM 3928 C C . GLU A 1 509 ? -4.773 0.963 28.476 1.00 96.25 509 GLU A C 1
ATOM 3930 O O . GLU A 1 509 ? -3.959 0.414 29.228 1.00 96.25 509 GLU A O 1
ATOM 3935 N N . ILE A 1 510 ? -5.449 0.275 27.557 1.00 97.12 510 ILE A N 1
ATOM 3936 C CA . ILE A 1 510 ? -5.162 -1.122 27.221 1.00 97.12 510 ILE A CA 1
ATOM 3937 C C . ILE A 1 510 ? -4.471 -1.152 25.864 1.00 97.12 510 ILE A C 1
ATOM 3939 O O . ILE A 1 510 ? -5.075 -0.819 24.849 1.00 97.12 510 ILE A O 1
ATOM 3943 N N . SER A 1 511 ? -3.219 -1.600 25.847 1.00 97.19 511 SER A N 1
ATOM 3944 C CA . SER A 1 511 ? -2.445 -1.767 24.619 1.00 97.19 511 SER A CA 1
ATOM 3945 C C . SER A 1 511 ? -2.400 -3.232 24.213 1.00 97.19 511 SER A C 1
ATOM 3947 O O . SER A 1 511 ? -1.899 -4.053 24.977 1.00 97.19 511 SER A O 1
ATOM 3949 N N . CYS A 1 512 ? -2.873 -3.575 23.021 1.00 97.50 512 CYS A N 1
ATOM 3950 C CA . CYS A 1 512 ? -2.800 -4.934 22.481 1.00 97.50 512 CYS A CA 1
ATOM 3951 C C . CYS A 1 512 ? -1.817 -4.975 21.313 1.00 97.50 512 CYS A C 1
ATOM 3953 O O . CYS A 1 512 ? -1.771 -4.045 20.506 1.00 97.50 512 CYS A O 1
ATOM 3955 N N . ARG A 1 513 ? -1.023 -6.046 21.228 1.00 96.62 513 ARG A N 1
ATOM 3956 C CA . ARG A 1 513 ? -0.067 -6.259 20.137 1.00 96.62 513 ARG A CA 1
ATOM 3957 C C . ARG A 1 513 ? -0.574 -7.344 19.195 1.00 96.62 513 ARG A C 1
ATOM 3959 O O . ARG A 1 513 ? -0.903 -8.435 19.653 1.00 96.62 513 ARG A O 1
ATOM 3966 N N . ASP A 1 514 ? -0.620 -7.050 17.900 1.00 94.25 514 ASP A N 1
ATOM 3967 C CA . ASP A 1 514 ? -1.025 -8.024 16.885 1.00 94.25 514 ASP A CA 1
ATOM 3968 C C . ASP A 1 514 ? 0.125 -8.967 16.469 1.00 94.25 514 ASP A C 1
ATOM 3970 O O . ASP A 1 514 ? 1.253 -8.885 16.967 1.00 94.25 514 ASP A O 1
ATOM 3974 N N . SER A 1 515 ? -0.160 -9.888 15.541 1.00 92.00 515 SER A N 1
ATOM 3975 C CA . SER A 1 515 ? 0.831 -10.839 15.016 1.00 92.00 515 SER A CA 1
ATOM 3976 C C . SER A 1 515 ? 1.961 -10.184 14.218 1.00 92.00 515 SER A C 1
ATOM 3978 O O . SER A 1 515 ? 3.019 -10.789 14.070 1.00 92.00 515 SER A O 1
ATOM 3980 N N . GLU A 1 516 ? 1.751 -8.966 13.715 1.00 91.06 516 GLU A N 1
ATOM 3981 C CA . GLU A 1 516 ? 2.747 -8.171 12.987 1.00 91.06 516 GLU A CA 1
ATOM 3982 C C . GLU A 1 516 ? 3.585 -7.298 13.941 1.00 91.06 516 GLU A C 1
ATOM 3984 O O . GLU A 1 516 ? 4.458 -6.541 13.514 1.00 91.06 516 GLU A O 1
ATOM 3989 N N . GLY A 1 517 ? 3.341 -7.400 15.253 1.00 94.38 517 GLY A N 1
ATOM 3990 C CA . GLY A 1 517 ? 4.039 -6.638 16.282 1.00 94.38 517 GLY A CA 1
ATOM 3991 C C . GLY A 1 517 ? 3.550 -5.197 16.433 1.00 94.38 517 GLY A C 1
ATOM 3992 O O . GLY A 1 517 ? 4.183 -4.433 17.165 1.00 94.38 517 GLY A O 1
ATOM 3993 N N . VAL A 1 518 ? 2.447 -4.831 15.777 1.00 95.94 518 VAL A N 1
ATOM 3994 C CA . VAL A 1 518 ? 1.827 -3.510 15.866 1.00 95.94 518 VAL A CA 1
ATOM 3995 C C . VAL A 1 518 ? 1.058 -3.419 17.174 1.00 95.94 518 VAL A C 1
ATOM 3997 O O . VAL A 1 518 ? 0.179 -4.230 17.459 1.00 95.94 518 VAL A O 1
ATOM 4000 N N . GLU A 1 519 ? 1.403 -2.428 17.986 1.00 96.62 519 GLU A N 1
ATOM 4001 C CA . GLU A 1 519 ? 0.730 -2.144 19.245 1.00 96.62 519 GLU A CA 1
ATOM 4002 C C . GLU A 1 519 ? -0.310 -1.043 19.039 1.00 96.62 519 GLU A C 1
ATOM 4004 O O . GLU A 1 519 ? 0.033 0.048 18.586 1.00 96.62 519 GLU A O 1
ATOM 4009 N N . ALA A 1 520 ? -1.566 -1.323 19.383 1.00 95.88 520 ALA A N 1
ATOM 4010 C CA . ALA A 1 520 ? -2.666 -0.363 19.360 1.00 95.88 520 ALA A CA 1
ATOM 4011 C C . ALA A 1 520 ? -3.222 -0.164 20.772 1.00 95.88 520 ALA A C 1
ATOM 4013 O O . ALA A 1 520 ? -3.306 -1.121 21.543 1.00 95.88 520 ALA A O 1
ATOM 4014 N N . SER A 1 521 ? -3.594 1.071 21.106 1.00 95.81 521 SER A N 1
ATOM 4015 C CA . SER A 1 521 ? -4.122 1.449 22.419 1.00 95.81 521 SER A CA 1
ATOM 4016 C C . SER A 1 521 ? -5.618 1.733 22.354 1.00 95.81 521 SER A C 1
ATOM 4018 O O . SER A 1 521 ? -6.087 2.428 21.453 1.00 95.81 521 SER A O 1
ATOM 4020 N N . VAL A 1 522 ? -6.346 1.238 23.349 1.00 96.56 522 VAL A N 1
ATOM 4021 C CA . VAL A 1 522 ? -7.751 1.554 23.599 1.00 96.56 522 VAL A CA 1
ATOM 4022 C C . VAL A 1 522 ? -7.855 2.150 24.998 1.00 96.56 522 VAL A C 1
ATOM 4024 O O . VAL A 1 522 ? -7.484 1.507 25.984 1.00 96.56 522 VAL A O 1
ATOM 4027 N N . ASP A 1 523 ? -8.358 3.374 25.083 1.00 95.81 523 ASP A N 1
ATOM 4028 C CA . ASP A 1 523 ? -8.702 4.023 26.336 1.00 95.81 523 ASP A CA 1
ATOM 4029 C C . ASP A 1 523 ? -10.032 3.458 26.834 1.00 95.81 523 ASP A C 1
ATOM 4031 O O . ASP A 1 523 ? -11.081 3.556 26.193 1.00 95.81 523 ASP A O 1
ATOM 4035 N N . VAL A 1 524 ? -9.981 2.812 27.995 1.00 95.19 524 VAL A N 1
ATOM 4036 C CA . VAL A 1 524 ? -11.141 2.195 28.625 1.00 95.19 524 VAL A CA 1
ATOM 4037 C C . VAL A 1 524 ? -11.521 2.904 29.914 1.00 95.19 524 VAL A C 1
ATOM 4039 O O . VAL A 1 524 ? -10.678 3.290 30.728 1.00 95.19 524 VAL A O 1
ATOM 4042 N N . PHE A 1 525 ? -12.824 3.028 30.128 1.00 94.00 525 PHE A N 1
ATOM 4043 C CA . PHE A 1 525 ? -13.407 3.689 31.283 1.00 94.00 525 PHE A CA 1
ATOM 4044 C C . PHE A 1 525 ? -14.277 2.705 32.056 1.00 94.00 525 PHE A C 1
ATOM 4046 O O . PHE A 1 525 ? -15.248 2.161 31.531 1.00 94.00 525 PHE A O 1
ATOM 4053 N N . PHE A 1 526 ? -13.947 2.503 33.328 1.00 92.56 526 PHE A N 1
ATOM 4054 C CA . PHE A 1 526 ? -14.694 1.629 34.225 1.00 92.56 526 PHE A CA 1
ATOM 4055 C C . PHE A 1 526 ? -15.487 2.459 35.237 1.00 92.56 526 PHE A C 1
ATOM 4057 O O . PHE A 1 526 ? -14.884 3.254 35.972 1.00 92.56 526 PHE A O 1
ATOM 4064 N N . PRO A 1 527 ? -16.812 2.268 35.346 1.00 89.69 527 PRO A N 1
ATOM 4065 C CA . PRO A 1 527 ? -17.586 2.815 36.451 1.00 89.69 527 PRO A CA 1
ATOM 4066 C C . PRO A 1 527 ? -17.023 2.364 37.798 1.00 89.69 527 PRO A C 1
ATOM 4068 O O . PRO A 1 527 ? -16.754 1.180 37.999 1.00 89.69 527 PRO A O 1
ATOM 4071 N N . CYS A 1 528 ? -16.828 3.293 38.733 1.00 89.25 528 CYS A N 1
ATOM 4072 C CA . CYS A 1 528 ? -16.425 2.933 40.090 1.00 89.25 528 CYS A CA 1
ATOM 4073 C C . CYS A 1 528 ? -16.742 4.015 41.131 1.00 89.25 528 CYS A C 1
ATOM 4075 O O . CYS A 1 528 ? -17.005 5.180 40.833 1.00 89.25 528 CYS A O 1
ATOM 4077 N N . GLY A 1 529 ? -16.687 3.621 42.405 1.00 87.56 529 GLY A N 1
ATOM 4078 C CA . GLY A 1 529 ? -16.914 4.533 43.522 1.00 87.56 529 GLY A CA 1
ATOM 4079 C C . GLY A 1 529 ? -18.389 4.901 43.678 1.00 87.56 529 GLY A C 1
ATOM 4080 O O . GLY A 1 529 ? -19.269 4.064 43.514 1.00 87.56 529 GLY A O 1
ATOM 4081 N N . LYS A 1 530 ? -18.672 6.159 44.039 1.00 86.12 530 LYS A N 1
ATOM 4082 C CA . LYS A 1 530 ? -20.035 6.598 44.397 1.00 86.12 530 LYS A CA 1
ATOM 4083 C C . LYS A 1 530 ? -21.015 6.620 43.218 1.00 86.12 530 LYS A C 1
ATOM 4085 O O . LYS A 1 530 ? -22.213 6.538 43.458 1.00 86.12 530 LYS A O 1
ATOM 4090 N N . ASN A 1 531 ? -20.519 6.704 41.983 1.00 80.81 531 ASN A N 1
ATOM 4091 C CA . ASN A 1 531 ? -21.359 6.751 40.782 1.00 80.81 531 ASN A CA 1
ATOM 4092 C C . ASN A 1 531 ? -21.575 5.366 40.154 1.00 80.81 531 ASN A C 1
ATOM 4094 O O . ASN A 1 531 ? -22.312 5.255 39.181 1.00 80.81 531 ASN A O 1
ATOM 4098 N N . GLU A 1 532 ? -20.964 4.307 40.695 1.00 84.69 532 GLU A N 1
ATOM 4099 C CA . GLU A 1 532 ? -21.134 2.947 40.172 1.00 84.69 532 GLU A CA 1
ATOM 4100 C C . GLU A 1 532 ? -22.611 2.502 40.128 1.00 84.69 532 GLU A C 1
ATOM 4102 O O . GLU A 1 532 ? -23.021 1.988 39.088 1.00 84.69 532 GLU A O 1
ATOM 4107 N N . PRO A 1 533 ? -23.455 2.755 41.157 1.00 89.19 533 PRO A N 1
ATOM 4108 C CA . PRO A 1 533 ? -24.876 2.406 41.087 1.00 89.19 533 PRO A CA 1
ATOM 4109 C C . PRO A 1 533 ? -25.620 3.149 39.971 1.00 89.19 533 PRO A C 1
ATOM 4111 O O . PRO A 1 533 ? -26.451 2.551 39.298 1.00 89.19 533 PRO A O 1
ATOM 4114 N N . VAL A 1 534 ? -25.281 4.422 39.738 1.00 87.75 534 VAL A N 1
ATOM 4115 C CA . VAL A 1 534 ? -25.899 5.254 38.691 1.00 87.75 534 VAL A CA 1
ATOM 4116 C C . VAL A 1 534 ? -25.531 4.734 37.302 1.00 87.75 534 VAL A C 1
ATOM 4118 O O . VAL A 1 534 ? -26.392 4.602 36.441 1.00 87.75 534 VAL A O 1
ATOM 4121 N N . MET A 1 535 ? -24.261 4.385 37.084 1.00 84.56 535 MET A N 1
ATOM 4122 C CA . MET A 1 535 ? -23.816 3.806 35.811 1.00 84.56 535 MET A CA 1
ATOM 4123 C C . MET A 1 535 ? -24.382 2.401 35.583 1.00 84.56 535 MET A C 1
ATOM 4125 O O . MET A 1 535 ? -24.642 2.026 34.443 1.00 84.56 535 MET A O 1
ATOM 4129 N N . ARG A 1 536 ? -24.600 1.625 36.650 1.00 88.69 536 ARG A N 1
ATOM 4130 C CA . ARG A 1 536 ? -25.267 0.319 36.577 1.00 88.69 536 ARG A CA 1
ATOM 4131 C C . ARG A 1 536 ? -26.733 0.464 36.178 1.00 88.69 536 ARG A C 1
ATOM 4133 O O . ARG A 1 536 ? -27.186 -0.254 35.297 1.00 88.69 536 ARG A O 1
ATOM 4140 N N . GLU A 1 537 ? -27.451 1.403 36.791 1.00 89.12 537 GLU A N 1
ATOM 4141 C CA . GLU A 1 537 ? -28.829 1.740 36.415 1.00 89.12 537 GLU A CA 1
ATOM 4142 C C . GLU A 1 537 ? -28.891 2.215 34.955 1.00 89.12 537 GLU A C 1
ATOM 4144 O O . GLU A 1 537 ? -29.700 1.718 34.176 1.00 89.12 537 GLU A O 1
ATOM 4149 N N . TRP A 1 538 ? -27.964 3.084 34.540 1.00 85.94 538 TRP A N 1
ATOM 4150 C CA . TRP A 1 538 ? -27.818 3.499 33.141 1.00 85.94 538 TRP A CA 1
ATOM 4151 C C . TRP A 1 538 ? -27.581 2.315 32.190 1.00 85.94 538 TRP A C 1
ATOM 4153 O O . TRP A 1 538 ? -28.252 2.220 31.167 1.00 85.94 538 TRP A O 1
ATOM 4163 N N . ALA A 1 539 ? -26.713 1.362 32.547 1.00 86.06 539 ALA A N 1
ATOM 4164 C CA . ALA A 1 539 ? -26.464 0.151 31.757 1.00 86.06 539 ALA A CA 1
ATOM 4165 C C . ALA A 1 539 ? -27.675 -0.805 31.680 1.00 86.06 539 ALA A C 1
ATOM 4167 O O . ALA A 1 539 ? -27.729 -1.661 30.796 1.00 86.06 539 ALA A O 1
ATOM 4168 N N . GLN A 1 540 ? -28.631 -0.684 32.607 1.00 86.88 540 GLN A N 1
ATOM 4169 C CA . GLN A 1 540 ? -29.888 -1.441 32.625 1.00 86.88 540 GLN A CA 1
ATOM 4170 C C . GLN A 1 540 ? -31.026 -0.727 31.869 1.00 86.88 540 GLN A C 1
ATOM 4172 O O . GLN A 1 540 ? -32.063 -1.340 31.604 1.00 86.88 540 GLN A O 1
ATOM 4177 N N . HIS A 1 541 ? -30.876 0.557 31.527 1.00 82.62 541 HIS A N 1
ATOM 4178 C CA . HIS A 1 541 ? -31.930 1.341 30.884 1.00 82.62 541 HIS A CA 1
ATOM 4179 C C . HIS A 1 541 ? -32.103 1.023 29.389 1.00 82.62 541 HIS A C 1
ATOM 4181 O O . HIS A 1 541 ? -31.147 0.849 28.640 1.00 82.62 541 HIS A O 1
ATOM 4187 N N . GLN A 1 542 ? -33.359 1.075 28.923 1.00 61.69 542 GLN A N 1
ATOM 4188 C CA . GLN A 1 542 ? -33.767 0.805 27.531 1.00 61.69 542 GLN A CA 1
ATOM 4189 C C . GLN A 1 542 ? -33.270 1.826 26.487 1.00 61.69 542 GLN A C 1
ATOM 4191 O O . GLN A 1 542 ? -33.497 1.633 25.297 1.00 61.69 542 GLN A O 1
ATOM 4196 N N . ALA A 1 543 ? -32.635 2.927 26.901 1.00 71.50 543 ALA A N 1
ATOM 4197 C CA . ALA A 1 543 ? -32.119 3.948 25.979 1.00 71.50 543 ALA A CA 1
ATOM 4198 C C . ALA A 1 543 ? -30.773 3.562 25.335 1.00 71.50 543 ALA A C 1
ATOM 4200 O O . ALA A 1 543 ? -30.257 4.297 24.489 1.00 71.50 543 ALA A O 1
ATOM 4201 N N . VAL A 1 544 ? -30.213 2.424 25.744 1.00 80.44 544 VAL A N 1
ATOM 4202 C CA . VAL A 1 544 ? -28.999 1.849 25.184 1.00 80.44 544 VAL A CA 1
ATOM 4203 C C . VAL A 1 544 ? -29.400 0.753 24.199 1.00 80.44 544 VAL A C 1
ATOM 4205 O O . VAL A 1 544 ? -30.019 -0.233 24.595 1.00 80.44 544 VAL A O 1
ATOM 4208 N N . PHE A 1 545 ? -29.082 0.927 22.916 1.00 86.62 545 PHE A N 1
ATOM 4209 C CA . PHE A 1 545 ? -29.412 -0.054 21.880 1.00 86.62 545 PHE A CA 1
ATOM 4210 C C . PHE A 1 545 ? -28.175 -0.817 21.411 1.00 86.62 545 PHE A C 1
ATOM 4212 O O . PHE A 1 545 ? -27.071 -0.273 21.352 1.00 86.62 545 PHE A O 1
ATOM 4219 N N . GLU A 1 546 ? -28.367 -2.088 21.074 1.00 90.81 546 GLU A N 1
ATOM 4220 C CA . GLU A 1 546 ? -27.308 -2.930 20.530 1.00 90.81 546 GLU A CA 1
ATOM 4221 C C . GLU A 1 546 ? -26.964 -2.509 19.097 1.00 90.81 546 GLU A C 1
ATOM 4223 O O . GLU A 1 546 ? -27.834 -2.254 18.262 1.00 90.81 546 GLU A O 1
ATOM 4228 N N . ALA A 1 547 ? -25.672 -2.456 18.811 1.00 90.88 547 ALA A N 1
ATOM 4229 C CA . ALA A 1 547 ? -25.118 -2.247 17.488 1.00 90.88 547 ALA A CA 1
ATOM 4230 C C . ALA A 1 547 ? -23.936 -3.196 17.278 1.00 90.88 547 ALA A C 1
ATOM 4232 O O . ALA A 1 547 ? -23.367 -3.743 18.223 1.00 90.88 547 ALA A O 1
ATOM 4233 N N . THR A 1 548 ? -23.534 -3.373 16.026 1.00 89.56 548 THR A N 1
ATOM 4234 C CA . THR A 1 548 ? -22.300 -4.087 15.695 1.00 89.56 548 THR A CA 1
ATOM 4235 C C . THR A 1 548 ? -21.221 -3.075 15.349 1.00 89.56 548 THR A C 1
ATOM 4237 O O . THR A 1 548 ? -21.441 -2.183 14.532 1.00 89.56 548 THR A O 1
ATOM 4240 N N . PHE A 1 549 ? -20.045 -3.214 15.951 1.00 89.81 549 PHE A N 1
ATOM 4241 C CA . PHE A 1 549 ? -18.874 -2.407 15.638 1.00 89.81 549 PHE A CA 1
ATOM 4242 C C . PHE A 1 549 ? -17.674 -3.330 15.496 1.00 89.81 549 PHE A C 1
ATOM 4244 O O . PHE A 1 549 ? -17.304 -4.005 16.452 1.00 89.81 549 PHE A O 1
ATOM 4251 N N . LEU A 1 550 ? -17.099 -3.393 14.290 1.00 87.00 550 LEU A N 1
ATOM 4252 C CA . LEU A 1 550 ? -15.974 -4.284 13.986 1.00 87.00 550 LEU A CA 1
ATOM 4253 C C . LEU A 1 550 ? -16.221 -5.756 14.380 1.00 87.00 550 LEU A C 1
ATOM 4255 O O . LEU A 1 550 ? -15.333 -6.425 14.887 1.00 87.00 550 LEU A O 1
ATOM 4259 N N . GLY A 1 551 ? -17.449 -6.249 14.191 1.00 84.81 551 GLY A N 1
ATOM 4260 C CA . GLY A 1 551 ? -17.837 -7.615 14.571 1.00 84.81 551 GLY A CA 1
ATOM 4261 C C . GLY A 1 551 ? -18.155 -7.810 16.060 1.00 84.81 551 GLY A C 1
ATOM 4262 O O . GLY A 1 551 ? -18.801 -8.796 16.406 1.00 84.81 551 GLY A O 1
ATOM 4263 N N . ALA A 1 552 ? -17.804 -6.859 16.930 1.00 89.31 552 ALA A N 1
ATOM 4264 C CA . ALA A 1 552 ? -18.184 -6.884 18.337 1.00 89.31 552 ALA A CA 1
ATOM 4265 C C . ALA A 1 552 ? -19.593 -6.313 18.551 1.00 89.31 552 ALA A C 1
ATOM 4267 O O . ALA A 1 552 ? -20.013 -5.365 17.879 1.00 89.31 552 ALA A O 1
ATOM 4268 N N . THR A 1 553 ? -20.318 -6.869 19.525 1.00 93.31 553 THR A N 1
ATOM 4269 C CA . THR A 1 553 ? -21.584 -6.283 19.986 1.00 93.31 553 THR A CA 1
ATOM 4270 C C . THR A 1 553 ? -21.258 -5.094 20.876 1.00 93.31 553 THR A C 1
ATOM 4272 O O . THR A 1 553 ? -20.600 -5.240 21.902 1.00 93.31 553 THR A O 1
ATOM 4275 N N . VAL A 1 554 ? -21.721 -3.910 20.505 1.00 93.94 554 VAL A N 1
ATOM 4276 C CA . VAL A 1 554 ? -21.558 -2.683 21.286 1.00 93.94 554 VAL A CA 1
ATOM 4277 C C . VAL A 1 554 ? -22.917 -2.078 21.601 1.00 93.94 554 VAL A C 1
ATOM 4279 O O . VAL A 1 554 ? -23.933 -2.448 21.025 1.00 93.94 554 VAL A O 1
ATOM 4282 N N . HIS A 1 555 ? -22.932 -1.158 22.549 1.00 94.12 555 HIS A N 1
ATOM 4283 C CA . HIS A 1 555 ? -24.133 -0.624 23.163 1.00 94.12 555 HIS A CA 1
ATOM 4284 C C . HIS A 1 555 ? -24.111 0.895 23.027 1.00 94.12 555 HIS A C 1
ATOM 4286 O O . HIS A 1 555 ? -23.263 1.564 23.610 1.00 94.12 555 HIS A O 1
ATOM 4292 N N . VAL A 1 556 ? -25.003 1.446 22.212 1.00 89.50 556 VAL A N 1
ATOM 4293 C CA . VAL A 1 556 ? -25.026 2.874 21.894 1.00 89.50 556 VAL A CA 1
ATOM 4294 C C . VAL A 1 556 ? -26.048 3.578 22.775 1.00 89.50 556 VAL A C 1
ATOM 4296 O O . VAL A 1 556 ? -27.240 3.287 22.714 1.00 89.50 556 VAL A O 1
ATOM 4299 N N . ASP A 1 557 ? -25.585 4.539 23.572 1.00 86.62 557 ASP A N 1
ATOM 4300 C CA . ASP A 1 557 ? -26.460 5.469 24.285 1.00 86.62 557 ASP A CA 1
ATOM 4301 C C . ASP A 1 557 ? -27.051 6.473 23.286 1.00 86.62 557 ASP A C 1
ATOM 4303 O O . ASP A 1 557 ? -26.337 7.309 22.719 1.00 86.62 557 ASP A O 1
ATOM 4307 N N . ALA A 1 558 ? -28.368 6.398 23.075 1.00 82.06 558 ALA A N 1
ATOM 4308 C CA . ALA A 1 558 ? -29.080 7.265 22.143 1.00 82.06 558 ALA A CA 1
ATOM 4309 C C . ALA A 1 558 ? -28.913 8.758 22.473 1.00 82.06 558 ALA A C 1
ATOM 4311 O O . ALA A 1 558 ? -28.786 9.580 21.564 1.00 82.06 558 ALA A O 1
ATOM 4312 N N . MET A 1 559 ? -28.862 9.130 23.754 1.00 81.38 559 MET A N 1
ATOM 4313 C CA . MET A 1 559 ? -28.691 10.522 24.169 1.00 81.38 559 MET A CA 1
ATOM 4314 C C . MET A 1 559 ? -27.262 11.003 23.930 1.00 81.38 559 MET A C 1
ATOM 4316 O O . MET A 1 559 ? -27.068 12.131 23.471 1.00 81.38 559 MET A O 1
ATOM 4320 N N . ALA A 1 560 ? -26.264 10.153 24.186 1.00 78.06 560 ALA A N 1
ATOM 4321 C CA . ALA A 1 560 ? -24.872 10.463 23.872 1.00 78.06 560 ALA A CA 1
ATOM 4322 C C . ALA A 1 560 ? -24.662 10.606 22.357 1.00 78.06 560 ALA A C 1
ATOM 4324 O O . ALA A 1 560 ? -24.041 11.573 21.914 1.00 78.06 560 ALA A O 1
ATOM 4325 N N . ALA A 1 561 ? -25.243 9.705 21.559 1.00 77.00 561 ALA A N 1
ATOM 4326 C CA . ALA A 1 561 ? -25.212 9.772 20.101 1.00 77.00 561 ALA A CA 1
ATOM 4327 C C . ALA A 1 561 ? -25.869 11.061 19.585 1.00 77.00 561 ALA A C 1
ATOM 4329 O O . ALA A 1 561 ? -25.252 11.808 18.826 1.00 77.00 561 ALA A O 1
ATOM 4330 N N . LEU A 1 562 ? -27.076 11.388 20.060 1.00 73.56 562 LEU A N 1
ATOM 4331 C CA . LEU A 1 562 ? -27.770 12.629 19.705 1.00 73.56 562 LEU A CA 1
ATOM 4332 C C . LEU A 1 562 ? -26.995 13.874 20.145 1.00 73.56 562 LEU A C 1
ATOM 4334 O O . LEU A 1 562 ? -26.963 14.860 19.413 1.00 73.56 562 LEU A O 1
ATOM 4338 N N . SER A 1 563 ? -26.361 13.853 21.318 1.00 75.88 563 SER A N 1
ATOM 4339 C CA . SER A 1 563 ? -25.524 14.957 21.794 1.00 75.88 563 SER A CA 1
ATOM 4340 C C . SER A 1 563 ? -24.280 15.141 20.926 1.00 75.88 563 SER A C 1
ATOM 4342 O O . SER A 1 563 ? -23.900 16.275 20.638 1.00 75.88 563 SER A O 1
ATOM 4344 N N . LEU A 1 564 ? -23.671 14.048 20.463 1.00 69.81 564 LEU A N 1
ATOM 4345 C CA . LEU A 1 564 ? -22.514 14.083 19.574 1.00 69.81 564 LEU A CA 1
ATOM 4346 C C . LEU A 1 564 ? -22.888 14.610 18.178 1.00 69.81 564 LEU A C 1
ATOM 4348 O O . LEU A 1 564 ? -22.163 15.436 17.627 1.00 69.81 564 LEU A O 1
ATOM 4352 N N . ILE A 1 565 ? -24.038 14.183 17.643 1.00 66.06 565 ILE A N 1
ATOM 4353 C CA . ILE A 1 565 ? -24.572 14.614 16.340 1.00 66.06 565 ILE A CA 1
ATOM 4354 C C . ILE A 1 565 ? -24.987 16.092 16.376 1.00 66.06 565 ILE A C 1
ATOM 4356 O O . ILE A 1 565 ? -24.595 16.874 15.513 1.00 66.06 565 ILE A O 1
ATOM 4360 N N . ASN A 1 566 ? -25.756 16.496 17.392 1.00 66.62 566 ASN A N 1
ATOM 4361 C CA . ASN A 1 566 ? -26.293 17.858 17.505 1.00 66.62 566 ASN A CA 1
ATOM 4362 C C . ASN A 1 566 ? -25.294 18.850 18.123 1.00 66.62 566 ASN A C 1
ATOM 4364 O O . ASN A 1 566 ? -25.466 20.071 18.053 1.00 66.62 566 ASN A O 1
ATOM 4368 N N . GLY A 1 567 ? -24.246 18.345 18.769 1.00 61.44 567 GLY A N 1
ATOM 4369 C CA . GLY A 1 567 ? -23.263 19.145 19.473 1.00 61.44 567 GLY A CA 1
ATOM 4370 C C . GLY A 1 567 ? -22.274 19.811 18.524 1.00 61.44 567 GLY A C 1
ATOM 4371 O O . GLY A 1 567 ? -21.277 19.214 18.128 1.00 61.44 567 GLY A O 1
ATOM 4372 N N . GLN A 1 568 ? -22.421 21.124 18.305 1.00 50.38 568 GLN A N 1
ATOM 4373 C CA . GLN A 1 568 ? -21.382 21.948 17.654 1.00 50.38 568 GLN A CA 1
ATOM 4374 C C . GLN A 1 568 ? -20.002 21.879 18.357 1.00 50.38 568 GLN A C 1
ATOM 4376 O O . GLN A 1 568 ? -18.992 22.334 17.816 1.00 50.38 568 GLN A O 1
ATOM 4381 N N . GLY A 1 569 ? -19.950 21.365 19.591 1.00 51.00 569 GLY A N 1
ATOM 4382 C CA . GLY A 1 569 ? -18.749 21.287 20.418 1.00 51.00 569 GLY A CA 1
ATOM 4383 C C . GLY A 1 569 ? -17.722 20.251 19.960 1.00 51.00 569 GLY A C 1
ATOM 4384 O O . GLY A 1 569 ? -16.532 20.499 20.143 1.00 51.00 569 GLY A O 1
ATOM 4385 N N . TYR A 1 570 ? -18.135 19.131 19.356 1.00 50.59 570 TYR A N 1
ATOM 4386 C CA . TYR A 1 570 ? -17.193 18.075 18.961 1.00 50.59 570 TYR A CA 1
ATOM 4387 C C . TYR A 1 570 ? -16.290 18.539 17.810 1.00 50.59 570 TYR A C 1
ATOM 4389 O O . TYR A 1 570 ? -15.067 18.504 17.932 1.00 50.59 570 TYR A O 1
ATOM 4397 N N . PHE A 1 571 ? -16.875 19.141 16.768 1.00 50.56 571 PHE A N 1
ATOM 4398 C CA . PHE A 1 571 ? -16.112 19.781 15.690 1.00 50.56 571 PHE A CA 1
ATOM 4399 C C . PHE A 1 571 ? -15.206 20.909 16.200 1.00 50.56 571 PHE A C 1
ATOM 4401 O O . PHE A 1 571 ? -14.045 20.989 15.810 1.00 50.56 571 PHE A O 1
ATOM 4408 N N . LYS A 1 572 ? -15.684 21.749 17.131 1.00 48.47 572 LYS A N 1
ATOM 4409 C CA . LYS A 1 572 ? -14.857 22.805 17.747 1.00 48.47 572 LYS A CA 1
ATOM 4410 C C . LYS A 1 572 ? -13.690 22.248 18.571 1.00 48.47 572 LYS A C 1
ATOM 4412 O O . LYS A 1 572 ? -12.632 22.875 18.602 1.00 48.47 572 LYS A O 1
ATOM 4417 N N . LYS A 1 573 ? -13.862 21.103 19.243 1.00 47.59 573 LYS A N 1
ATOM 4418 C CA . LYS A 1 573 ? -12.789 20.414 19.979 1.00 47.59 573 LYS A CA 1
ATOM 4419 C C . LYS A 1 573 ? -11.778 19.769 19.032 1.00 47.59 573 LYS A C 1
ATOM 4421 O O . LYS A 1 573 ? -10.592 19.935 19.286 1.00 47.59 573 LYS A O 1
ATOM 4426 N N . LEU A 1 574 ? -12.217 19.143 17.936 1.00 47.81 574 LEU A N 1
ATOM 4427 C CA . LEU A 1 574 ? -11.321 18.615 16.896 1.00 47.81 574 LEU A CA 1
ATOM 4428 C C . LEU A 1 574 ? -10.467 19.733 16.278 1.00 47.81 574 LEU A C 1
ATOM 4430 O O . LEU A 1 574 ? -9.245 19.637 16.255 1.00 47.81 574 LEU A O 1
ATOM 4434 N N . ILE A 1 575 ? -11.107 20.842 15.888 1.00 45.22 575 ILE A N 1
ATOM 4435 C CA . ILE A 1 575 ? -10.430 22.027 15.340 1.00 45.22 575 ILE A CA 1
ATOM 4436 C C . ILE A 1 575 ? -9.432 22.605 16.358 1.00 45.22 575 ILE A C 1
ATOM 4438 O O . ILE A 1 575 ? -8.318 22.967 15.997 1.00 45.22 575 ILE A O 1
ATOM 4442 N N . ARG A 1 576 ? -9.784 22.676 17.652 1.00 44.75 576 ARG A N 1
ATOM 4443 C CA . ARG A 1 576 ? -8.862 23.153 18.703 1.00 44.75 576 ARG A CA 1
ATOM 4444 C C . ARG A 1 576 ? -7.700 22.200 18.975 1.00 44.75 576 ARG A C 1
ATOM 4446 O O . ARG A 1 576 ? -6.589 22.682 19.170 1.00 44.75 576 ARG A O 1
ATOM 4453 N N . ALA A 1 577 ? -7.945 20.891 19.014 1.00 46.06 577 ALA A N 1
ATOM 4454 C CA . ALA A 1 577 ? -6.908 19.882 19.235 1.00 46.06 577 ALA A CA 1
ATOM 4455 C C . ALA A 1 577 ? -5.857 19.892 18.113 1.00 46.06 577 ALA A C 1
ATOM 4457 O O . ALA A 1 577 ? -4.694 19.599 18.361 1.00 46.06 577 ALA A O 1
ATOM 4458 N N . GLN A 1 578 ? -6.250 20.325 16.914 1.00 46.09 578 GLN A N 1
ATOM 4459 C CA . GLN A 1 578 ? -5.376 20.499 15.755 1.00 46.09 578 GLN A CA 1
ATOM 4460 C C . GLN A 1 578 ? -4.906 21.952 15.556 1.00 46.09 578 GLN A C 1
ATOM 4462 O O . GLN A 1 578 ? -4.610 22.375 14.442 1.00 46.09 578 GLN A O 1
ATOM 4467 N N . GLY A 1 579 ? -4.862 22.763 16.619 1.00 49.00 579 GLY A N 1
ATOM 4468 C CA . GLY A 1 579 ? -4.288 24.114 16.554 1.00 49.00 579 GLY A CA 1
ATOM 4469 C C . GLY A 1 579 ? -5.082 25.122 15.711 1.00 49.00 579 GLY A C 1
ATOM 4470 O O . GLY A 1 579 ? -4.520 26.112 15.256 1.00 49.00 579 GLY A O 1
ATOM 4471 N N . GLY A 1 580 ? -6.381 24.900 15.501 1.00 43.00 580 GLY A N 1
ATOM 4472 C CA . GLY A 1 580 ? -7.243 25.755 14.678 1.00 43.00 580 GLY A CA 1
ATOM 4473 C C . GLY A 1 580 ? -7.301 25.357 13.201 1.00 43.00 580 GLY A C 1
ATOM 4474 O O . GLY A 1 580 ? -7.989 26.026 12.430 1.00 43.00 580 GLY A O 1
ATOM 4475 N N . LEU A 1 581 ? -6.616 24.282 12.808 1.00 40.56 581 LEU A N 1
ATOM 4476 C CA . LEU A 1 581 ? -6.649 23.750 11.451 1.00 40.56 581 LEU A CA 1
ATOM 4477 C C . LEU A 1 581 ? -7.956 22.975 11.220 1.00 40.56 581 LEU A C 1
ATOM 4479 O O . LEU A 1 581 ? -8.466 22.296 12.113 1.00 40.56 581 LEU A O 1
ATOM 4483 N N . SER A 1 582 ? -8.541 23.120 10.029 1.00 40.56 582 SER A N 1
ATOM 4484 C CA . SER A 1 582 ? -9.724 22.342 9.652 1.00 40.56 582 SER A CA 1
ATOM 4485 C C . SER A 1 582 ? -9.321 20.868 9.533 1.00 40.56 582 SER A C 1
ATOM 4487 O O . SER A 1 582 ? -8.348 20.597 8.826 1.00 40.56 582 SER A O 1
ATOM 4489 N N . PRO A 1 583 ? -10.054 19.915 10.141 1.00 41.62 583 PRO A N 1
ATOM 4490 C CA . PRO A 1 583 ? -9.616 18.524 10.294 1.00 41.62 583 PRO A CA 1
ATOM 4491 C C . PRO A 1 583 ? -9.474 17.693 9.020 1.00 41.62 583 PRO A C 1
ATOM 4493 O O . PRO A 1 583 ? -9.274 16.487 9.083 1.00 41.62 583 PRO A O 1
ATOM 4496 N N . LEU A 1 584 ? -9.581 18.332 7.859 1.00 45.91 584 LEU A N 1
ATOM 4497 C CA . LEU A 1 584 ? -9.574 17.713 6.542 1.00 45.91 584 LEU A CA 1
ATOM 4498 C C . LEU A 1 584 ? -8.921 18.616 5.480 1.00 45.91 584 LEU A C 1
ATOM 4500 O O . LEU A 1 584 ? -9.106 18.381 4.287 1.00 45.91 584 LEU A O 1
ATOM 4504 N N . GLN A 1 585 ? -8.205 19.680 5.869 1.00 39.28 585 GLN A N 1
ATOM 4505 C CA . GLN A 1 585 ? -7.505 20.507 4.887 1.00 39.28 585 GLN A CA 1
ATOM 4506 C C . GLN A 1 585 ? -6.211 19.829 4.449 1.00 39.28 585 GLN A C 1
ATOM 4508 O O . GLN A 1 585 ? -5.191 19.859 5.128 1.00 39.28 585 GLN A O 1
ATOM 4513 N N . CYS A 1 586 ? -6.277 19.246 3.260 1.00 45.97 586 CYS A N 1
ATOM 4514 C CA . CYS A 1 586 ? -5.125 18.967 2.424 1.00 45.97 586 CYS A CA 1
ATOM 4515 C C . CYS A 1 586 ? -4.360 20.268 2.208 1.00 45.97 586 CYS A C 1
ATOM 4517 O O . CYS A 1 586 ? -4.801 21.118 1.434 1.00 45.97 586 CYS A O 1
ATOM 4519 N N . PHE A 1 587 ? -3.237 20.447 2.898 1.00 39.94 587 PHE A N 1
ATOM 4520 C CA . PHE A 1 587 ? -2.392 21.619 2.672 1.00 39.94 587 PHE A CA 1
ATOM 4521 C C . PHE A 1 587 ? -1.747 21.590 1.277 1.00 39.94 587 PHE A C 1
ATOM 4523 O O . PHE A 1 587 ? -1.381 22.643 0.762 1.00 39.94 587 PHE A O 1
ATOM 4530 N N . GLU A 1 588 ? -1.694 20.415 0.633 1.00 40.44 588 GLU A N 1
ATOM 4531 C CA . GLU A 1 588 ? -1.148 20.231 -0.712 1.00 40.44 588 GLU A CA 1
ATOM 4532 C C . GLU A 1 588 ? -2.087 19.391 -1.608 1.00 40.44 588 GLU A C 1
ATOM 4534 O O . GLU A 1 588 ? -2.426 18.249 -1.268 1.00 40.44 588 GLU A O 1
ATOM 4539 N N . PRO A 1 589 ? -2.517 19.917 -2.772 1.00 38.81 589 PRO A N 1
ATOM 4540 C CA . PRO A 1 589 ? -3.166 19.125 -3.815 1.00 38.81 589 PRO A CA 1
ATOM 4541 C C . PRO A 1 589 ? -2.277 17.947 -4.239 1.00 38.81 589 PRO A C 1
ATOM 4543 O O . PRO A 1 589 ? -1.104 18.134 -4.545 1.00 38.81 589 PRO A O 1
ATOM 4546 N N . GLY A 1 590 ? -2.831 16.732 -4.274 1.00 41.91 590 GLY A N 1
ATOM 4547 C CA . GLY A 1 590 ? -2.085 15.520 -4.642 1.00 41.91 590 GLY A CA 1
ATOM 4548 C C . GLY A 1 590 ? -1.408 14.798 -3.474 1.00 41.91 590 GLY A C 1
ATOM 4549 O O . GLY A 1 590 ? -0.865 13.713 -3.679 1.00 41.91 590 GLY A O 1
ATOM 4550 N N . HIS A 1 591 ? -1.492 15.323 -2.245 1.00 45.31 591 HIS A N 1
ATOM 4551 C CA . HIS A 1 591 ? -1.058 14.573 -1.072 1.00 45.31 591 HIS A CA 1
ATOM 4552 C C . HIS A 1 591 ? -1.964 13.348 -0.890 1.00 45.31 591 HIS A C 1
ATOM 4554 O O . HIS A 1 591 ? -3.170 13.446 -0.657 1.00 45.31 591 HIS A O 1
ATOM 4560 N N . ASN A 1 592 ? -1.360 12.166 -0.933 1.00 45.75 592 ASN A N 1
ATOM 4561 C CA . ASN A 1 592 ? -1.979 10.857 -0.705 1.00 45.75 592 ASN A CA 1
ATOM 4562 C C . ASN A 1 592 ? -2.546 10.670 0.718 1.00 45.75 592 ASN A C 1
ATOM 4564 O O . ASN A 1 592 ? -2.938 9.557 1.045 1.00 45.75 592 ASN A O 1
ATOM 4568 N N . ALA A 1 593 ? -2.566 11.732 1.539 1.00 47.91 593 ALA A N 1
ATOM 4569 C CA . ALA A 1 593 ? -3.124 11.773 2.888 1.00 47.91 593 ALA A CA 1
ATOM 4570 C C . ALA A 1 593 ? -4.573 12.313 2.919 1.00 47.91 593 ALA A C 1
ATOM 4572 O O . ALA A 1 593 ? -5.177 12.398 3.990 1.00 47.91 593 ALA A O 1
ATOM 4573 N N . CYS A 1 594 ? -5.157 12.606 1.750 1.00 49.66 594 CYS A N 1
ATOM 4574 C CA . CYS A 1 594 ? -6.488 13.197 1.570 1.00 49.66 594 CYS A CA 1
ATOM 4575 C C . CYS A 1 594 ? -7.551 12.220 1.061 1.00 49.66 594 CYS A C 1
ATOM 4577 O O . CYS A 1 594 ? -7.301 11.493 0.098 1.00 49.66 594 CYS A O 1
ATOM 4579 N N . LEU A 1 595 ? -8.699 12.148 1.758 1.00 52.12 595 LEU A N 1
ATOM 4580 C CA . LEU A 1 595 ? -9.646 11.051 1.550 1.00 52.12 595 LEU A CA 1
ATOM 4581 C C . LEU A 1 595 ? -10.232 11.237 0.154 1.00 52.12 595 LEU A C 1
ATOM 4583 O O . LEU A 1 595 ? -10.775 12.316 -0.099 1.00 52.12 595 LEU A O 1
ATOM 4587 N N . PRO A 1 596 ? -10.121 10.258 -0.766 1.00 50.62 596 PRO A N 1
ATOM 4588 C CA . PRO A 1 596 ? -10.828 10.363 -2.027 1.00 50.62 596 PRO A CA 1
ATOM 4589 C C . PRO A 1 596 ? -12.323 10.482 -1.720 1.00 50.62 596 PRO A C 1
ATOM 4591 O O . PRO A 1 596 ? -12.856 9.761 -0.877 1.00 50.62 596 PRO A O 1
ATOM 4594 N N . ASP A 1 597 ? -12.997 11.423 -2.377 1.00 47.84 597 ASP A N 1
ATOM 4595 C CA . ASP A 1 597 ? -14.447 11.537 -2.292 1.00 47.84 597 ASP A CA 1
ATOM 4596 C C . ASP A 1 597 ? -15.076 10.358 -3.045 1.00 47.84 597 ASP A C 1
ATOM 4598 O O . ASP A 1 597 ? -15.177 10.367 -4.272 1.00 47.84 597 ASP A O 1
ATOM 4602 N N . CYS A 1 598 ? -15.452 9.313 -2.306 1.00 52.41 598 CYS A N 1
ATOM 4603 C CA . CYS A 1 598 ? -15.996 8.077 -2.867 1.00 52.41 598 CYS A CA 1
ATOM 4604 C C . CYS A 1 598 ? -17.482 8.192 -3.252 1.00 52.41 598 CYS A C 1
ATOM 4606 O O . CYS A 1 598 ? -18.049 7.223 -3.754 1.00 52.41 598 CYS A O 1
ATOM 4608 N N . ARG A 1 599 ? -18.142 9.340 -3.012 1.00 48.53 599 ARG A N 1
ATOM 4609 C CA . ARG A 1 599 ? -19.605 9.482 -3.169 1.00 48.53 599 ARG A CA 1
ATOM 4610 C C . ARG A 1 599 ? -20.092 9.262 -4.597 1.00 48.53 599 ARG A C 1
ATOM 4612 O O . ARG A 1 599 ? -21.195 8.767 -4.792 1.00 48.53 599 ARG A O 1
ATOM 4619 N N . SER A 1 600 ? -19.305 9.671 -5.587 1.00 43.19 600 SER A N 1
ATOM 4620 C CA . SER A 1 600 ? -19.721 9.677 -6.993 1.00 43.19 600 SER A CA 1
ATOM 4621 C C . SER A 1 600 ? -19.315 8.422 -7.761 1.00 43.19 600 SER A C 1
ATOM 4623 O O . SER A 1 600 ? -19.889 8.152 -8.814 1.00 43.19 600 SER A O 1
ATOM 4625 N N . ASN A 1 601 ? -18.339 7.660 -7.263 1.00 53.53 601 ASN A N 1
ATOM 4626 C CA . ASN A 1 601 ? -17.867 6.451 -7.923 1.00 53.53 601 ASN A CA 1
ATOM 4627 C C . ASN A 1 601 ? -17.190 5.500 -6.910 1.00 53.53 601 ASN A C 1
ATOM 4629 O O . ASN A 1 601 ? -15.999 5.656 -6.628 1.00 53.53 601 ASN A O 1
ATOM 4633 N N . PRO A 1 602 ? -17.925 4.504 -6.379 1.00 54.50 602 PRO A N 1
ATOM 4634 C CA . PRO A 1 602 ? -17.399 3.504 -5.447 1.00 54.50 602 PRO A CA 1
ATOM 4635 C C . PRO A 1 602 ? -16.201 2.732 -6.006 1.00 54.50 602 PRO A C 1
ATOM 4637 O O . PRO A 1 602 ? -15.323 2.333 -5.249 1.00 54.50 602 PRO A O 1
ATOM 4640 N N . GLU A 1 603 ? -16.103 2.588 -7.333 1.00 53.97 603 GLU A N 1
ATOM 4641 C CA . GLU A 1 603 ? -14.964 1.939 -7.985 1.00 53.97 603 GLU A CA 1
ATOM 4642 C C . GLU A 1 603 ? -13.662 2.736 -7.834 1.00 53.97 603 GLU A C 1
ATOM 4644 O O . GLU A 1 603 ? -12.603 2.201 -8.146 1.00 53.97 603 GLU A O 1
ATOM 4649 N N . ILE A 1 604 ? -13.698 3.995 -7.376 1.00 52.09 604 ILE A N 1
ATOM 4650 C CA . ILE A 1 604 ? -12.499 4.788 -7.052 1.00 52.09 604 ILE A CA 1
ATOM 4651 C C . ILE A 1 604 ? -11.886 4.346 -5.716 1.00 52.09 604 ILE A C 1
ATOM 4653 O O . ILE A 1 604 ? -10.686 4.538 -5.515 1.00 52.09 604 ILE A O 1
ATOM 4657 N N . CYS A 1 605 ? -12.665 3.737 -4.821 1.00 54.81 605 CYS A N 1
ATOM 4658 C CA . CYS A 1 605 ? -12.244 3.392 -3.467 1.00 54.81 605 CYS A CA 1
ATOM 4659 C C . CYS A 1 605 ? -12.102 1.874 -3.353 1.00 54.81 605 CYS A C 1
ATOM 4661 O O . CYS A 1 605 ? -13.059 1.134 -3.181 1.00 54.81 605 CYS A O 1
ATOM 4663 N N . ASP A 1 606 ? -10.869 1.410 -3.542 1.00 48.97 606 ASP A N 1
ATOM 4664 C CA . ASP A 1 606 ? -10.583 0.019 -3.916 1.00 48.97 606 ASP A CA 1
ATOM 4665 C C . ASP A 1 606 ? -10.382 -0.939 -2.734 1.00 48.97 606 ASP A C 1
ATOM 4667 O O . ASP A 1 606 ? -10.087 -2.121 -2.909 1.00 48.97 606 ASP A O 1
ATOM 4671 N N . PHE A 1 607 ? -10.485 -0.412 -1.519 1.00 50.88 607 PHE A N 1
ATOM 4672 C CA . PHE A 1 607 ? -10.490 -1.192 -0.292 1.00 50.88 607 PHE A CA 1
ATOM 4673 C C . PHE A 1 607 ? -11.800 -0.913 0.429 1.00 50.88 607 PHE A C 1
ATOM 4675 O O . PHE A 1 607 ? -12.243 0.231 0.410 1.00 50.88 607 PHE A O 1
ATOM 4682 N N . ASP A 1 608 ? -12.345 -1.920 1.121 1.00 49.19 608 ASP A N 1
ATOM 4683 C CA . ASP A 1 608 ? -13.624 -1.888 1.858 1.00 49.19 608 ASP A CA 1
ATOM 4684 C C . ASP A 1 608 ? -13.745 -0.791 2.930 1.00 49.19 608 ASP A C 1
ATOM 4686 O O . ASP A 1 608 ? -14.656 -0.835 3.755 1.00 49.19 608 ASP A O 1
ATOM 4690 N N . ASP A 1 609 ? -12.813 0.155 3.006 1.00 49.00 609 ASP A N 1
ATOM 4691 C CA . ASP A 1 609 ? -12.924 1.374 3.792 1.00 49.00 609 ASP A CA 1
ATOM 4692 C C . ASP A 1 609 ? -14.032 2.255 3.165 1.00 49.00 609 ASP A C 1
ATOM 4694 O O . ASP A 1 609 ? -13.783 3.309 2.589 1.00 49.00 609 ASP A O 1
ATOM 4698 N N . ASN A 1 610 ? -15.279 1.773 3.245 1.00 47.50 610 ASN A N 1
ATOM 4699 C CA . ASN A 1 610 ? -16.506 2.468 2.885 1.00 47.50 610 ASN A CA 1
ATOM 4700 C C . ASN A 1 610 ? -16.654 3.663 3.828 1.00 47.50 610 ASN A C 1
ATOM 4702 O O . ASN A 1 610 ? -17.210 3.559 4.923 1.00 47.50 610 ASN A O 1
ATOM 4706 N N . PHE A 1 611 ? -16.095 4.800 3.433 1.00 49.53 611 PHE A N 1
ATOM 4707 C CA . PHE A 1 611 ? -16.218 6.027 4.199 1.00 49.53 611 PHE A CA 1
ATOM 4708 C C . PHE A 1 611 ? -17.647 6.548 4.086 1.00 49.53 611 PHE A C 1
ATOM 4710 O O . PHE A 1 611 ? -18.094 6.975 3.024 1.00 49.53 611 PHE A O 1
ATOM 4717 N N . VAL A 1 612 ? -18.374 6.554 5.199 1.00 39.12 612 VAL A N 1
ATOM 4718 C CA . VAL A 1 612 ? -19.689 7.193 5.243 1.00 39.12 612 VAL A CA 1
ATOM 4719 C C . VAL A 1 612 ? -19.499 8.681 5.493 1.00 39.12 612 VAL A C 1
ATOM 4721 O O . VAL A 1 612 ? -18.967 9.105 6.525 1.00 39.12 612 VAL A O 1
ATOM 4724 N N . HIS A 1 613 ? -19.902 9.489 4.515 1.00 40.06 613 HIS A N 1
ATOM 4725 C CA . HIS A 1 613 ? -19.910 10.945 4.603 1.00 40.06 613 HIS A CA 1
ATOM 4726 C C . HIS A 1 613 ? -21.037 11.416 5.537 1.00 40.06 613 HIS A C 1
ATOM 4728 O O . HIS A 1 613 ? -22.147 10.879 5.507 1.00 40.06 613 HIS A O 1
ATOM 4734 N N . VAL A 1 614 ? -20.732 12.432 6.356 1.00 37.72 614 VAL A N 1
ATOM 4735 C CA . VAL A 1 614 ? -21.601 12.981 7.423 1.00 37.72 614 VAL A CA 1
ATOM 4736 C C . VAL A 1 614 ? -22.977 13.412 6.897 1.00 37.72 614 VAL A C 1
ATOM 4738 O O . VAL A 1 614 ? -23.963 13.318 7.620 1.00 37.72 614 VAL A O 1
ATOM 4741 N N . ASP A 1 615 ? -23.057 13.810 5.627 1.00 37.88 615 ASP A N 1
ATOM 4742 C CA . ASP A 1 615 ? -24.258 14.403 5.031 1.00 37.88 615 ASP A CA 1
ATOM 4743 C C . ASP A 1 615 ? -25.422 13.412 4.833 1.00 37.88 615 ASP A C 1
ATOM 4745 O O . ASP A 1 615 ? -26.553 13.837 4.631 1.00 37.88 615 ASP A O 1
ATOM 4749 N N . SER A 1 616 ? -25.177 12.097 4.890 1.00 33.09 616 SER A N 1
ATOM 4750 C CA . SER A 1 616 ? -26.187 11.084 4.524 1.00 33.09 616 SER A CA 1
ATOM 4751 C C . SER A 1 616 ? -27.084 10.593 5.669 1.00 33.09 616 SER A C 1
ATOM 4753 O O . SER A 1 616 ? -28.114 9.989 5.396 1.00 33.09 616 SER A O 1
ATOM 4755 N N . TRP A 1 617 ? -26.731 10.856 6.932 1.00 32.44 617 TRP A N 1
ATOM 4756 C CA . TRP A 1 617 ? -27.483 10.375 8.109 1.00 32.44 617 TRP A CA 1
ATOM 4757 C C . TRP A 1 617 ? -28.429 11.415 8.727 1.00 32.44 617 TRP A C 1
ATOM 4759 O O . TRP A 1 617 ? -29.198 11.090 9.625 1.00 32.44 617 TRP A O 1
ATOM 4769 N N . LEU A 1 618 ? -28.363 12.671 8.278 1.00 32.66 618 LEU A N 1
ATOM 4770 C CA . LEU A 1 618 ? -29.183 13.774 8.797 1.00 32.66 618 LEU A CA 1
ATOM 4771 C C . LEU A 1 618 ? -30.534 13.934 8.068 1.00 32.66 618 LEU A C 1
ATOM 4773 O O . LEU A 1 618 ? -31.209 14.943 8.282 1.00 32.66 618 LEU A O 1
ATOM 4777 N N . HIS A 1 619 ? -30.921 12.970 7.226 1.00 31.98 619 HIS A N 1
ATOM 4778 C CA . HIS A 1 619 ? -32.178 12.979 6.471 1.00 31.98 619 HIS A CA 1
ATOM 4779 C C . HIS A 1 619 ? -33.169 11.922 6.943 1.00 31.98 619 HIS A C 1
ATOM 4781 O O . HIS A 1 619 ? -32.768 10.742 7.049 1.00 31.98 619 HIS A O 1
#